Protein AF-0000000078475470 (afdb_homodimer)

Solvent-accessible surface area (backbone atoms only — not comparable to full-atom values): 21097 Å² total; per-residue (Å²): 136,82,81,76,80,75,72,73,76,76,74,81,59,77,70,47,57,29,51,56,54,46,68,74,45,90,46,67,30,31,39,58,38,41,37,49,52,50,45,49,52,49,49,50,22,52,55,44,31,75,74,72,42,61,34,54,57,49,36,16,52,53,17,25,58,45,14,45,54,48,48,57,52,49,42,61,72,50,69,65,55,60,82,60,83,47,68,68,58,36,50,48,43,41,26,40,58,49,34,24,51,44,67,66,46,59,40,46,81,42,69,44,88,88,37,98,38,32,37,31,42,36,29,77,67,33,67,70,33,56,40,49,51,54,54,81,87,40,71,78,72,63,58,40,35,27,55,50,14,23,53,50,16,34,31,48,64,69,64,44,70,49,52,39,76,76,47,65,44,36,63,81,77,68,67,56,26,29,33,37,39,32,34,38,34,54,57,41,48,52,52,53,59,68,65,53,131,135,83,80,78,78,76,71,72,75,73,73,82,56,78,70,47,58,28,50,56,54,46,70,73,44,89,45,68,30,32,37,58,37,42,38,50,52,52,44,50,51,49,50,50,22,50,56,43,30,76,74,71,42,62,35,53,58,48,37,18,51,54,16,24,56,44,15,47,54,48,48,56,52,50,42,59,72,49,68,67,53,60,81,60,84,46,67,66,58,36,51,49,43,42,27,39,60,51,34,25,50,45,68,68,46,60,40,45,80,42,69,45,88,89,37,97,38,30,37,30,43,34,27,76,68,33,69,70,35,56,40,49,50,55,54,81,87,42,70,78,69,63,57,41,35,26,55,51,14,22,53,48,16,35,30,48,66,70,65,45,70,49,54,38,76,74,48,63,43,35,64,81,75,69,66,56,26,30,35,38,39,34,33,39,33,55,59,39,50,54,51,53,59,66,66,54,129

pLDDT: mean 77.33, std 17.81, range [25.09, 96.38]

InterPro domains:
  IPR007194 Transport protein particle (TRAPP) component [PF04051] (34-161)
  IPR016696 TRAPP I complex, subunit 5 [PTHR20902] (4-161)
  IPR016696 TRAPP I complex, subunit 5 [cd14943] (40-160)
  IPR024096 NO signalling/Golgi transport ligand-binding domain superfamily [SSF111126] (27-160)

Organism: Eimeria tenella (NCBI:txid5802)

Secondary structure (DSSP, 8-state):
------------SS--HHHHHHHH---EEEHHHHHHHHHHHHHHHHHHHHTT--HHHHHHHHHHHHHHHHHHHHHHHTS------SHHHHHHHIIIIIHHHHHSSPPEEEE-SS-TTEEEEEETT-HHHHT----GGGTT--THHHHHHHHHHHHHHTT-TT-EEEEEESTTSS-SS-EEEEEE-HHHHHHHHHT--/------------SS--HHHHHHHH---EEEHHHHHHHHHHHHHHHHHHHHTT--HHHHHHHHHHHHHHHHHHHHHHHTS------SHHHHHHHIIIIIHHHHHSSPPEEEE-SS-TTEEEEEETT-HHHHT----GGGTT--THHHHHHHHHHHHHHTT-TT-EEEEEESTTSS-SS-EEEEEE-HHHHHHHHHT--

Radius of gyration: 23.29 Å; Cα contacts (8 Å, |Δi|>4): 597; chains: 2; bounding box: 43×76×58 Å

Nearest PDB structures (foldseek):
  1wc8-assembly1_A-2  TM=8.097E-01  e=1.375E-05  Mus musculus
  1wc9-assembly1_A-2  TM=8.105E-01  e=2.017E-05  Mus musculus
  2j3r-assembly1_A  TM=7.777E-01  e=2.958E-05  Mus musculus
  7kmt-assembly1_F  TM=7.726E-01  e=6.024E-05  Saccharomyces cerevisiae
  2j3w-assembly1_D  TM=7.262E-01  e=3.889E-05  Mus musculus

Structure (mmCIF, N/CA/C/O backbone):
data_AF-0000000078475470-model_v1
#
loop_
_entity.id
_entity.type
_entity.pdbx_description
1 polymer 'Transport protein particle component Bet3 domain-containing protein, putative'
#
loop_
_atom_site.group_PDB
_atom_site.id
_atom_site.type_symbol
_atom_site.label_atom_id
_atom_site.label_alt_id
_atom_site.label_comp_id
_atom_site.label_asym_id
_atom_site.label_entity_id
_atom_site.label_seq_id
_atom_site.pdbx_PDB_ins_code
_atom_site.Cartn_x
_atom_site.Cartn_y
_atom_site.Cartn_z
_atom_site.occupancy
_atom_site.B_iso_or_equiv
_atom_site.auth_seq_id
_atom_site.auth_comp_id
_atom_site.auth_asym_id
_atom_site.auth_atom_id
_atom_site.pdbx_PDB_model_num
ATOM 1 N N . MET A 1 1 ? -28.75 -25.766 -22.438 1 25.75 1 MET A N 1
ATOM 2 C CA . MET A 1 1 ? -27.625 -25.922 -21.531 1 25.75 1 MET A CA 1
ATOM 3 C C . MET A 1 1 ? -26.516 -24.922 -21.844 1 25.75 1 MET A C 1
ATOM 5 O O . MET A 1 1 ? -25.703 -25.156 -22.734 1 25.75 1 MET A O 1
ATOM 9 N N . ASP A 1 2 ? -26.812 -23.547 -21.812 1 28.69 2 ASP A N 1
ATOM 10 C CA . ASP A 1 2 ? -26.203 -22.359 -22.422 1 28.69 2 ASP A CA 1
ATOM 11 C C . ASP A 1 2 ? -24.828 -22.062 -21.797 1 28.69 2 ASP A C 1
ATOM 13 O O . ASP A 1 2 ? -24.703 -22.016 -20.578 1 28.69 2 ASP A O 1
ATOM 17 N N . LYS A 1 3 ? -23.703 -22.547 -22.391 1 32.81 3 LYS A N 1
ATOM 18 C CA . LYS A 1 3 ? -22.266 -22.391 -22.188 1 32.81 3 LYS A CA 1
ATOM 19 C C . LYS A 1 3 ? -21.906 -20.922 -21.938 1 32.81 3 LYS A C 1
ATOM 21 O O . LYS A 1 3 ? -22.203 -20.062 -22.766 1 32.81 3 LYS A O 1
ATOM 26 N N . THR A 1 4 ? -21.969 -20.438 -20.719 1 29.33 4 THR A N 1
ATOM 27 C CA . THR A 1 4 ? -21.719 -19.125 -20.125 1 29.33 4 THR A CA 1
ATOM 28 C C . THR A 1 4 ? -20.391 -18.562 -20.594 1 29.33 4 THR A C 1
ATOM 30 O O . THR A 1 4 ? -19.359 -19.234 -20.484 1 29.33 4 THR A O 1
ATOM 33 N N . LYS A 1 5 ? -20.375 -17.578 -21.562 1 32.44 5 LYS A N 1
ATOM 34 C CA . LYS A 1 5 ? -19.375 -16.734 -22.234 1 32.44 5 LYS A CA 1
ATOM 35 C C . LYS A 1 5 ? -18.406 -16.125 -21.219 1 32.44 5 LYS A C 1
ATOM 37 O O . LYS A 1 5 ? -18.781 -15.227 -20.453 1 32.44 5 LYS A O 1
ATOM 42 N N . THR A 1 6 ? -17.656 -16.984 -20.453 1 31.48 6 THR A N 1
ATOM 43 C CA . THR A 1 6 ? -16.594 -16.391 -19.641 1 31.48 6 THR A CA 1
ATOM 44 C C . THR A 1 6 ? -15.719 -15.469 -20.5 1 31.48 6 THR A C 1
ATOM 46 O O . THR A 1 6 ? -15.008 -15.93 -21.391 1 31.48 6 THR A O 1
ATOM 49 N N . GLU A 1 7 ? -16.266 -14.398 -20.984 1 31.81 7 GLU A N 1
ATOM 50 C CA . GLU A 1 7 ? -15.578 -13.328 -21.703 1 31.81 7 GLU A CA 1
ATOM 51 C C . GLU A 1 7 ? -14.195 -13.078 -21.125 1 31.81 7 GLU A C 1
ATOM 53 O O . GLU A 1 7 ? -14.055 -12.812 -19.922 1 31.81 7 GLU A O 1
ATOM 58 N N . ARG A 1 8 ? -13.18 -13.742 -21.609 1 31.08 8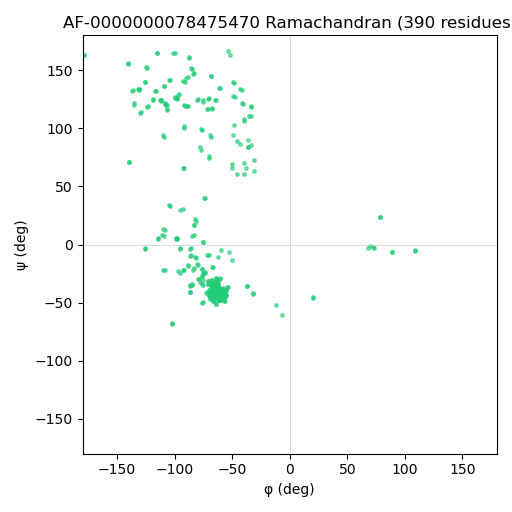 ARG A N 1
ATOM 59 C CA . ARG A 1 8 ? -11.758 -13.477 -21.422 1 31.08 8 ARG A CA 1
ATOM 60 C C . ARG A 1 8 ? -11.469 -11.977 -21.469 1 31.08 8 ARG A C 1
ATOM 62 O O . ARG A 1 8 ? -11.664 -11.336 -22.516 1 31.08 8 ARG A O 1
ATOM 69 N N . ARG A 1 9 ? -11.844 -11.203 -20.547 1 32.34 9 ARG A N 1
ATOM 70 C CA . ARG A 1 9 ? -11.398 -9.812 -20.531 1 32.34 9 ARG A CA 1
ATOM 71 C C . ARG A 1 9 ? -9.969 -9.688 -21.031 1 32.34 9 ARG A C 1
ATOM 73 O O . ARG A 1 9 ? -9.039 -10.227 -20.422 1 32.34 9 ARG A O 1
ATOM 80 N N . ARG A 1 10 ? -9.711 -9.609 -22.344 1 33.12 10 ARG A N 1
ATOM 81 C CA . ARG A 1 10 ? -8.516 -9.266 -23.125 1 33.12 10 ARG A CA 1
ATOM 82 C C . ARG A 1 10 ? -7.656 -8.258 -22.375 1 33.12 10 ARG A C 1
ATOM 84 O O . ARG A 1 10 ? -8.055 -7.109 -22.172 1 33.12 10 ARG A O 1
ATOM 91 N N . SER A 1 11 ? -7.012 -8.602 -21.391 1 36.56 11 SER A N 1
ATOM 92 C CA . SER A 1 11 ? -6.016 -7.895 -20.594 1 36.56 11 SER A CA 1
ATOM 93 C C . SER A 1 11 ? -4.945 -7.27 -21.484 1 36.56 11 SER A C 1
ATOM 95 O O . SER A 1 11 ? -3.912 -6.809 -20.984 1 36.56 11 SER A O 1
ATOM 97 N N . LEU A 1 12 ? -4.867 -7.688 -22.891 1 36.88 12 LEU A N 1
ATOM 98 C CA . LEU A 1 12 ? -3.668 -7.277 -23.609 1 36.88 12 LEU A CA 1
ATOM 99 C C . LEU A 1 12 ? -3.566 -5.754 -23.672 1 36.88 12 LEU A C 1
ATOM 101 O O . LEU A 1 12 ? -2.861 -5.211 -24.531 1 36.88 12 LEU A O 1
ATOM 105 N N . GLY A 1 13 ? -4.566 -5.008 -23.312 1 36.53 13 GLY A N 1
ATOM 106 C CA . GLY A 1 13 ? -4.617 -3.598 -23.656 1 36.53 13 GLY A CA 1
ATOM 107 C C . GLY A 1 13 ? -3.373 -2.836 -23.234 1 36.53 13 GLY A C 1
ATOM 108 O O . GLY A 1 13 ? -2.488 -3.393 -22.594 1 36.53 13 GLY A O 1
ATOM 109 N N . HIS A 1 14 ? -3.223 -1.528 -23.797 1 43.78 14 HIS A N 1
ATOM 110 C CA . HIS A 1 14 ? -2.23 -0.488 -23.547 1 43.78 14 HIS A CA 1
ATOM 111 C C . HIS A 1 14 ? -1.808 -0.458 -22.078 1 43.78 14 HIS A C 1
ATOM 113 O O . HIS A 1 14 ? -2.652 -0.532 -21.188 1 43.78 14 HIS A O 1
ATOM 119 N N . PRO A 1 15 ? -0.534 -0.893 -21.969 1 49.06 15 PRO A N 1
ATOM 120 C CA . PRO A 1 15 ? -0.061 -0.804 -20.578 1 49.06 15 PRO A CA 1
ATOM 121 C C . PRO A 1 15 ? -0.654 0.386 -19.828 1 49.06 15 PRO A C 1
ATOM 123 O O . PRO A 1 15 ? -0.747 1.485 -20.375 1 49.06 15 PRO A O 1
ATOM 126 N N . SER A 1 16 ? -1.349 0.108 -18.828 1 56.56 16 SER A N 1
ATOM 127 C CA . SER A 1 16 ? -1.861 1.193 -18 1 56.56 16 SER A CA 1
ATOM 128 C C . SER A 1 16 ? -0.756 2.182 -17.641 1 56.56 16 SER A C 1
ATOM 130 O O . SER A 1 16 ? 0.429 1.856 -17.734 1 56.56 16 SER A O 1
ATOM 132 N N . LEU A 1 17 ? -1.025 3.445 -17.641 1 56.09 17 LEU A N 1
ATOM 133 C CA . LEU A 1 17 ? -0.081 4.488 -17.25 1 56.09 17 LEU A CA 1
ATOM 134 C C . LEU A 1 17 ? 0.782 4.031 -16.078 1 56.09 17 LEU A C 1
ATOM 136 O O . LEU A 1 17 ? 1.984 4.301 -16.047 1 56.09 17 LEU A O 1
ATOM 140 N N . MET A 1 18 ? 0.152 3.258 -15.195 1 58.56 18 MET A N 1
ATOM 141 C CA . MET A 1 18 ? 0.906 2.75 -14.055 1 58.56 18 MET A CA 1
ATOM 142 C C . MET A 1 18 ? 2.025 1.821 -14.508 1 58.56 18 MET A C 1
ATOM 144 O O . MET A 1 18 ? 3.162 1.938 -14.047 1 58.56 18 MET A O 1
ATOM 148 N N . GLU A 1 19 ? 1.667 1.006 -15.469 1 61.31 19 GLU A N 1
ATOM 149 C CA . GLU A 1 19 ? 2.646 0.028 -15.93 1 61.31 19 GLU A CA 1
ATOM 150 C C . GLU A 1 19 ? 3.814 0.71 -16.641 1 61.31 19 GLU A C 1
ATOM 152 O O . GLU A 1 19 ? 4.969 0.313 -16.453 1 61.31 19 GLU A O 1
ATOM 157 N N . ARG A 1 20 ? 3.482 1.732 -17.312 1 62.44 20 ARG A N 1
ATOM 158 C CA . ARG A 1 20 ? 4.52 2.445 -18.047 1 62.44 20 ARG A CA 1
ATOM 159 C C . ARG A 1 20 ? 5.469 3.166 -17.094 1 62.44 20 ARG A C 1
ATOM 161 O O . ARG A 1 20 ? 6.688 3.139 -17.281 1 62.44 20 ARG A O 1
ATOM 168 N N . SER A 1 21 ? 4.836 3.783 -16.125 1 62.03 21 SER A N 1
ATOM 169 C CA . SER A 1 21 ? 5.648 4.535 -15.164 1 62.03 21 SER A CA 1
ATOM 170 C C . SER A 1 21 ? 6.531 3.609 -14.336 1 62.03 21 SER A C 1
ATOM 172 O O . SER A 1 21 ? 7.664 3.959 -14 1 62.03 21 SER A O 1
ATOM 174 N N . LEU A 1 22 ? 6.035 2.471 -14.047 1 66.69 22 LEU A N 1
ATOM 175 C CA . LEU A 1 22 ? 6.754 1.525 -13.203 1 66.69 22 LEU A CA 1
ATOM 176 C C . LEU A 1 22 ? 7.879 0.849 -13.977 1 66.69 22 LEU A C 1
ATOM 178 O O . LEU A 1 22 ? 8.875 0.423 -13.391 1 66.69 22 LEU A O 1
ATOM 182 N N . GLN A 1 23 ? 7.66 0.785 -15.242 1 61.44 23 GLN A N 1
ATOM 183 C CA . GLN A 1 23 ? 8.648 0.094 -16.062 1 61.44 23 GLN A CA 1
ATOM 184 C C . GLN A 1 23 ? 10 0.795 -16 1 61.44 23 GLN A C 1
ATOM 186 O O . GLN A 1 23 ? 11.047 0.14 -16.016 1 61.44 23 GLN A O 1
ATOM 191 N N . ARG A 1 24 ? 9.922 2.043 -15.938 1 58.38 24 ARG A N 1
ATOM 192 C CA . ARG A 1 24 ? 11.172 2.789 -16.016 1 58.38 24 ARG A CA 1
ATOM 193 C C . ARG A 1 24 ? 11.781 2.98 -14.625 1 58.38 24 ARG A C 1
ATOM 195 O O . ARG A 1 24 ? 12.984 3.201 -14.492 1 58.38 24 ARG A O 1
ATOM 202 N N . SER A 1 25 ? 10.93 2.795 -13.594 1 57.91 25 SER A N 1
ATOM 203 C CA . SER A 1 25 ? 11.43 3.281 -12.312 1 57.91 25 SER A CA 1
ATOM 204 C C . SER A 1 25 ? 11.758 2.127 -11.375 1 57.91 25 SER A C 1
ATOM 206 O O . SER A 1 25 ? 10.898 1.292 -11.078 1 57.91 25 SER A O 1
ATOM 208 N N . THR A 1 26 ? 12.984 1.66 -11.328 1 62.44 26 THR A N 1
ATOM 209 C CA . THR A 1 26 ? 13.477 0.777 -10.281 1 62.44 26 THR A CA 1
ATOM 210 C C . THR A 1 26 ? 13.711 1.552 -8.984 1 62.44 26 THR A C 1
ATOM 212 O O . THR A 1 26 ? 14.695 1.322 -8.289 1 62.44 26 THR A O 1
ATOM 215 N N . HIS A 1 27 ? 12.758 2.482 -8.727 1 71.62 27 HIS A N 1
ATOM 216 C CA . HIS A 1 27 ? 12.898 3.297 -7.523 1 71.62 27 HIS A CA 1
ATOM 217 C C . HIS A 1 27 ? 12.359 2.572 -6.297 1 71.62 27 HIS A C 1
ATOM 219 O O . HIS A 1 27 ? 11.594 1.615 -6.422 1 71.62 27 HIS A O 1
ATOM 225 N N . GLU A 1 28 ? 13.031 2.895 -5.238 1 84.06 28 GLU A N 1
ATOM 226 C CA . GLU A 1 28 ? 12.672 2.307 -3.951 1 84.06 28 GLU A CA 1
ATOM 227 C C . GLU A 1 28 ? 11.938 3.309 -3.07 1 84.06 28 GLU A C 1
ATOM 229 O O . GLU A 1 28 ? 12.094 4.52 -3.229 1 84.06 28 GLU A O 1
ATOM 234 N N . VAL A 1 29 ? 11 2.793 -2.402 1 86.31 29 VAL A N 1
ATOM 235 C CA . VAL A 1 29 ? 10.242 3.584 -1.438 1 86.31 29 VAL A CA 1
ATOM 236 C C . VAL A 1 29 ? 10.484 3.049 -0.028 1 86.31 29 VAL A C 1
ATOM 238 O O . VAL A 1 29 ? 11.016 1.948 0.143 1 86.31 29 VAL A O 1
ATOM 241 N N . SER A 1 30 ? 10.102 3.9 0.881 1 87.38 30 SER A N 1
ATOM 242 C CA . SER A 1 30 ? 10.344 3.504 2.264 1 87.38 30 SER A CA 1
ATOM 243 C C . SER A 1 30 ? 9.461 2.324 2.662 1 87.38 30 SER A C 1
ATOM 245 O O . SER A 1 30 ? 8.312 2.227 2.229 1 87.38 30 SER A O 1
ATOM 247 N N . LEU A 1 31 ? 10.031 1.524 3.465 1 87.88 31 LEU A N 1
ATOM 248 C CA . LEU A 1 31 ? 9.273 0.421 4.039 1 87.88 31 LEU A CA 1
ATOM 249 C C . LEU A 1 31 ? 8.125 0.942 4.898 1 87.88 31 LEU A C 1
ATOM 251 O O . LEU A 1 31 ? 7.062 0.321 4.969 1 87.88 31 LEU A O 1
ATOM 255 N N . SER A 1 32 ? 8.336 2.057 5.508 1 87.31 32 SER A N 1
ATOM 256 C CA . SER A 1 32 ? 7.305 2.658 6.344 1 87.31 32 SER A CA 1
ATOM 257 C C . SER A 1 32 ? 6.055 2.975 5.535 1 87.31 32 SER A C 1
ATOM 259 O O . SER A 1 32 ? 4.941 2.629 5.941 1 87.31 32 SER A O 1
ATOM 261 N N . SER A 1 33 ? 6.254 3.594 4.398 1 90.06 33 SER A N 1
ATOM 262 C CA . SER A 1 33 ? 5.125 3.949 3.543 1 90.06 33 SER A CA 1
ATOM 263 C C . SER A 1 33 ? 4.348 2.711 3.109 1 90.06 33 SER A C 1
ATOM 265 O O . SER A 1 33 ? 3.115 2.703 3.137 1 90.06 33 SER A O 1
ATOM 267 N N . PHE A 1 34 ? 5.094 1.678 2.766 1 91.25 34 PHE A N 1
ATOM 268 C CA . PHE A 1 34 ? 4.48 0.41 2.385 1 91.25 34 PHE A CA 1
ATOM 269 C C . PHE A 1 34 ? 3.691 -0.181 3.547 1 91.25 34 PHE A C 1
ATOM 271 O O . PHE A 1 34 ? 2.549 -0.61 3.373 1 91.25 34 PHE A O 1
ATOM 278 N N . SER A 1 35 ? 4.277 -0.145 4.605 1 90.06 35 SER A N 1
ATOM 279 C CA . SER A 1 35 ? 3.67 -0.744 5.789 1 90.06 35 SER A CA 1
ATOM 280 C C . SER A 1 35 ? 2.391 -0.011 6.184 1 90.06 35 SER A C 1
ATOM 282 O O . SER A 1 35 ? 1.399 -0.64 6.559 1 90.06 35 SER A O 1
ATOM 284 N N . PHE A 1 36 ? 2.365 1.237 6.102 1 90.31 36 PHE A N 1
ATOM 285 C CA . PHE A 1 36 ? 1.178 2.01 6.445 1 90.31 36 PHE A CA 1
ATOM 286 C C . PHE A 1 36 ? 0.047 1.729 5.461 1 90.31 36 PHE A C 1
ATOM 288 O O . PHE A 1 36 ? -1.11 1.587 5.863 1 90.31 36 PHE A O 1
ATOM 295 N N . LEU A 1 37 ? 0.373 1.621 4.199 1 90.56 37 LEU A N 1
ATOM 296 C CA . LEU A 1 37 ? -0.648 1.309 3.205 1 90.56 37 LEU A CA 1
ATOM 297 C C . LEU A 1 37 ? -1.221 -0.086 3.434 1 90.56 37 LEU A C 1
ATOM 299 O O . LEU A 1 37 ? -2.438 -0.281 3.371 1 90.56 37 LEU A O 1
ATOM 303 N N . PHE A 1 38 ? -0.316 -0.967 3.658 1 92 38 PHE A N 1
ATOM 304 C CA . PHE A 1 38 ? -0.782 -2.334 3.865 1 92 38 PHE A CA 1
ATOM 305 C C . PHE A 1 38 ? -1.632 -2.43 5.129 1 92 38 PHE A C 1
ATOM 307 O O . PHE A 1 38 ? -2.617 -3.17 5.164 1 92 38 PHE A O 1
ATOM 314 N N . SER A 1 39 ? -1.245 -1.705 6.141 1 89.19 39 SER A N 1
ATOM 315 C CA . SER A 1 39 ? -2.037 -1.674 7.367 1 89.19 39 SER A CA 1
ATOM 316 C C . SER A 1 39 ? -3.449 -1.163 7.102 1 89.19 39 SER A C 1
ATOM 318 O O . SER A 1 39 ? -4.414 -1.658 7.684 1 89.19 39 SER A O 1
ATOM 320 N N . GLU A 1 40 ? -3.566 -0.203 6.25 1 90.44 40 GLU A N 1
ATOM 321 C CA . GLU A 1 40 ? -4.887 0.303 5.887 1 90.44 40 GLU A CA 1
ATOM 322 C C . GLU A 1 40 ? -5.699 -0.754 5.145 1 90.44 40 GLU A C 1
ATOM 324 O O . GLU A 1 40 ? -6.91 -0.864 5.34 1 90.44 40 GLU A O 1
ATOM 329 N N . MET A 1 41 ? -5.016 -1.498 4.328 1 90.38 41 MET A N 1
ATOM 330 C CA . MET A 1 41 ? -5.688 -2.578 3.607 1 90.38 41 MET A CA 1
ATOM 331 C C . MET A 1 41 ? -6.219 -3.631 4.574 1 90.38 41 MET A C 1
ATOM 333 O O . MET A 1 41 ? -7.324 -4.145 4.395 1 90.38 41 MET A O 1
ATOM 337 N N . VAL A 1 42 ? -5.434 -3.912 5.52 1 88.81 42 VAL A N 1
ATOM 338 C CA . VAL A 1 42 ? -5.844 -4.871 6.543 1 88.81 42 VAL A CA 1
ATOM 339 C C . VAL A 1 42 ? -7.031 -4.312 7.328 1 88.81 42 VAL A C 1
ATOM 341 O O . VAL A 1 42 ? -7.992 -5.031 7.605 1 88.81 42 VAL A O 1
ATOM 344 N N . GLN A 1 43 ? -6.945 -3.039 7.652 1 85.75 43 GLN A N 1
ATOM 345 C CA . GLN A 1 43 ? -8.047 -2.4 8.367 1 85.75 43 GLN A CA 1
ATOM 346 C C . GLN A 1 43 ? -9.336 -2.447 7.551 1 85.75 43 GLN A C 1
ATOM 348 O O . GLN A 1 43 ? -10.414 -2.67 8.102 1 85.75 43 GLN A O 1
ATOM 353 N N . TYR A 1 44 ? -9.156 -2.188 6.332 1 86.06 44 TYR A N 1
ATOM 354 C CA . TYR A 1 44 ? -10.289 -2.303 5.422 1 86.06 44 TYR A CA 1
ATOM 355 C C . TYR A 1 44 ? -10.867 -3.711 5.453 1 86.06 44 TYR A C 1
ATOM 357 O O . TYR A 1 44 ? -12.094 -3.883 5.523 1 86.06 44 TYR A O 1
ATOM 365 N N . SER A 1 45 ? -10.031 -4.695 5.375 1 87.81 45 SER A N 1
ATOM 366 C CA . SER A 1 45 ? -10.469 -6.086 5.391 1 87.81 45 SER A CA 1
ATOM 367 C C . SER A 1 45 ? -11.133 -6.449 6.715 1 87.81 45 SER A C 1
ATOM 369 O O . SER A 1 45 ? -12.102 -7.207 6.742 1 87.81 45 SER A O 1
ATOM 371 N N . LEU A 1 46 ? -10.625 -5.879 7.754 1 84.56 46 LEU A N 1
ATOM 372 C CA . LEU A 1 46 ? -11.188 -6.105 9.078 1 84.56 46 LEU A CA 1
ATOM 373 C C . LEU A 1 46 ? -12.578 -5.488 9.195 1 84.56 46 LEU A C 1
ATOM 375 O O . LEU A 1 46 ? -13.484 -6.094 9.773 1 84.56 46 LEU A O 1
ATOM 379 N N . ASN A 1 47 ? -12.703 -4.324 8.648 1 84.25 47 ASN A N 1
ATOM 380 C CA . ASN A 1 47 ? -14.008 -3.672 8.648 1 84.25 47 ASN A CA 1
ATOM 381 C C . ASN A 1 47 ? -15.023 -4.449 7.816 1 84.25 47 ASN A C 1
ATOM 383 O O . ASN A 1 47 ? -16.203 -4.523 8.172 1 84.25 47 ASN A O 1
ATOM 387 N N . ALA A 1 48 ? -14.57 -4.969 6.762 1 83.5 48 ALA A N 1
ATOM 388 C CA . ALA A 1 48 ? -15.438 -5.797 5.926 1 83.5 48 ALA A CA 1
ATOM 389 C C . ALA A 1 48 ? -15.883 -7.055 6.672 1 83.5 48 ALA A C 1
ATOM 391 O O . ALA A 1 48 ? -17 -7.531 6.484 1 83.5 48 ALA A O 1
ATOM 392 N N . ALA A 1 49 ? -15.008 -7.551 7.488 1 82.38 49 ALA A N 1
ATOM 393 C CA . ALA A 1 49 ? -15.328 -8.734 8.281 1 82.38 49 ALA A CA 1
ATOM 394 C C . ALA A 1 49 ? -16.453 -8.461 9.258 1 82.38 49 ALA A C 1
ATOM 396 O O . ALA A 1 49 ? -17.266 -9.344 9.562 1 82.38 49 ALA A O 1
ATOM 397 N N . LYS A 1 50 ? -16.547 -7.23 9.703 1 83.38 50 LYS A N 1
ATOM 398 C CA . LYS A 1 50 ? -17.625 -6.832 10.602 1 83.38 50 LYS A CA 1
ATOM 399 C C . LYS A 1 50 ? -18.984 -6.879 9.891 1 83.38 50 LYS A C 1
ATOM 401 O O . LYS A 1 50 ? -20.031 -6.996 10.531 1 83.38 50 LYS A O 1
ATOM 406 N N . LYS A 1 51 ? -18.969 -6.859 8.633 1 83.38 51 LYS A N 1
ATOM 407 C CA . LYS A 1 51 ? -20.188 -6.895 7.832 1 83.38 51 LYS A CA 1
ATOM 408 C C . LYS A 1 51 ? -20.484 -8.312 7.344 1 83.38 51 LYS A C 1
ATOM 410 O O . LYS A 1 51 ? -21.359 -8.508 6.492 1 83.38 51 LYS A O 1
ATOM 415 N N . GLY A 1 52 ? -19.719 -9.289 7.777 1 84.44 52 GLY A N 1
ATOM 416 C CA . GLY A 1 52 ? -20.031 -10.68 7.488 1 84.44 52 GLY A CA 1
ATOM 417 C C . GLY A 1 52 ? -19.078 -11.305 6.488 1 84.44 52 GLY A C 1
ATOM 418 O O . GLY A 1 52 ? -19.188 -12.492 6.176 1 84.44 52 GLY A O 1
ATOM 419 N N . TYR A 1 53 ? -18.234 -10.578 5.961 1 79.06 53 TYR A N 1
ATOM 420 C CA . TYR A 1 53 ? -17.266 -11.141 5.031 1 79.06 53 TYR A CA 1
ATOM 421 C C . TYR A 1 53 ? -16.031 -11.641 5.766 1 79.06 53 TYR A C 1
ATOM 423 O O . TYR A 1 53 ? -15.664 -11.102 6.82 1 79.06 53 TYR A O 1
ATOM 431 N N . ARG A 1 54 ? -15.477 -12.766 5.246 1 82.88 54 ARG A N 1
ATOM 432 C CA . ARG A 1 54 ? -14.195 -13.172 5.824 1 82.88 54 ARG A CA 1
ATOM 433 C C . ARG A 1 54 ? -13.078 -12.227 5.406 1 82.88 54 ARG A C 1
ATOM 435 O O . ARG A 1 54 ? -12.914 -11.945 4.219 1 82.88 54 ARG A O 1
ATOM 442 N N . MET A 1 55 ? -12.359 -11.664 6.297 1 86.5 55 MET A N 1
ATOM 443 C CA . MET A 1 55 ? -11.25 -10.742 6.027 1 86.5 55 MET A CA 1
ATOM 444 C C . MET A 1 55 ? -10.242 -11.375 5.078 1 86.5 55 MET A C 1
ATOM 446 O O . MET A 1 55 ? -9.711 -10.703 4.191 1 86.5 55 MET A O 1
ATOM 450 N N . GLU A 1 56 ? -10.023 -12.703 5.234 1 84.88 56 GLU A N 1
ATOM 451 C CA . GLU A 1 56 ? -9.055 -13.422 4.406 1 84.88 56 GLU A CA 1
ATOM 452 C C . GLU A 1 56 ? -9.461 -13.383 2.934 1 84.88 56 GLU A C 1
ATOM 454 O O . GLU A 1 56 ? -8.602 -13.305 2.051 1 84.88 56 GLU A O 1
ATOM 459 N N . ASP A 1 57 ? -10.75 -13.422 2.717 1 90 57 ASP A N 1
ATOM 460 C CA . ASP A 1 57 ? -11.234 -13.398 1.341 1 90 57 ASP A CA 1
ATOM 461 C C . ASP A 1 57 ? -10.938 -12.062 0.673 1 90 57 ASP A C 1
ATOM 463 O O . ASP A 1 57 ? -10.586 -12.016 -0.508 1 90 57 ASP A O 1
ATOM 467 N N . ARG A 1 58 ? -11.047 -11.055 1.418 1 90.12 58 ARG A N 1
ATOM 468 C CA . ARG A 1 58 ? -10.773 -9.727 0.872 1 90.12 58 ARG A CA 1
ATOM 469 C C . ARG A 1 58 ? -9.289 -9.555 0.567 1 90.12 58 ARG A C 1
ATOM 471 O O . ARG A 1 58 ? -8.922 -9.062 -0.5 1 90.12 58 ARG A O 1
ATOM 478 N N . LEU A 1 59 ? -8.477 -9.969 1.493 1 90.81 59 LEU A N 1
ATOM 479 C CA . LEU A 1 59 ? -7.039 -9.898 1.277 1 90.81 59 LEU A CA 1
ATOM 480 C C . LEU A 1 59 ? -6.629 -10.75 0.079 1 90.81 59 LEU A C 1
ATOM 482 O O . LEU A 1 59 ? -5.801 -10.328 -0.731 1 90.81 59 LEU A O 1
ATOM 486 N N . HIS A 1 60 ? -7.266 -11.891 0 1 92.25 60 HIS A N 1
ATOM 487 C CA . HIS A 1 60 ? -6.996 -12.789 -1.116 1 92.25 60 HIS A CA 1
ATOM 488 C C . HIS A 1 60 ? -7.379 -12.148 -2.445 1 92.25 60 HIS A C 1
ATOM 490 O O . HIS A 1 60 ? -6.609 -12.203 -3.41 1 92.25 60 HIS A O 1
ATOM 496 N N . GLU A 1 61 ? -8.508 -11.562 -2.49 1 93.75 61 GLU A N 1
ATOM 497 C CA . GLU A 1 61 ? -8.984 -10.922 -3.709 1 93.75 61 GLU A CA 1
ATOM 498 C C . GLU A 1 61 ? -8.055 -9.789 -4.137 1 93.75 61 GLU A C 1
ATOM 500 O O . GLU A 1 61 ? -7.762 -9.633 -5.324 1 93.75 61 GLU A O 1
ATOM 505 N N . MET A 1 62 ? -7.641 -9.031 -3.209 1 93.81 62 MET A N 1
ATOM 506 C CA . MET A 1 62 ? -6.695 -7.965 -3.512 1 93.81 62 MET A CA 1
ATOM 507 C C . MET A 1 62 ? -5.398 -8.523 -4.078 1 93.81 62 MET A C 1
ATOM 509 O O . MET A 1 62 ? -4.875 -8.016 -5.07 1 93.81 62 MET A O 1
ATOM 513 N N . GLY A 1 63 ? -4.898 -9.555 -3.408 1 95.44 63 GLY A N 1
ATOM 514 C CA . GLY A 1 63 ? -3.713 -10.219 -3.93 1 95.44 63 GLY A CA 1
ATOM 515 C C . GLY A 1 63 ? -3.891 -10.727 -5.348 1 95.44 63 GLY A C 1
ATOM 516 O O . GLY A 1 63 ? -3.004 -10.555 -6.188 1 95.44 63 GLY A O 1
ATOM 517 N N . LEU A 1 64 ? -5.035 -11.305 -5.594 1 95.56 64 LEU A N 1
ATOM 518 C CA . LEU A 1 64 ? -5.348 -11.836 -6.914 1 95.56 64 LEU A CA 1
ATOM 519 C C . LEU A 1 64 ? -5.223 -10.758 -7.98 1 95.56 64 LEU A C 1
ATOM 521 O O . LEU A 1 64 ? -4.586 -10.969 -9.016 1 95.56 64 LEU A O 1
ATOM 525 N N . ARG A 1 65 ? -5.723 -9.617 -7.738 1 93.62 65 ARG A N 1
ATOM 526 C CA . ARG A 1 65 ? -5.695 -8.508 -8.688 1 93.62 65 ARG A CA 1
ATOM 527 C C . ARG A 1 65 ? -4.27 -8.016 -8.914 1 93.62 65 ARG A C 1
ATOM 529 O O . ARG A 1 65 ? -3.891 -7.688 -10.039 1 93.62 65 ARG A O 1
ATOM 536 N N . ILE A 1 66 ? -3.52 -7.98 -7.863 1 94.44 66 ILE A N 1
ATOM 537 C CA . ILE A 1 66 ? -2.125 -7.562 -7.969 1 94.44 66 ILE A CA 1
ATOM 538 C C . ILE A 1 66 ? -1.345 -8.578 -8.797 1 94.44 66 ILE A C 1
ATOM 540 O O . ILE A 1 66 ? -0.555 -8.203 -9.672 1 94.44 66 ILE A O 1
ATOM 544 N N . GLY A 1 67 ? -1.567 -9.859 -8.547 1 95.31 67 GLY A N 1
ATOM 545 C CA . GLY A 1 67 ? -0.89 -10.906 -9.297 1 95.31 67 GLY A CA 1
ATOM 546 C C . GLY A 1 67 ? -1.082 -10.781 -10.797 1 95.31 67 GLY A C 1
ATOM 547 O O . GLY A 1 67 ? -0.129 -10.93 -11.562 1 95.31 67 GLY A O 1
ATOM 548 N N . TYR A 1 68 ? -2.26 -10.438 -11.18 1 92 68 TYR A N 1
ATOM 549 C CA . TYR A 1 68 ? -2.561 -10.273 -12.594 1 92 68 TYR A CA 1
ATOM 550 C C . TYR A 1 68 ? -1.727 -9.156 -13.211 1 92 68 TYR A C 1
ATOM 552 O O . TYR A 1 68 ? -1.271 -9.273 -14.352 1 92 68 TYR A O 1
ATOM 560 N N . LYS A 1 69 ? -1.469 -8.125 -12.469 1 88.88 69 LYS A N 1
ATOM 561 C CA . LYS A 1 69 ? -0.818 -6.93 -12.992 1 88.88 69 LYS A CA 1
ATOM 562 C C . LYS A 1 69 ? 0.701 -7.059 -12.938 1 88.88 69 LYS A C 1
ATOM 564 O O . LYS A 1 69 ? 1.405 -6.566 -13.82 1 88.88 69 LYS A O 1
ATOM 569 N N . VAL A 1 70 ? 1.146 -7.699 -11.938 1 92.44 70 VAL A N 1
ATOM 570 C CA . VAL A 1 70 ? 2.584 -7.723 -11.688 1 92.44 70 VAL A CA 1
ATOM 571 C C . VAL A 1 70 ? 3.277 -8.586 -12.734 1 92.44 70 VAL A C 1
ATOM 573 O O . VAL A 1 70 ? 4.414 -8.312 -13.133 1 92.44 70 VAL A O 1
ATOM 576 N N . LEU A 1 71 ? 2.631 -9.641 -13.188 1 90.44 71 LEU A N 1
ATOM 577 C CA . LEU A 1 71 ? 3.26 -10.516 -14.172 1 90.44 71 LEU A CA 1
ATOM 578 C C . LEU A 1 71 ? 3.641 -9.734 -15.43 1 90.44 71 LEU A C 1
ATOM 580 O O . LEU A 1 71 ? 4.742 -9.891 -15.953 1 90.44 71 LEU A O 1
ATOM 584 N N . GLU A 1 72 ? 2.812 -8.906 -15.797 1 85.31 72 GLU A N 1
ATOM 585 C CA . GLU A 1 72 ? 3.072 -8.094 -16.984 1 85.31 72 GLU A CA 1
ATOM 586 C C . GLU A 1 72 ? 4.289 -7.195 -16.781 1 85.31 72 GLU A C 1
ATOM 588 O O . GLU A 1 72 ? 5.133 -7.07 -17.672 1 85.31 72 GLU A O 1
ATOM 593 N N . LEU A 1 73 ? 4.395 -6.621 -15.727 1 84.81 73 LEU A N 1
ATOM 594 C CA . LEU A 1 73 ? 5.492 -5.715 -15.406 1 84.81 73 LEU A CA 1
ATOM 595 C C . LEU A 1 73 ? 6.824 -6.457 -15.383 1 84.81 73 LEU A C 1
ATOM 597 O O . LEU A 1 73 ? 7.789 -6.031 -16.016 1 84.81 73 LEU A O 1
ATOM 601 N N . VAL A 1 74 ? 6.836 -7.5 -14.68 1 87.81 74 VAL A N 1
ATOM 602 C CA . VAL A 1 74 ? 8.086 -8.227 -14.5 1 87.81 74 VAL A CA 1
ATOM 603 C C . VAL A 1 74 ? 8.5 -8.891 -15.812 1 87.81 74 VAL A C 1
ATOM 605 O O . VAL A 1 74 ? 9.688 -8.969 -16.125 1 87.81 74 VAL A O 1
ATOM 608 N N . ALA A 1 75 ? 7.477 -9.438 -16.516 1 83.69 75 ALA A N 1
ATOM 609 C CA . ALA A 1 75 ? 7.77 -10.031 -17.812 1 83.69 75 ALA A CA 1
ATOM 610 C C . ALA A 1 75 ? 8.398 -9.008 -18.75 1 83.69 75 ALA A C 1
ATOM 612 O O . ALA A 1 75 ? 9.289 -9.344 -19.547 1 83.69 75 ALA A O 1
ATOM 613 N N . PHE A 1 76 ? 7.945 -7.828 -18.672 1 80.88 76 PHE A N 1
ATOM 614 C CA . PHE A 1 76 ? 8.484 -6.746 -19.5 1 80.88 76 PHE A CA 1
ATOM 615 C C . PHE A 1 76 ? 9.914 -6.426 -19.094 1 80.88 76 PHE A C 1
ATOM 617 O O . PHE A 1 76 ? 10.773 -6.215 -19.969 1 80.88 76 PHE A O 1
ATOM 624 N N . ARG A 1 77 ? 10.219 -6.309 -17.891 1 80.62 77 ARG A N 1
ATOM 625 C CA . ARG A 1 77 ? 11.539 -5.922 -17.391 1 80.62 77 ARG A CA 1
ATOM 626 C C . ARG A 1 77 ? 12.562 -7.027 -17.625 1 80.62 77 ARG A C 1
ATOM 628 O O . ARG A 1 77 ? 13.734 -6.75 -17.891 1 80.62 77 ARG A O 1
ATOM 635 N N . GLU A 1 78 ? 12.125 -8.133 -17.359 1 78.44 78 GLU A N 1
ATOM 636 C CA . GLU A 1 78 ? 13.062 -9.25 -17.453 1 78.44 78 GLU A CA 1
ATOM 637 C C . GLU A 1 78 ? 13.18 -9.727 -18.906 1 78.44 78 GLU A C 1
ATOM 639 O O . GLU A 1 78 ? 14.008 -10.602 -19.203 1 78.44 78 GLU A O 1
ATOM 644 N N . ARG A 1 79 ? 12.867 -8.945 -19.953 1 65.75 79 ARG A N 1
ATOM 645 C CA . ARG A 1 79 ? 12.977 -9.273 -21.375 1 65.75 79 ARG A CA 1
ATOM 646 C C . ARG A 1 79 ? 13.039 -10.789 -21.578 1 65.75 79 ARG A C 1
ATOM 648 O O . ARG A 1 79 ? 12.547 -11.297 -22.594 1 65.75 79 ARG A O 1
ATOM 655 N N . ALA A 1 80 ? 13.82 -11.367 -20.781 1 53.03 80 ALA A N 1
ATOM 656 C CA . ALA A 1 80 ? 14.133 -12.789 -20.938 1 53.03 80 ALA A CA 1
ATOM 657 C C . ALA A 1 80 ? 12.93 -13.656 -20.562 1 53.03 80 ALA A C 1
ATOM 659 O O . ALA A 1 80 ? 12.992 -14.883 -20.656 1 53.03 80 ALA A O 1
ATOM 660 N N . ALA A 1 81 ? 11.945 -12.922 -20 1 56.06 81 ALA A N 1
ATOM 661 C CA . ALA A 1 81 ? 11.047 -13.953 -19.484 1 56.06 81 ALA A CA 1
ATOM 662 C C . ALA A 1 81 ? 10.352 -14.688 -20.625 1 56.06 81 ALA A C 1
ATOM 664 O O . ALA A 1 81 ? 9.445 -14.148 -21.266 1 56.06 81 ALA A O 1
ATOM 665 N N . LYS A 1 82 ? 11.125 -15.547 -21.281 1 62.84 82 LYS A N 1
ATOM 666 C CA . LYS A 1 82 ? 10.477 -16.562 -22.109 1 62.84 82 LYS A CA 1
ATOM 667 C C . LYS A 1 82 ? 9.242 -17.125 -21.406 1 62.84 82 LYS A C 1
ATOM 669 O O . LYS A 1 82 ? 9.219 -17.25 -20.188 1 62.84 82 LYS A O 1
ATOM 674 N N . ARG A 1 83 ? 8.156 -16.953 -22.078 1 69.06 83 ARG A N 1
ATOM 675 C CA . ARG A 1 83 ? 6.941 -17.562 -21.547 1 69.06 83 ARG A CA 1
ATOM 676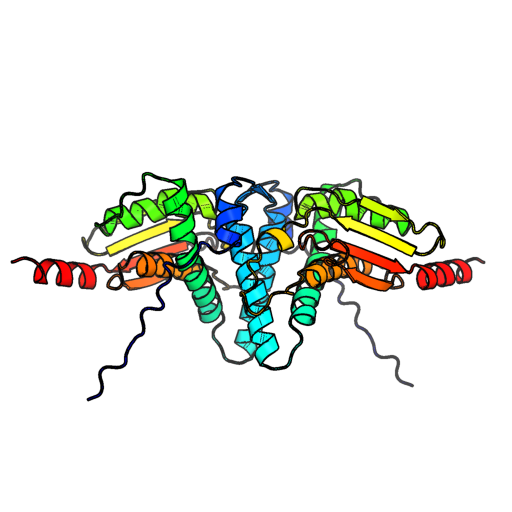 C C . ARG A 1 83 ? 7.238 -18.953 -20.969 1 69.06 83 ARG A C 1
ATOM 678 O O . ARG A 1 83 ? 7.738 -19.828 -21.672 1 69.06 83 ARG A O 1
ATOM 685 N N . GLU A 1 84 ? 7.207 -18.922 -19.641 1 73.69 84 GLU A N 1
ATOM 686 C CA . GLU A 1 84 ? 7.387 -20.219 -18.984 1 73.69 84 GLU A CA 1
ATOM 687 C C . GLU A 1 84 ? 6.211 -21.141 -19.25 1 73.69 84 GLU A C 1
ATOM 689 O O . GLU A 1 84 ? 5.078 -20.859 -18.859 1 73.69 84 GLU A O 1
ATOM 694 N N . ILE A 1 85 ? 6.586 -22.25 -19.953 1 78.75 85 ILE A N 1
ATOM 695 C CA . ILE A 1 85 ? 5.504 -23.156 -20.344 1 78.75 85 ILE A CA 1
ATOM 696 C C . ILE A 1 85 ? 5.371 -24.266 -19.312 1 78.75 85 ILE A C 1
ATOM 698 O O . ILE A 1 85 ? 4.328 -24.922 -19.234 1 78.75 85 ILE A O 1
ATOM 702 N N . ARG A 1 86 ? 6.473 -24.516 -18.625 1 87.25 86 ARG A N 1
ATOM 703 C CA . ARG A 1 86 ? 6.402 -25.516 -17.562 1 87.25 86 ARG A CA 1
ATOM 704 C C . ARG A 1 86 ? 6.047 -24.891 -16.219 1 87.25 86 ARG A C 1
ATOM 706 O O . ARG A 1 86 ? 6.57 -23.828 -15.875 1 87.25 86 ARG A O 1
ATOM 713 N N . ILE A 1 87 ? 5.215 -25.578 -15.484 1 88.38 87 ILE A N 1
ATOM 714 C CA . ILE A 1 87 ? 4.695 -25.047 -14.227 1 88.38 87 ILE A CA 1
ATOM 715 C C . ILE A 1 87 ? 5.836 -24.875 -13.227 1 88.38 87 ILE A C 1
ATOM 717 O O . ILE A 1 87 ? 5.879 -23.875 -12.492 1 88.38 87 ILE A O 1
ATOM 721 N N . VAL A 1 88 ? 6.746 -25.828 -13.211 1 88.69 88 VAL A N 1
ATOM 722 C CA . VAL A 1 88 ? 7.836 -25.75 -12.25 1 88.69 88 VAL A CA 1
ATOM 723 C C . VAL A 1 88 ? 8.734 -24.562 -12.57 1 88.69 88 VAL A C 1
ATOM 725 O O . VAL A 1 88 ? 9.156 -23.844 -11.664 1 88.69 88 VAL A O 1
ATOM 728 N N . SER A 1 89 ? 9.039 -24.359 -13.797 1 91 89 SER A N 1
ATOM 729 C CA . SER A 1 89 ? 9.82 -23.219 -14.227 1 91 89 SER A CA 1
ATOM 730 C C . SER A 1 89 ? 9.125 -21.906 -13.883 1 91 89 SER A C 1
ATOM 732 O O . SER A 1 89 ? 9.773 -20.938 -13.484 1 91 89 SER A O 1
ATOM 734 N N . PHE A 1 90 ? 7.828 -21.953 -14.062 1 92.56 90 PHE A N 1
ATOM 735 C CA . PHE A 1 90 ? 7.062 -20.766 -13.742 1 92.56 90 PHE A CA 1
ATOM 736 C C . PHE A 1 90 ? 7.09 -20.484 -12.242 1 92.56 90 PHE A C 1
ATOM 738 O O . PHE A 1 90 ? 7.266 -19.328 -11.828 1 92.56 90 PHE A O 1
ATOM 745 N N . LEU A 1 91 ? 6.941 -21.5 -11.469 1 93 91 LEU A N 1
ATOM 746 C CA . LEU A 1 91 ? 6.992 -21.328 -10.023 1 93 91 LEU A CA 1
ATOM 747 C C . LEU A 1 91 ? 8.359 -20.828 -9.586 1 93 91 LEU A C 1
ATOM 749 O O . LEU A 1 91 ? 8.461 -20.016 -8.664 1 93 91 LEU A O 1
ATOM 753 N N . SER A 1 92 ? 9.352 -21.297 -10.234 1 93.94 92 SER A N 1
ATOM 754 C CA . SER A 1 92 ? 10.703 -20.828 -9.953 1 93.94 92 SER A CA 1
ATOM 755 C C . SER A 1 92 ? 10.867 -19.344 -10.305 1 93.94 92 SER A C 1
ATOM 757 O O . SER A 1 92 ? 11.484 -18.594 -9.555 1 93.94 92 SER A O 1
ATOM 759 N N . PHE A 1 93 ? 10.344 -19.031 -11.398 1 94.25 93 PHE A N 1
ATOM 760 C CA . PHE A 1 93 ? 10.344 -17.641 -11.836 1 94.25 93 PHE A CA 1
ATOM 761 C C . PHE A 1 93 ? 9.617 -16.766 -10.836 1 94.25 93 PHE A C 1
ATOM 763 O O . PHE A 1 93 ? 10.102 -15.68 -10.492 1 94.25 93 PHE A O 1
ATOM 770 N N . VAL A 1 94 ? 8.508 -17.203 -10.383 1 95 94 VAL A N 1
ATOM 771 C CA . VAL A 1 94 ? 7.711 -16.469 -9.398 1 95 94 VAL A CA 1
ATOM 772 C C . VAL A 1 94 ? 8.508 -16.328 -8.102 1 95 94 VAL A C 1
ATOM 774 O O . VAL A 1 94 ? 8.609 -15.227 -7.547 1 95 94 VAL A O 1
ATOM 777 N N . ALA A 1 95 ? 9.07 -17.406 -7.668 1 95.62 95 ALA A N 1
ATOM 778 C CA . ALA A 1 95 ? 9.781 -17.453 -6.391 1 95.62 95 ALA A CA 1
ATOM 779 C C . ALA A 1 95 ? 11.008 -16.547 -6.41 1 95.62 95 ALA A C 1
ATOM 781 O O . ALA A 1 95 ? 11.391 -15.992 -5.379 1 95.62 95 ALA A O 1
ATOM 782 N N . SER A 1 96 ? 11.539 -16.375 -7.52 1 94.5 96 SER A N 1
ATOM 783 C CA . SER A 1 96 ? 12.789 -15.633 -7.613 1 94.5 96 SER A CA 1
ATOM 784 C C . SER A 1 96 ? 12.555 -14.203 -8.102 1 94.5 96 SER A C 1
ATOM 786 O O . SER A 1 96 ? 12.375 -13.289 -7.297 1 94.5 96 SER A O 1
ATOM 788 N N . ALA A 1 97 ? 12.156 -14.078 -9.336 1 92.88 97 ALA A N 1
ATOM 789 C CA . ALA A 1 97 ? 12.133 -12.758 -9.977 1 92.88 97 ALA A CA 1
ATOM 790 C C . ALA A 1 97 ? 10.938 -11.945 -9.492 1 92.88 97 ALA A C 1
ATOM 792 O O . ALA A 1 97 ? 11.094 -10.805 -9.039 1 92.88 97 ALA A O 1
ATOM 793 N N . VAL A 1 98 ? 9.758 -12.531 -9.539 1 94.06 98 VAL A N 1
ATOM 794 C CA . VAL A 1 98 ? 8.547 -11.781 -9.234 1 94.06 98 VAL A CA 1
ATOM 795 C C . VAL A 1 98 ? 8.523 -11.406 -7.758 1 94.06 98 VAL A C 1
ATOM 797 O O . VAL A 1 98 ? 8.25 -10.258 -7.402 1 94.06 98 VAL A O 1
ATOM 800 N N . TRP A 1 99 ? 8.82 -12.398 -6.945 1 94.81 99 TRP A N 1
ATOM 801 C CA . TRP A 1 99 ? 8.75 -12.18 -5.504 1 94.81 99 TRP A CA 1
ATOM 802 C C . TRP A 1 99 ? 9.789 -11.148 -5.066 1 94.81 99 TRP A C 1
ATOM 804 O O . TRP A 1 99 ? 9.516 -10.297 -4.219 1 94.81 99 TRP A O 1
ATOM 814 N N . ARG A 1 100 ? 10.914 -11.164 -5.672 1 92 100 ARG A N 1
ATOM 815 C CA . ARG A 1 100 ? 11.953 -10.188 -5.371 1 92 100 ARG A CA 1
ATOM 816 C C . ARG A 1 100 ? 11.531 -8.781 -5.797 1 92 100 ARG A C 1
ATOM 818 O O . ARG A 1 100 ? 11.828 -7.801 -5.113 1 92 100 ARG A O 1
ATOM 825 N N . CYS A 1 101 ? 10.875 -8.766 -6.844 1 89.81 101 CYS A N 1
ATOM 826 C CA . CYS A 1 101 ? 10.383 -7.488 -7.34 1 89.81 101 CYS A CA 1
ATOM 827 C C . CYS A 1 101 ? 9.383 -6.875 -6.371 1 89.81 101 CYS A C 1
ATOM 829 O O . CYS A 1 101 ? 9.383 -5.66 -6.152 1 89.81 101 CYS A O 1
ATOM 831 N N . LEU A 1 102 ? 8.617 -7.637 -5.801 1 92.12 102 LEU A N 1
ATOM 832 C CA . LEU A 1 102 ? 7.543 -7.148 -4.949 1 92.12 102 LEU A CA 1
ATOM 833 C C . LEU A 1 102 ? 8.039 -6.922 -3.523 1 92.12 102 LEU A C 1
ATOM 835 O O . LEU A 1 102 ? 7.691 -5.918 -2.896 1 92.12 102 LEU A O 1
ATOM 839 N N . PHE A 1 103 ? 8.867 -7.832 -3.029 1 90.81 103 PHE A N 1
ATOM 840 C CA . PHE A 1 103 ? 9.109 -7.82 -1.591 1 90.81 103 PHE A CA 1
ATOM 841 C C . PHE A 1 103 ? 10.602 -7.738 -1.295 1 90.81 103 PHE A C 1
ATOM 843 O O . PHE A 1 103 ? 11.008 -7.688 -0.132 1 90.81 103 PHE A O 1
ATOM 850 N N . GLY A 1 104 ? 11.398 -7.762 -2.293 1 89.25 104 GLY A N 1
ATOM 851 C CA . GLY A 1 104 ? 12.82 -7.52 -2.143 1 89.25 104 GLY A CA 1
ATOM 852 C C . GLY A 1 104 ? 13.617 -8.781 -1.854 1 89.25 104 GLY A C 1
ATOM 853 O O . GLY A 1 104 ? 14.844 -8.742 -1.778 1 89.25 104 GLY A O 1
ATOM 854 N N . ARG A 1 105 ? 12.93 -9.891 -1.646 1 90.38 105 ARG A N 1
ATOM 855 C CA . ARG A 1 105 ? 13.602 -11.164 -1.394 1 90.38 105 ARG A CA 1
ATOM 856 C C . ARG A 1 105 ? 12.883 -12.312 -2.105 1 90.38 105 ARG A C 1
ATOM 858 O O . ARG A 1 105 ? 11.672 -12.25 -2.332 1 90.38 105 ARG A O 1
ATOM 865 N N . SER A 1 106 ? 13.68 -13.359 -2.354 1 94.38 106 SER A N 1
ATOM 866 C CA . SER A 1 106 ? 13.109 -14.531 -3.018 1 94.38 106 SER A CA 1
ATOM 867 C C . SER A 1 106 ? 12.508 -15.5 -2.008 1 94.38 106 SER A C 1
ATOM 869 O O . SER A 1 106 ? 12.797 -15.422 -0.812 1 94.38 106 SER A O 1
ATOM 871 N N . MET A 1 107 ? 11.664 -16.328 -2.523 1 94.19 107 MET A N 1
ATOM 872 C CA . MET A 1 107 ? 11.133 -17.453 -1.764 1 94.19 107 MET A CA 1
ATOM 873 C C . MET A 1 107 ? 11.867 -18.75 -2.119 1 94.19 107 MET A C 1
ATOM 875 O O . MET A 1 107 ? 12.617 -18.781 -3.096 1 94.19 107 MET A O 1
ATOM 879 N N . GLU A 1 108 ? 11.625 -19.719 -1.225 1 93.94 108 GLU A N 1
ATOM 880 C CA . GLU A 1 108 ? 12.148 -21.062 -1.504 1 93.94 108 GLU A CA 1
ATOM 881 C C . GLU A 1 108 ? 11.078 -21.953 -2.113 1 93.94 108 GLU A C 1
ATOM 883 O O . GLU A 1 108 ? 9.969 -22.062 -1.585 1 93.94 108 GLU A O 1
ATOM 888 N N . LEU A 1 109 ? 11.422 -22.531 -3.277 1 93.75 109 LEU A N 1
ATOM 889 C CA . LEU A 1 109 ? 10.547 -23.531 -3.877 1 93.75 109 LEU A CA 1
ATOM 890 C C . LEU A 1 109 ? 10.891 -24.922 -3.375 1 93.75 109 LEU A C 1
ATOM 892 O O . LEU A 1 109 ? 12.023 -25.391 -3.537 1 93.75 109 LEU A O 1
ATOM 896 N N . LEU A 1 110 ? 9.875 -25.547 -2.705 1 89.56 110 LEU A N 1
ATOM 897 C CA . LEU A 1 110 ? 10.086 -26.875 -2.145 1 89.56 110 LEU A CA 1
ATOM 898 C C . LEU A 1 110 ? 9.164 -27.891 -2.811 1 89.56 110 LEU A C 1
ATOM 900 O O . LEU A 1 110 ? 8.008 -27.594 -3.098 1 89.56 110 LEU A O 1
ATOM 904 N N . ARG A 1 111 ? 9.742 -29 -3.199 1 88.75 111 ARG A N 1
ATOM 905 C CA . ARG A 1 111 ? 8.961 -30.109 -3.734 1 88.75 111 ARG A CA 1
ATOM 906 C C . ARG A 1 111 ? 8.664 -31.141 -2.652 1 88.75 111 ARG A C 1
ATOM 908 O O . ARG A 1 111 ? 9.547 -31.5 -1.87 1 88.75 111 ARG A O 1
ATOM 915 N N . ALA A 1 112 ? 7.355 -31.438 -2.633 1 79.5 112 ALA A N 1
ATOM 916 C CA . ALA A 1 112 ? 7.004 -32.469 -1.652 1 79.5 112 ALA A CA 1
ATOM 917 C C . ALA A 1 112 ? 7.719 -33.781 -1.953 1 79.5 112 ALA A C 1
ATOM 919 O O . ALA A 1 112 ? 7.91 -34.125 -3.117 1 79.5 112 ALA A O 1
ATOM 920 N N . GLN A 1 113 ? 8.273 -34.406 -0.957 1 76.94 113 GLN A N 1
ATOM 921 C CA . GLN A 1 113 ? 9.047 -35.625 -1.099 1 76.94 113 GLN A CA 1
ATOM 922 C C . GLN A 1 113 ? 8.188 -36.781 -1.617 1 76.94 113 GLN A C 1
ATOM 924 O O . GLN A 1 113 ? 8.641 -37.594 -2.422 1 76.94 113 GLN A O 1
ATOM 929 N N . ASP A 1 114 ? 6.996 -36.844 -1.259 1 75.31 114 ASP A N 1
ATOM 930 C CA . ASP A 1 114 ? 6.176 -38.031 -1.496 1 75.31 114 ASP A CA 1
ATOM 931 C C . ASP A 1 114 ? 5.406 -37.906 -2.811 1 75.31 114 ASP A C 1
ATOM 933 O O . ASP A 1 114 ? 4.891 -38.906 -3.326 1 75.31 114 ASP A O 1
ATOM 937 N N . THR A 1 115 ? 5.242 -36.75 -3.238 1 72.31 115 THR A N 1
ATOM 938 C CA . THR A 1 115 ? 4.461 -36.594 -4.461 1 72.31 115 THR A CA 1
ATOM 939 C C . THR A 1 115 ? 5.121 -35.594 -5.402 1 72.31 115 THR A C 1
ATOM 941 O O . THR A 1 115 ? 5.672 -34.562 -4.957 1 72.31 115 THR A O 1
ATOM 944 N N . GLU A 1 116 ? 5.215 -36 -6.668 1 73.88 116 GLU A N 1
ATOM 945 C CA . GLU A 1 116 ? 5.793 -35.125 -7.684 1 73.88 116 GLU A CA 1
ATOM 946 C C . GLU A 1 116 ? 4.816 -34.031 -8.078 1 73.88 116 GLU A C 1
ATOM 948 O O . GLU A 1 116 ? 5.172 -33.125 -8.836 1 73.88 116 GLU A O 1
ATOM 953 N N . LEU A 1 117 ? 3.668 -34.031 -7.43 1 79.56 117 LEU A N 1
ATOM 954 C CA . LEU A 1 117 ? 2.627 -33.125 -7.898 1 79.56 117 LEU A CA 1
ATOM 955 C C . LEU A 1 117 ? 2.338 -32.062 -6.855 1 79.56 117 LEU A C 1
ATOM 957 O O . LEU A 1 117 ? 1.431 -31.234 -7.035 1 79.56 117 LEU A O 1
ATOM 961 N N . GLU A 1 118 ? 3.17 -32.125 -5.824 1 84.25 118 GLU A N 1
ATOM 962 C CA . GLU A 1 118 ? 2.953 -31.125 -4.773 1 84.25 118 GLU A CA 1
ATOM 963 C C . GLU A 1 118 ? 4.176 -30.234 -4.598 1 84.25 118 GLU A C 1
ATOM 965 O O . GLU A 1 118 ? 5.297 -30.719 -4.438 1 84.25 118 GLU A O 1
ATOM 970 N N . TYR A 1 119 ? 3.941 -29.047 -4.695 1 88.38 119 TYR A N 1
ATOM 971 C CA . TYR A 1 119 ? 4.992 -28.047 -4.516 1 88.38 119 TYR A CA 1
ATOM 972 C C . TYR A 1 119 ? 4.605 -27.031 -3.447 1 88.38 119 TYR A C 1
ATOM 974 O O . TYR A 1 119 ? 3.418 -26.797 -3.209 1 88.38 119 TYR A O 1
ATOM 982 N N . MET A 1 120 ? 5.68 -26.484 -2.824 1 89.5 120 MET A N 1
ATOM 983 C CA . MET A 1 120 ? 5.461 -25.469 -1.796 1 89.5 120 MET A CA 1
ATOM 984 C C . MET A 1 120 ? 6.359 -24.266 -2.027 1 89.5 120 MET A C 1
ATOM 986 O O . MET A 1 120 ? 7.535 -24.406 -2.365 1 89.5 120 MET A O 1
ATOM 990 N N . LEU A 1 121 ? 5.809 -23.156 -1.943 1 93 121 LEU A N 1
ATOM 991 C CA . LEU A 1 121 ? 6.582 -21.906 -1.866 1 93 121 LEU A CA 1
ATOM 992 C C . LEU A 1 121 ? 6.68 -21.422 -0.425 1 93 121 LEU A C 1
ATOM 994 O O . LEU A 1 121 ? 5.664 -21.297 0.261 1 93 121 LEU A O 1
ATOM 998 N N . ASN A 1 122 ? 7.926 -21.219 -0.03 1 90.31 122 ASN A N 1
ATOM 999 C CA . ASN A 1 122 ? 8.141 -20.828 1.358 1 90.31 122 ASN A CA 1
ATOM 1000 C C . ASN A 1 122 ? 8.898 -19.5 1.457 1 90.31 122 ASN A C 1
ATOM 1002 O O . ASN A 1 122 ? 9.992 -19.359 0.914 1 90.31 122 ASN A O 1
ATOM 1006 N N . ASP A 1 123 ? 8.297 -18.5 2.051 1 90.69 123 ASP A N 1
ATOM 1007 C CA . ASP A 1 123 ? 8.945 -17.266 2.447 1 90.69 123 ASP A CA 1
ATOM 1008 C C . ASP A 1 123 ? 9.133 -17.203 3.963 1 90.69 123 ASP A C 1
ATOM 1010 O O . ASP A 1 123 ? 8.164 -17.094 4.711 1 90.69 123 ASP A O 1
ATOM 1014 N N . LYS A 1 124 ? 10.328 -17.172 4.391 1 85.75 124 LYS A N 1
ATOM 1015 C CA . LYS A 1 124 ? 10.641 -17.266 5.812 1 85.75 124 LYS A CA 1
ATOM 1016 C C . LYS A 1 124 ? 10.336 -15.953 6.527 1 85.75 124 LYS A C 1
ATOM 1018 O O . LYS A 1 124 ? 10.156 -15.93 7.746 1 85.75 124 LYS A O 1
ATOM 1023 N N . GLU A 1 125 ? 10.359 -14.906 5.82 1 85.56 125 GLU A N 1
ATOM 1024 C CA . GLU A 1 125 ? 10.117 -13.586 6.402 1 85.56 125 GLU A CA 1
ATOM 1025 C C . GLU A 1 125 ? 9.258 -12.727 5.488 1 85.56 125 GLU A C 1
ATOM 1027 O O . GLU A 1 125 ? 9.711 -11.703 4.977 1 85.56 125 GLU A O 1
ATOM 1032 N N . LEU A 1 126 ? 8.031 -13.156 5.449 1 86.88 126 LEU A N 1
ATOM 1033 C CA . LEU A 1 126 ? 7.141 -12.398 4.582 1 86.88 126 LEU A CA 1
ATOM 1034 C C . LEU A 1 126 ? 6.977 -10.969 5.086 1 86.88 126 LEU A C 1
ATOM 1036 O O . LEU A 1 126 ? 6.551 -10.75 6.223 1 86.88 126 LEU A O 1
ATOM 1040 N N . LEU A 1 127 ? 7.266 -10.047 4.254 1 85.5 127 LEU A N 1
ATOM 1041 C CA . LEU A 1 127 ? 7.285 -8.633 4.594 1 85.5 127 LEU A CA 1
ATOM 1042 C C . LEU A 1 127 ? 5.941 -8.188 5.168 1 85.5 127 LEU A C 1
ATOM 1044 O O . LEU A 1 127 ? 5.898 -7.414 6.129 1 85.5 127 LEU A O 1
ATOM 1048 N N . THR A 1 128 ? 4.832 -8.648 4.648 1 87.06 128 THR A N 1
ATOM 1049 C CA . THR A 1 128 ? 3.492 -8.219 5.031 1 87.06 128 THR A CA 1
ATOM 1050 C C . THR A 1 128 ? 3.115 -8.789 6.398 1 87.06 128 THR A C 1
ATOM 1052 O O . THR A 1 128 ? 2.25 -8.242 7.086 1 87.06 128 THR A O 1
ATOM 1055 N N . ASN A 1 129 ? 3.703 -9.836 6.781 1 81.31 129 ASN A N 1
ATOM 1056 C CA . ASN A 1 129 ? 3.439 -10.406 8.102 1 81.31 129 ASN A CA 1
ATOM 1057 C C . ASN A 1 129 ? 4.199 -9.656 9.195 1 81.31 129 ASN A C 1
ATOM 1059 O O . ASN A 1 129 ? 3.736 -9.586 10.336 1 81.31 129 ASN A O 1
ATOM 1063 N N . LYS A 1 130 ? 5.266 -9.156 8.844 1 73.44 130 LYS A N 1
ATOM 1064 C CA . LYS A 1 130 ? 6.141 -8.508 9.82 1 73.44 130 LYS A CA 1
ATOM 1065 C C . LYS A 1 130 ? 5.547 -7.188 10.305 1 73.44 130 LYS A C 1
ATOM 1067 O O . LYS A 1 130 ? 5.738 -6.797 11.453 1 73.44 130 LYS A O 1
ATOM 1072 N N . PHE A 1 131 ? 4.832 -6.539 9.484 1 66.44 131 PHE A N 1
ATOM 1073 C CA . PHE A 1 131 ? 4.48 -5.164 9.82 1 66.44 131 PHE A CA 1
ATOM 1074 C C . PHE A 1 131 ? 2.992 -5.051 10.133 1 66.44 131 PHE A C 1
ATOM 1076 O O . PHE A 1 131 ? 2.439 -3.949 10.156 1 66.44 131 PHE A O 1
ATOM 1083 N N . ILE A 1 132 ? 2.348 -6.109 10.211 1 66.06 132 ILE A N 1
ATOM 1084 C CA . ILE A 1 132 ? 0.95 -6.078 10.633 1 66.06 132 ILE A CA 1
ATOM 1085 C C . ILE A 1 132 ? 0.859 -6.27 12.141 1 66.06 132 ILE A C 1
ATOM 1087 O O . ILE A 1 132 ? 1.488 -7.176 12.695 1 66.06 132 ILE A O 1
ATOM 1091 N N . SER A 1 133 ? 0.636 -5.152 12.914 1 54.22 133 SER A N 1
ATOM 1092 C CA . SER A 1 133 ? 0.383 -5.363 14.336 1 54.22 133 SER A CA 1
ATOM 1093 C C . SER A 1 133 ? -1.049 -5.828 14.578 1 54.22 133 SER A C 1
ATOM 1095 O O . SER A 1 133 ? -2 -5.09 14.312 1 54.22 133 SER A O 1
ATOM 1097 N N . PRO A 1 134 ? -1.296 -7.195 14.43 1 50.41 134 PRO A N 1
ATOM 1098 C CA . PRO A 1 134 ? -2.691 -7.547 14.703 1 50.41 134 PRO A CA 1
ATOM 1099 C C . PRO A 1 134 ? -3.203 -6.961 16.016 1 50.41 134 PRO A C 1
ATOM 1101 O O . PRO A 1 134 ? -2.426 -6.758 16.953 1 50.41 134 PRO A O 1
ATOM 1104 N N . PRO A 1 135 ? -4.418 -6.227 15.906 1 49.94 135 PRO A N 1
ATOM 1105 C CA . PRO A 1 135 ? -5.02 -5.949 17.219 1 49.94 135 PRO A CA 1
ATOM 1106 C C . PRO A 1 135 ? -4.973 -7.156 18.156 1 49.94 135 PRO A C 1
ATOM 1108 O O . PRO A 1 135 ? -4.957 -8.297 17.688 1 49.94 135 PRO A O 1
ATOM 1111 N N . ARG A 1 136 ? -4.555 -6.805 19.344 1 50.38 136 ARG A N 1
ATOM 1112 C CA . ARG A 1 136 ? -4.445 -7.801 20.406 1 50.38 136 ARG A CA 1
ATOM 1113 C C . ARG A 1 136 ? -5.512 -8.883 20.25 1 50.38 136 ARG A C 1
ATOM 1115 O O . ARG A 1 136 ? -5.25 -10.062 20.5 1 50.38 136 ARG A O 1
ATOM 1122 N N . ASP A 1 137 ? -6.613 -8.445 19.938 1 52.72 137 ASP A N 1
ATOM 1123 C CA . ASP A 1 137 ? -7.727 -9.391 19.938 1 52.72 137 ASP A CA 1
ATOM 1124 C C . ASP A 1 137 ? -7.75 -10.219 18.656 1 52.72 137 ASP A C 1
ATOM 1126 O O . ASP A 1 137 ? -8.5 -11.195 18.562 1 52.72 137 ASP A O 1
ATOM 1130 N N . LEU A 1 138 ? -7.012 -9.648 17.75 1 54.88 138 LEU A N 1
ATOM 1131 C CA . LEU A 1 138 ? -7.066 -10.422 16.516 1 54.88 138 LEU A CA 1
ATOM 1132 C C . LEU A 1 138 ? -5.777 -11.211 16.312 1 54.88 138 LEU A C 1
ATOM 1134 O O . LEU A 1 138 ? -5.004 -10.922 15.398 1 54.88 138 LEU A O 1
ATOM 1138 N N . GLY A 1 139 ? -5.152 -11.672 17.328 1 50.47 139 GLY A N 1
ATOM 1139 C CA . GLY A 1 139 ? -3.975 -12.523 17.328 1 50.47 139 GLY A CA 1
ATOM 1140 C C . GLY A 1 139 ? -3.645 -13.102 15.969 1 50.47 139 GLY A C 1
ATOM 1141 O O . GLY A 1 139 ? -2.471 -13.258 15.617 1 50.47 139 GLY A O 1
ATOM 1142 N N . HIS A 1 140 ? -4.586 -13.711 15.344 1 53.75 140 HIS A N 1
ATOM 1143 C CA . HIS A 1 140 ? -4.34 -14.672 14.273 1 53.75 140 HIS A CA 1
ATOM 1144 C C . HIS A 1 140 ? -4.426 -14.008 12.906 1 53.75 140 HIS A C 1
ATOM 1146 O O . HIS A 1 140 ? -4.82 -14.648 11.922 1 53.75 140 HIS A O 1
ATOM 1152 N N . LEU A 1 141 ? -4.105 -12.719 12.828 1 62.25 141 LEU A N 1
ATOM 1153 C CA . LEU A 1 141 ? -4.27 -12.25 11.461 1 62.25 141 LEU A CA 1
ATOM 1154 C C . LEU A 1 141 ? -3.107 -12.703 10.586 1 62.25 141 LEU A C 1
ATOM 1156 O O . LEU A 1 141 ? -1.942 -12.508 10.938 1 62.25 141 LEU A O 1
ATOM 1160 N N . ASN A 1 142 ? -3.264 -13.758 9.82 1 67.69 142 ASN A N 1
ATOM 1161 C CA . ASN A 1 142 ? -2.262 -14.211 8.859 1 67.69 142 ASN A CA 1
ATOM 1162 C C . ASN A 1 142 ? -2.5 -13.602 7.48 1 67.69 142 ASN A C 1
ATOM 1164 O O . ASN A 1 142 ? -3.586 -13.75 6.914 1 67.69 142 ASN A O 1
ATOM 1168 N N . CYS A 1 143 ? -1.473 -12.859 7.027 1 81.94 143 CYS A N 1
ATOM 1169 C CA . CYS A 1 143 ? -1.597 -12.219 5.723 1 81.94 143 CYS A CA 1
ATOM 1170 C C . CYS A 1 143 ? -1.239 -13.188 4.602 1 81.94 143 CYS A C 1
ATOM 1172 O O . CYS A 1 143 ? -0.896 -12.766 3.496 1 81.94 143 CYS A O 1
ATOM 1174 N N . GLY A 1 144 ? -1.252 -14.469 5.012 1 86.44 144 GLY A N 1
ATOM 1175 C CA . GLY A 1 144 ? -0.987 -15.5 4.016 1 86.44 144 GLY A CA 1
ATOM 1176 C C . GLY A 1 144 ? -1.995 -15.508 2.881 1 86.44 144 GLY A C 1
ATOM 1177 O O . GLY A 1 144 ? -1.655 -15.836 1.742 1 86.44 144 GLY A O 1
ATOM 1178 N N . ALA A 1 145 ? -3.186 -15.102 3.209 1 89.69 145 ALA A N 1
ATOM 1179 C CA . ALA A 1 145 ? -4.234 -15.023 2.193 1 89.69 145 ALA A CA 1
ATOM 1180 C C . ALA A 1 145 ? -3.869 -14.016 1.104 1 89.69 145 ALA A C 1
ATOM 1182 O O . ALA A 1 145 ? -4.18 -14.227 -0.071 1 89.69 145 ALA A O 1
ATOM 1183 N N . PHE A 1 146 ? -3.223 -13.008 1.492 1 92.94 146 PHE A N 1
ATOM 1184 C CA . PHE A 1 146 ? -2.781 -12 0.541 1 92.94 146 PHE A CA 1
ATOM 1185 C C . PHE A 1 146 ? -1.733 -12.57 -0.408 1 92.94 146 PHE A C 1
ATOM 1187 O O . PHE A 1 146 ? -1.838 -12.406 -1.626 1 92.94 146 PHE A O 1
ATOM 1194 N N . ALA A 1 147 ? -0.756 -13.227 0.133 1 93.62 147 ALA A N 1
ATOM 1195 C CA . ALA A 1 147 ? 0.292 -13.859 -0.662 1 93.62 147 ALA A CA 1
ATOM 1196 C C . ALA A 1 147 ? -0.287 -14.938 -1.579 1 93.62 147 ALA A C 1
ATOM 1198 O O . ALA A 1 147 ? 0.093 -15.031 -2.748 1 93.62 147 ALA A O 1
ATOM 1199 N N . ALA A 1 148 ? -1.203 -15.688 -1.03 1 93.5 148 ALA A N 1
ATOM 1200 C CA . ALA A 1 148 ? -1.871 -16.719 -1.814 1 93.5 148 ALA A CA 1
ATOM 1201 C C . ALA A 1 148 ? -2.607 -16.109 -3.008 1 93.5 148 ALA A C 1
ATOM 1203 O O . ALA A 1 148 ? -2.568 -16.672 -4.109 1 93.5 148 ALA A O 1
ATOM 1204 N N . GLY A 1 149 ? -3.215 -15.055 -2.734 1 95.25 149 GLY A N 1
ATOM 1205 C CA . GLY A 1 149 ? -3.896 -14.359 -3.812 1 95.25 149 GLY A CA 1
ATOM 1206 C C . GLY A 1 149 ? -2.959 -13.906 -4.918 1 95.25 149 GLY A C 1
ATOM 1207 O O . GLY A 1 149 ? -3.258 -14.078 -6.102 1 95.25 149 GLY A O 1
ATOM 1208 N N . ILE A 1 150 ? -1.875 -13.32 -4.543 1 96.31 150 ILE A N 1
ATOM 1209 C CA . ILE A 1 150 ? -0.896 -12.859 -5.52 1 96.31 150 ILE A CA 1
ATOM 1210 C C . ILE A 1 150 ? -0.456 -14.023 -6.402 1 96.31 150 ILE A C 1
ATOM 1212 O O . ILE A 1 150 ? -0.478 -13.93 -7.629 1 96.31 150 ILE A O 1
ATOM 1216 N N . ILE A 1 151 ? -0.12 -15.109 -5.801 1 95.75 151 ILE A N 1
ATOM 1217 C CA . ILE A 1 151 ? 0.386 -16.266 -6.531 1 95.75 151 ILE A CA 1
ATOM 1218 C C . ILE A 1 151 ? -0.702 -16.812 -7.453 1 95.75 151 ILE A C 1
ATOM 1220 O O . ILE A 1 151 ? -0.432 -17.156 -8.609 1 95.75 151 ILE A O 1
ATOM 1224 N N . GLU A 1 152 ? -1.874 -16.875 -6.977 1 94.94 152 GLU A N 1
ATOM 1225 C CA . GLU A 1 152 ? -2.98 -17.344 -7.809 1 94.94 152 GLU A CA 1
ATOM 1226 C C . GLU A 1 152 ? -3.195 -16.422 -9.008 1 94.94 152 GLU A C 1
ATOM 1228 O O . GLU A 1 152 ? -3.424 -16.891 -10.125 1 94.94 152 GLU A O 1
ATOM 1233 N N . GLY A 1 153 ? -3.17 -15.164 -8.727 1 96 153 GLY A N 1
ATOM 1234 C CA . GLY A 1 153 ? -3.271 -14.227 -9.836 1 96 153 GLY A CA 1
ATOM 1235 C C . GLY A 1 153 ? -2.186 -14.414 -10.875 1 96 153 GLY A C 1
ATOM 1236 O O . GLY A 1 153 ? -2.453 -14.336 -12.078 1 96 153 GLY A O 1
ATOM 1237 N N . LEU A 1 154 ? -0.998 -14.648 -10.43 1 95.44 154 LEU A N 1
ATOM 1238 C CA . LEU A 1 154 ? 0.125 -14.914 -11.328 1 95.44 154 LEU A CA 1
ATOM 1239 C C . LEU A 1 154 ? -0.123 -16.156 -12.156 1 95.44 154 LEU A C 1
ATOM 1241 O O . LEU A 1 154 ? 0.083 -16.156 -13.375 1 95.44 154 LEU A O 1
ATOM 1245 N N . LEU A 1 155 ? -0.6 -17.188 -11.531 1 93.94 155 LEU A N 1
ATOM 1246 C CA . LEU A 1 155 ? -0.875 -18.453 -12.211 1 93.94 155 LEU A CA 1
ATOM 1247 C C . LEU A 1 155 ? -1.969 -18.281 -13.258 1 93.94 155 LEU A C 1
ATOM 1249 O O . LEU A 1 155 ? -1.833 -18.766 -14.383 1 93.94 155 LEU A O 1
ATOM 1253 N N . CYS A 1 156 ? -2.955 -17.562 -12.898 1 93.31 156 CYS A N 1
ATOM 1254 C CA . CYS A 1 156 ? -4.062 -17.328 -13.82 1 93.31 156 CYS A CA 1
ATOM 1255 C C . CYS A 1 156 ? -3.609 -16.5 -15.016 1 93.31 156 CYS A C 1
ATOM 1257 O O . CYS A 1 156 ? -3.953 -16.812 -16.156 1 93.31 156 CYS A O 1
ATOM 1259 N N . SER A 1 157 ? -2.857 -15.547 -14.695 1 92.88 157 SER A N 1
ATOM 1260 C CA . SER A 1 157 ? -2.371 -14.672 -15.758 1 92.88 157 SER A CA 1
ATOM 1261 C C . SER A 1 157 ? -1.465 -15.43 -16.719 1 92.88 157 SER A C 1
ATOM 1263 O O . SER A 1 157 ? -1.447 -15.141 -17.922 1 92.88 157 SER A O 1
ATOM 1265 N N . ALA A 1 158 ? -0.741 -16.344 -16.281 1 92.06 158 ALA A N 1
ATOM 1266 C CA . ALA A 1 158 ? 0.16 -17.156 -17.094 1 92.06 158 ALA A CA 1
ATOM 1267 C C . ALA A 1 158 ? -0.573 -18.344 -17.688 1 92.06 158 ALA A C 1
ATOM 1269 O O . ALA A 1 158 ? 0.039 -19.188 -18.344 1 92.06 158 ALA A O 1
ATOM 1270 N N . GLU A 1 159 ? -1.815 -18.516 -17.359 1 90.62 159 GLU A N 1
ATOM 1271 C CA . GLU A 1 159 ? -2.695 -19.531 -17.938 1 90.62 159 GLU A CA 1
ATOM 1272 C C . GLU A 1 159 ? -2.422 -20.906 -17.328 1 90.62 159 GLU A C 1
ATOM 1274 O O . GLU A 1 159 ? -2.59 -21.922 -18 1 90.62 159 GLU A O 1
ATOM 1279 N N . PHE A 1 160 ? -1.897 -20.922 -16.188 1 91.31 160 PHE A N 1
ATOM 1280 C CA . PHE A 1 160 ? -1.82 -22.141 -15.398 1 91.31 160 PHE A CA 1
ATOM 1281 C C . PHE A 1 160 ? -3.027 -22.266 -14.477 1 91.31 160 PHE A C 1
ATOM 1283 O O . PHE A 1 160 ? -2.875 -22.359 -13.258 1 91.31 160 PHE A O 1
ATOM 1290 N N . VAL A 1 161 ? -4.172 -22.422 -15.062 1 86.69 161 VAL A N 1
ATOM 1291 C CA . VAL A 1 161 ? -5.438 -22.297 -14.344 1 86.69 161 VAL A CA 1
ATOM 1292 C C . VAL A 1 161 ? -5.746 -23.625 -13.633 1 86.69 161 VAL A C 1
ATOM 1294 O O . VAL A 1 161 ? -6.609 -23.672 -12.75 1 86.69 161 VAL A O 1
ATOM 1297 N N . ARG A 1 162 ? -5.008 -24.703 -13.914 1 85.88 162 ARG A N 1
ATOM 1298 C CA . ARG A 1 162 ? -5.32 -26.016 -13.352 1 85.88 162 ARG A CA 1
ATOM 1299 C C . ARG A 1 162 ? -4.496 -26.266 -12.094 1 85.88 162 ARG A C 1
ATOM 1301 O O . ARG A 1 162 ? -4.672 -27.297 -11.438 1 85.88 162 ARG A O 1
ATOM 1308 N N . VAL A 1 163 ? -3.637 -25.344 -11.812 1 88.25 163 VAL A N 1
ATOM 1309 C CA . VAL A 1 163 ? -2.867 -25.453 -10.578 1 88.25 163 VAL A CA 1
ATOM 1310 C C . VAL A 1 163 ? -3.709 -24.984 -9.398 1 88.25 163 VAL A C 1
ATOM 1312 O O . VAL A 1 163 ? -4.254 -23.875 -9.422 1 88.25 163 VAL A O 1
ATOM 1315 N N . ARG A 1 164 ? -3.832 -25.859 -8.406 1 86.44 164 ARG A N 1
ATOM 1316 C CA . ARG A 1 164 ? -4.68 -25.547 -7.266 1 86.44 164 ARG A CA 1
ATOM 1317 C C . ARG A 1 164 ? -3.846 -25.266 -6.023 1 86.44 164 ARG A C 1
ATOM 1319 O O . ARG A 1 164 ? -2.996 -26.078 -5.641 1 86.44 164 ARG A O 1
ATOM 1326 N N . LEU A 1 165 ? -4.059 -24.062 -5.543 1 87 165 LEU A N 1
ATOM 1327 C CA . LEU A 1 165 ? -3.512 -23.781 -4.219 1 87 165 LEU A CA 1
ATOM 1328 C C . LEU A 1 165 ? -4.297 -24.531 -3.145 1 87 165 LEU A C 1
ATOM 1330 O O . LEU A 1 165 ? -5.5 -24.312 -2.986 1 87 165 LEU A O 1
ATOM 1334 N N . VAL A 1 166 ? -3.678 -25.422 -2.457 1 83.88 166 VAL A N 1
ATOM 1335 C CA . VAL A 1 166 ? -4.336 -26.312 -1.498 1 83.88 166 VAL A CA 1
ATOM 1336 C C . VAL A 1 166 ? -4.449 -25.609 -0.146 1 83.88 166 VAL A C 1
ATOM 1338 O O . VAL A 1 166 ? -5.422 -25.812 0.586 1 83.88 166 VAL A O 1
ATOM 1341 N N . GLY A 1 167 ? -3.453 -24.781 0.208 1 83 167 GLY A N 1
ATOM 1342 C CA . GLY A 1 167 ? -3.482 -24.094 1.488 1 83 167 GLY A CA 1
ATOM 1343 C C . GLY A 1 167 ? -2.297 -23.172 1.698 1 83 167 GLY A C 1
ATOM 1344 O O . GLY A 1 167 ? -1.379 -23.141 0.875 1 83 167 GLY A O 1
ATOM 1345 N N . TRP A 1 168 ? -2.516 -22.328 2.666 1 80.44 168 TRP A N 1
ATOM 1346 C CA . TRP A 1 168 ? -1.428 -21.484 3.127 1 80.44 168 TRP A CA 1
ATOM 1347 C C . TRP A 1 168 ? -1.311 -21.516 4.648 1 80.44 168 TRP A C 1
ATOM 1349 O O . TRP A 1 168 ? -2.279 -21.828 5.344 1 80.44 168 TRP A O 1
ATOM 1359 N N . CYS A 1 169 ? -0.116 -21.672 5.164 1 67.56 169 CYS A N 1
ATOM 1360 C CA . CYS A 1 169 ? 0.022 -21.734 6.613 1 67.56 169 CYS A CA 1
ATOM 1361 C C . CYS A 1 169 ? 1.105 -20.781 7.098 1 67.56 169 CYS A C 1
ATOM 1363 O O . CYS A 1 169 ? 2.088 -20.531 6.395 1 67.56 169 CYS A O 1
ATOM 1365 N N . CYS A 1 170 ? 0.857 -19.688 7.855 1 60.06 170 CYS A N 1
ATOM 1366 C CA . CYS A 1 170 ? 1.932 -19.062 8.609 1 60.06 170 CYS A CA 1
ATOM 1367 C C . CYS A 1 170 ? 2.287 -19.875 9.852 1 60.06 170 CYS A C 1
ATOM 1369 O O . CYS A 1 170 ? 3.42 -19.812 10.328 1 60.06 170 CYS A O 1
ATOM 1371 N N . CYS A 1 171 ? 1.349 -20.5 10.344 1 53.69 171 CYS A N 1
ATOM 1372 C CA . CYS A 1 171 ? 1.338 -20.906 11.75 1 53.69 171 CYS A CA 1
ATOM 1373 C C . CYS A 1 171 ? 2.084 -22.219 11.953 1 53.69 171 CYS A C 1
ATOM 1375 O O . CYS A 1 171 ? 1.984 -22.844 13.008 1 53.69 171 CYS A O 1
ATOM 1377 N N . CYS A 1 172 ? 2.701 -22.641 10.898 1 53.16 172 CYS A N 1
ATOM 1378 C CA . CYS A 1 172 ? 3.197 -23.984 11.188 1 53.16 172 CYS A CA 1
ATOM 1379 C C . CYS A 1 172 ? 4.301 -23.938 12.242 1 53.16 172 CYS A C 1
ATOM 1381 O O . CYS A 1 172 ? 4.414 -24.859 13.062 1 53.16 172 CYS A O 1
ATOM 1383 N N . CYS A 1 173 ? 5.047 -22.922 12.172 1 56.91 173 CYS A N 1
ATOM 1384 C CA . CYS A 1 173 ? 6.199 -22.938 13.062 1 56.91 173 CYS A CA 1
ATOM 1385 C C . CYS A 1 173 ? 6.016 -21.938 14.203 1 56.91 173 CYS A C 1
ATOM 1387 O O . CYS A 1 173 ? 6.906 -21.766 15.039 1 56.91 173 CYS A O 1
ATOM 1389 N N . GLY A 1 174 ? 4.891 -21.469 14.359 1 60.31 174 GLY A N 1
ATOM 1390 C CA . GLY A 1 174 ? 4.645 -20.531 15.453 1 60.31 174 GLY A CA 1
ATOM 1391 C C . GLY A 1 174 ? 5.25 -19.172 15.211 1 60.31 174 GLY A C 1
ATOM 1392 O O . GLY A 1 174 ? 5.09 -18.266 16.031 1 60.31 174 GLY A O 1
ATOM 1393 N N . CYS A 1 175 ? 5.941 -18.891 14.211 1 62.34 175 CYS A N 1
ATOM 1394 C CA . CYS A 1 175 ? 6.699 -17.656 14.039 1 62.34 175 CYS A CA 1
ATOM 1395 C C . CYS A 1 175 ? 5.805 -16.531 13.523 1 62.34 175 CYS A C 1
ATOM 1397 O O . CYS A 1 175 ? 6.109 -15.359 13.719 1 62.34 175 CYS A O 1
ATOM 1399 N N . TRP A 1 176 ? 4.898 -16.672 13.047 1 64.81 176 TRP A N 1
ATOM 1400 C CA . TRP A 1 176 ? 3.898 -15.703 12.594 1 64.81 176 TRP A CA 1
ATOM 1401 C C . TRP A 1 176 ? 4.434 -14.867 11.438 1 64.81 176 TRP A C 1
ATOM 1403 O O . TRP A 1 176 ? 3.723 -14.016 10.906 1 64.81 176 TRP A O 1
ATOM 1413 N N . VAL A 1 177 ? 5.68 -15.07 11.047 1 73.81 177 VAL A N 1
ATOM 1414 C CA . VAL A 1 177 ? 6.25 -14.227 10 1 73.81 177 VAL A CA 1
ATOM 1415 C C . VAL A 1 177 ? 6.406 -15.031 8.711 1 73.81 177 VAL A C 1
ATOM 1417 O O . VAL A 1 177 ? 6.441 -14.469 7.617 1 73.81 177 VAL A O 1
ATOM 1420 N N . CYS A 1 178 ? 6.453 -16.375 8.891 1 76.81 178 CYS A N 1
ATOM 1421 C CA . CYS A 1 178 ? 6.68 -17.203 7.711 1 76.81 178 CYS A CA 1
ATOM 1422 C C . CYS A 1 178 ? 5.367 -17.5 6.992 1 76.81 178 CYS A C 1
ATOM 1424 O O . CYS A 1 178 ? 4.289 -17.312 7.562 1 76.81 178 CYS A O 1
ATOM 1426 N N . CYS A 1 179 ? 5.445 -17.719 5.648 1 80.56 179 CYS A N 1
ATOM 1427 C CA . CYS A 1 179 ? 4.289 -18.109 4.848 1 80.56 179 CYS A CA 1
ATOM 1428 C C . CYS A 1 179 ? 4.641 -19.234 3.889 1 80.56 179 CYS A C 1
ATOM 1430 O O . CYS A 1 179 ? 5.613 -19.141 3.139 1 80.56 179 CYS A O 1
ATOM 1432 N N . CYS A 1 180 ? 3.879 -20.297 4.098 1 82.94 180 CYS A N 1
ATOM 1433 C CA . CYS A 1 180 ? 4.047 -21.453 3.217 1 82.94 180 CYS A CA 1
ATOM 1434 C C . CYS A 1 180 ? 2.809 -21.656 2.354 1 82.94 180 CYS A C 1
ATOM 1436 O O . CYS A 1 180 ? 1.69 -21.719 2.869 1 82.94 180 CYS A O 1
ATOM 1438 N N . LEU A 1 181 ? 3.029 -21.688 1.046 1 87.88 181 LEU A N 1
ATOM 1439 C CA . LEU A 1 181 ? 1.949 -21.891 0.088 1 87.88 181 LEU A CA 1
ATOM 1440 C C . LEU A 1 181 ? 2.092 -23.25 -0.612 1 87.88 181 LEU A C 1
ATOM 1442 O O . LEU A 1 181 ? 3.129 -23.531 -1.219 1 87.88 181 LEU A O 1
ATOM 1446 N N . CYS A 1 182 ? 1.069 -24.047 -0.513 1 86.44 182 CYS A N 1
ATOM 1447 C CA . CYS A 1 182 ? 1.132 -25.406 -1.029 1 86.44 182 CYS A CA 1
ATOM 1448 C C . CYS A 1 182 ? 0.272 -25.562 -2.279 1 86.44 182 CYS A C 1
ATOM 1450 O O . CYS A 1 182 ? -0.867 -25.094 -2.314 1 86.44 182 CYS A O 1
ATOM 1452 N N . PHE A 1 183 ? 0.849 -26.281 -3.311 1 88.81 183 PHE A N 1
ATOM 1453 C CA . PHE A 1 183 ? 0.184 -26.422 -4.602 1 88.81 183 PHE A CA 1
ATOM 1454 C C . PHE A 1 183 ? 0.057 -27.891 -4.98 1 88.81 183 PHE A C 1
ATOM 1456 O O . PHE A 1 183 ? 0.96 -28.688 -4.715 1 88.81 183 PHE A O 1
ATOM 1463 N N . ASP A 1 184 ? -1.063 -28.203 -5.523 1 86.56 184 ASP A N 1
ATOM 1464 C CA . ASP A 1 184 ? -1.304 -29.5 -6.152 1 86.56 184 ASP A CA 1
ATOM 1465 C C . ASP A 1 184 ? -1.354 -29.359 -7.676 1 86.56 184 ASP A C 1
ATOM 1467 O O . ASP A 1 184 ? -2.188 -28.641 -8.211 1 86.56 184 ASP A O 1
ATOM 1471 N N . LEU A 1 185 ? -0.46 -30.047 -8.391 1 86.38 185 LEU A N 1
ATOM 1472 C CA . LEU A 1 185 ? -0.335 -29.953 -9.844 1 86.38 185 LEU A CA 1
ATOM 1473 C C . LEU A 1 185 ? -1.052 -31.094 -10.531 1 86.38 185 LEU A C 1
ATOM 1475 O O . LEU A 1 185 ? -0.951 -31.266 -11.75 1 86.38 185 LEU A O 1
ATOM 1479 N N . ALA A 1 186 ? -1.738 -31.906 -9.742 1 78.75 186 ALA A N 1
ATOM 1480 C CA . ALA A 1 186 ? -2.354 -33.125 -10.281 1 78.75 186 ALA A CA 1
ATOM 1481 C C . ALA A 1 186 ? -3.289 -32.781 -11.445 1 78.75 186 ALA A C 1
ATOM 1483 O O . ALA A 1 186 ? -3.262 -33.438 -12.484 1 78.75 186 ALA A O 1
ATOM 1484 N N . ALA A 1 187 ? -4.055 -31.766 -11.234 1 75.38 187 ALA A N 1
ATOM 1485 C CA . ALA A 1 187 ? -4.996 -31.391 -12.289 1 75.38 187 ALA A CA 1
ATOM 1486 C C . ALA A 1 187 ? -4.266 -30.875 -13.523 1 75.38 187 ALA A C 1
ATOM 1488 O O . ALA A 1 187 ? -4.672 -31.156 -14.656 1 75.38 187 ALA A O 1
ATOM 1489 N N . ALA A 1 188 ? -3.152 -30.281 -13.32 1 73.38 188 ALA A N 1
ATOM 1490 C CA . ALA A 1 188 ? -2.352 -29.75 -14.422 1 73.38 188 ALA A CA 1
ATOM 1491 C C . ALA A 1 188 ? -1.622 -30.875 -15.148 1 73.38 188 ALA A C 1
ATOM 1493 O O . ALA A 1 188 ? -1.51 -30.859 -16.375 1 73.38 188 ALA A O 1
ATOM 1494 N N . ALA A 1 189 ? -1.246 -31.828 -14.43 1 72.56 189 ALA A N 1
ATOM 1495 C CA . ALA A 1 189 ? -0.531 -32.969 -15 1 72.56 189 ALA A CA 1
ATOM 1496 C C . ALA A 1 189 ? -1.468 -33.844 -15.812 1 72.56 189 ALA A C 1
ATOM 1498 O O . ALA A 1 189 ? -1.094 -34.344 -16.891 1 72.56 189 ALA A O 1
ATOM 1499 N N . THR A 1 190 ? -2.611 -34.031 -15.297 1 71.56 190 THR A N 1
ATOM 1500 C CA . THR A 1 190 ? -3.584 -34.875 -15.992 1 71.56 190 THR A CA 1
ATOM 1501 C C . THR A 1 190 ? -3.963 -34.25 -17.328 1 71.56 190 THR A C 1
ATOM 1503 O O . THR A 1 190 ? -4.066 -34.938 -18.344 1 71.56 190 THR A O 1
ATOM 1506 N N . ALA A 1 191 ? -4.043 -32.969 -17.375 1 69.19 191 ALA A N 1
ATOM 1507 C CA . ALA A 1 191 ? -4.383 -32.281 -18.609 1 69.19 191 ALA A CA 1
ATOM 1508 C C . ALA A 1 191 ? -3.246 -32.375 -19.625 1 69.19 191 ALA A C 1
ATOM 1510 O O . ALA A 1 191 ? -3.482 -32.531 -20.812 1 69.19 191 ALA A O 1
ATOM 1511 N N . ALA A 1 192 ? -2.092 -32.281 -19.188 1 66.94 192 ALA A N 1
ATOM 1512 C CA . ALA A 1 192 ? -0.935 -32.406 -20.062 1 66.94 192 ALA A CA 1
ATOM 1513 C C . ALA A 1 192 ? -0.814 -33.812 -20.641 1 66.94 192 ALA A C 1
ATOM 1515 O O . ALA A 1 192 ? -0.497 -34 -21.812 1 66.94 192 ALA A O 1
ATOM 1516 N N . ALA A 1 193 ? -1.101 -34.75 -19.797 1 67.69 193 ALA A N 1
ATOM 1517 C CA . ALA A 1 193 ? -1.064 -36.156 -20.234 1 67.69 193 ALA A CA 1
ATOM 1518 C C . ALA A 1 193 ? -2.158 -36.438 -21.266 1 67.69 193 ALA A C 1
ATOM 1520 O O . ALA A 1 193 ? -1.939 -37.156 -22.234 1 67.69 193 ALA A O 1
ATOM 1521 N N . ALA A 1 194 ? -3.238 -35.75 -21.078 1 63.69 194 ALA A N 1
ATOM 1522 C CA . ALA A 1 194 ? -4.367 -35.969 -21.969 1 63.69 194 ALA A CA 1
ATOM 1523 C C . ALA A 1 194 ? -4.117 -35.281 -23.328 1 63.69 194 ALA A C 1
ATOM 1525 O O . ALA A 1 194 ? -4.727 -35.656 -24.328 1 63.69 194 ALA A O 1
ATOM 1526 N N . ALA A 1 195 ? -3.262 -34.344 -23.312 1 58.94 195 ALA A N 1
ATOM 1527 C CA . ALA A 1 195 ? -2.977 -33.594 -24.531 1 58.94 195 ALA A CA 1
ATOM 1528 C C . ALA A 1 195 ? -1.896 -34.281 -25.359 1 58.94 195 ALA A C 1
ATOM 1530 O O . ALA A 1 195 ? -1.623 -33.875 -26.484 1 58.94 195 ALA A O 1
ATOM 1531 N N . LEU A 1 196 ? -1.268 -35.25 -24.844 1 56.41 196 LEU A N 1
ATOM 1532 C CA . LEU A 1 196 ? -0.274 -36 -25.609 1 56.41 196 LEU A CA 1
ATOM 1533 C C . LEU A 1 196 ? -0.946 -36.938 -26.609 1 56.41 196 LEU A C 1
ATOM 1535 O O . LEU A 1 196 ? -1.918 -37.625 -26.266 1 56.41 196 LEU A O 1
ATOM 1539 N N . PRO A 1 197 ? -0.519 -36.719 -27.922 1 59.22 197 PRO A N 1
ATOM 1540 C CA . PRO A 1 197 ? -1.069 -37.625 -28.922 1 59.22 197 PRO A CA 1
ATOM 1541 C C . PRO A 1 197 ? -0.731 -39.094 -28.656 1 59.22 197 PRO A C 1
ATOM 1543 O O . PRO A 1 197 ? 0.292 -39.375 -28.031 1 59.22 197 PRO A O 1
ATOM 1546 N N . MET B 1 1 ? -27.281 20.375 29.094 1 25.09 1 MET B N 1
ATOM 1547 C CA . MET B 1 1 ? -26.25 20.906 28.203 1 25.09 1 MET B CA 1
ATOM 1548 C C . MET B 1 1 ? -25.016 20.016 28.203 1 25.09 1 MET B C 1
ATOM 1550 O O . MET B 1 1 ? -23.984 20.375 28.797 1 25.09 1 MET B O 1
ATOM 1554 N N . ASP B 1 2 ? -25.141 18.672 28.188 1 28.45 2 ASP B N 1
ATOM 1555 C CA . ASP B 1 2 ? -24.266 17.547 28.547 1 28.45 2 ASP B CA 1
ATOM 1556 C C . ASP B 1 2 ? -23.109 17.438 27.578 1 28.45 2 ASP B C 1
ATOM 1558 O O . ASP B 1 2 ? -23.312 17.375 26.359 1 28.45 2 ASP B O 1
ATOM 1562 N N . LYS B 1 3 ? -21.938 18.062 27.859 1 31.94 3 LYS B N 1
ATOM 1563 C CA . LYS B 1 3 ? -20.594 18.156 27.297 1 31.94 3 LYS B CA 1
ATOM 1564 C C . LYS B 1 3 ? -20.062 16.781 26.906 1 31.94 3 LYS B C 1
ATOM 1566 O O . LYS B 1 3 ? -20.031 15.867 27.719 1 31.94 3 LYS B O 1
ATOM 1571 N N . THR B 1 4 ? -20.281 16.312 25.719 1 29.34 4 THR B N 1
ATOM 1572 C CA . THR B 1 4 ? -19.953 15.086 25 1 29.34 4 THR B CA 1
ATOM 1573 C C . THR B 1 4 ? -18.469 14.758 25.141 1 29.34 4 THR B C 1
ATOM 1575 O O . THR B 1 4 ? -17.609 15.578 24.812 1 29.34 4 THR B O 1
ATOM 1578 N N . LYS B 1 5 ? -18.047 13.898 26.141 1 33.53 5 LYS B N 1
ATOM 1579 C CA . LYS B 1 5 ? -16.797 13.258 26.531 1 33.53 5 LYS B CA 1
ATOM 1580 C C . LYS B 1 5 ? -16.016 12.773 25.297 1 33.53 5 LYS B C 1
ATOM 1582 O O . LYS B 1 5 ? -16.406 11.789 24.672 1 33.53 5 LYS B O 1
ATOM 1587 N N . THR B 1 6 ? -15.617 13.664 24.359 1 31 6 THR B N 1
ATOM 1588 C CA . THR B 1 6 ? -14.719 13.211 23.312 1 31 6 THR B CA 1
ATOM 1589 C C . THR B 1 6 ? -13.523 12.469 23.891 1 31 6 THR B C 1
ATOM 1591 O O . THR B 1 6 ? -12.711 13.055 24.609 1 31 6 THR B O 1
ATOM 1594 N N . GLU B 1 7 ? -13.727 11.312 24.438 1 32.88 7 GLU B N 1
ATOM 1595 C CA . GLU B 1 7 ? -12.734 10.367 24.953 1 32.88 7 GLU B CA 1
ATOM 1596 C C . GLU B 1 7 ? -11.453 10.406 24.125 1 32.88 7 GLU B C 1
ATOM 1598 O O . GLU B 1 7 ? -11.5 10.18 22.906 1 32.88 7 GLU B O 1
ATOM 1603 N N . ARG B 1 8 ? -10.531 11.281 24.406 1 33.12 8 ARG B N 1
ATOM 1604 C CA . ARG B 1 8 ? -9.141 11.336 23.953 1 33.12 8 ARG B CA 1
ATOM 1605 C C . ARG B 1 8 ? -8.531 9.945 23.875 1 33.12 8 ARG B C 1
ATOM 1607 O O . ARG B 1 8 ? -8.336 9.289 24.906 1 33.12 8 ARG B O 1
ATOM 1614 N N . ARG B 1 9 ? -8.953 9.086 23.031 1 32.53 9 ARG B N 1
ATOM 1615 C CA . ARG B 1 9 ? -8.266 7.812 22.906 1 32.53 9 ARG B CA 1
ATOM 1616 C C . ARG B 1 9 ? -6.758 7.984 23.078 1 32.53 9 ARG B C 1
ATOM 1618 O O . ARG B 1 9 ? -6.105 8.656 22.281 1 32.53 9 ARG B O 1
ATOM 1625 N N . ARG B 1 10 ? -6.176 8.016 24.281 1 34.5 10 ARG B N 1
ATOM 1626 C CA . ARG B 1 10 ? -4.801 7.918 24.781 1 34.5 10 ARG B CA 1
ATOM 1627 C C . ARG B 1 10 ? -3.957 7.031 23.875 1 34.5 10 ARG B C 1
ATOM 1629 O O . ARG B 1 10 ? -4.141 5.812 23.844 1 34.5 10 ARG B O 1
ATOM 1636 N N . SER B 1 11 ? -3.744 7.336 22.703 1 36.81 11 SER B N 1
ATOM 1637 C CA . SER B 1 11 ? -2.889 6.699 21.719 1 36.81 11 SER B CA 1
ATOM 1638 C C . SER B 1 11 ? -1.471 6.508 22.234 1 36.81 11 SER B C 1
ATOM 1640 O O . SER B 1 11 ? -0.548 6.23 21.469 1 36.81 11 SER B O 1
ATOM 1642 N N . LEU B 1 12 ? -1.151 7.086 23.516 1 37.53 12 LEU B N 1
ATOM 1643 C CA . LEU B 1 12 ? 0.25 6.949 23.906 1 37.53 12 LEU B CA 1
ATOM 1644 C C . LEU B 1 12 ? 0.649 5.48 23.984 1 37.53 12 LEU B C 1
ATOM 1646 O O . LEU B 1 12 ? 1.603 5.133 24.688 1 37.53 12 LEU B O 1
ATOM 1650 N N . GLY B 1 13 ? -0.258 4.535 23.812 1 36.66 13 GLY B N 1
ATOM 1651 C CA . GLY B 1 13 ? 0.019 3.143 24.125 1 36.66 13 GLY B CA 1
ATOM 1652 C C . GLY B 1 13 ? 1.287 2.627 23.484 1 36.66 13 GLY B C 1
ATOM 1653 O O . GLY B 1 13 ? 1.892 3.314 22.656 1 36.66 13 GLY B O 1
ATOM 1654 N N . HIS B 1 14 ? 1.818 1.417 24.031 1 44.41 14 HIS B N 1
ATOM 1655 C CA . HIS B 1 14 ? 2.926 0.591 23.562 1 44.41 14 HIS B CA 1
ATOM 1656 C C . HIS B 1 14 ? 3.016 0.596 22.031 1 44.41 14 HIS B C 1
ATOM 1658 O O . HIS B 1 14 ? 1.998 0.473 21.344 1 44.41 14 HIS B O 1
ATOM 1664 N N . PRO B 1 15 ? 4.121 1.271 21.656 1 48.66 15 PRO B N 1
ATOM 1665 C CA . PRO B 1 15 ? 4.277 1.23 20.203 1 48.66 15 PRO B CA 1
ATOM 1666 C C . PRO B 1 15 ? 3.781 -0.077 19.594 1 48.66 15 PRO B C 1
ATOM 1668 O O . PRO B 1 15 ? 4.023 -1.153 20.141 1 48.66 15 PRO B O 1
ATOM 1671 N N . SER B 1 16 ? 2.834 0.015 18.766 1 56.47 16 SER B N 1
ATOM 1672 C CA . SER B 1 16 ? 2.377 -1.176 18.047 1 56.47 16 SER B CA 1
ATOM 1673 C C . SER B 1 16 ? 3.547 -1.94 17.453 1 56.47 16 SER B C 1
ATOM 1675 O O . SER B 1 16 ? 4.637 -1.389 17.281 1 56.47 16 SER B O 1
ATOM 1677 N N . LEU B 1 17 ? 3.555 -3.24 17.5 1 56.12 17 LEU B N 1
ATOM 1678 C CA . LEU B 1 17 ? 4.578 -4.09 16.906 1 56.12 17 LEU B CA 1
ATOM 1679 C C . LEU B 1 17 ? 5.055 -3.514 15.578 1 56.12 17 LEU B C 1
ATOM 1681 O O . LEU B 1 17 ? 6.246 -3.551 15.273 1 56.12 17 LEU B O 1
ATOM 1685 N N . MET B 1 18 ? 4.105 -2.906 14.859 1 58.84 18 MET B N 1
ATOM 1686 C CA . MET B 1 18 ? 4.477 -2.295 13.586 1 58.84 18 MET B CA 1
ATOM 1687 C C . MET B 1 18 ? 5.469 -1.157 13.797 1 58.84 18 MET B C 1
ATOM 1689 O O . MET B 1 18 ? 6.473 -1.065 13.094 1 58.84 18 MET B O 1
ATOM 1693 N N . GLU B 1 19 ? 5.184 -0.403 14.828 1 61.31 19 GLU B N 1
ATOM 1694 C CA . GLU B 1 19 ? 6.031 0.757 15.078 1 61.31 19 GLU B CA 1
ATOM 1695 C C . GLU B 1 19 ? 7.438 0.332 15.492 1 61.31 19 GLU B C 1
ATOM 1697 O O . GLU B 1 19 ? 8.422 0.938 15.07 1 61.31 19 GLU B O 1
ATOM 1702 N N . ARG B 1 20 ? 7.453 -0.722 16.219 1 62.41 20 ARG B N 1
ATOM 1703 C CA . ARG B 1 20 ? 8.75 -1.2 16.688 1 62.41 20 ARG B CA 1
ATOM 1704 C C . ARG B 1 20 ? 9.578 -1.751 15.531 1 62.41 20 ARG B C 1
ATOM 1706 O O . ARG B 1 20 ? 10.781 -1.484 15.445 1 62.41 20 ARG B O 1
ATOM 1713 N N . SER B 1 21 ? 8.891 -2.504 14.703 1 62.06 21 SER B N 1
ATOM 1714 C CA . SER B 1 21 ? 9.602 -3.115 13.586 1 62.06 21 SER B CA 1
ATOM 1715 C C . SER B 1 21 ? 10.078 -2.061 12.594 1 62.06 21 SER B C 1
ATOM 1717 O O . SER B 1 21 ? 11.156 -2.199 12 1 62.06 21 SER B O 1
ATOM 1719 N N . LEU B 1 22 ? 9.336 -1.05 12.445 1 67.19 22 LEU B N 1
ATOM 1720 C CA . LEU B 1 22 ? 9.656 -0.007 11.477 1 67.19 22 LEU B CA 1
ATOM 1721 C C . LEU B 1 22 ? 10.773 0.894 11.992 1 67.19 22 LEU B C 1
ATOM 1723 O O . LEU B 1 22 ? 11.508 1.49 11.203 1 67.19 22 LEU B O 1
ATOM 1727 N N . GLN B 1 23 ? 10.828 0.944 13.273 1 61.5 23 GLN B N 1
ATOM 1728 C CA . GLN B 1 23 ? 11.82 1.832 13.867 1 61.5 23 GLN B CA 1
ATOM 1729 C C . GLN B 1 23 ? 13.234 1.406 13.5 1 61.5 23 GLN B C 1
ATOM 1731 O O . GLN B 1 23 ? 14.109 2.25 13.289 1 61.5 23 GLN B O 1
ATOM 1736 N N . ARG B 1 24 ? 13.391 0.158 13.438 1 58.38 24 ARG B N 1
ATOM 1737 C CA . ARG B 1 24 ? 14.75 -0.326 13.219 1 58.38 24 ARG B CA 1
ATOM 1738 C C . ARG B 1 24 ? 15.062 -0.431 11.727 1 58.38 24 ARG B C 1
ATOM 1740 O O . ARG B 1 24 ? 16.219 -0.408 11.328 1 58.38 24 ARG B O 1
ATOM 1747 N N . SER B 1 25 ? 13.992 -0.451 10.914 1 57.88 25 SER B N 1
ATOM 1748 C CA . SER B 1 25 ? 14.281 -0.865 9.547 1 57.88 25 SER B CA 1
ATOM 1749 C C . SER B 1 25 ? 14.164 0.308 8.578 1 57.88 25 SER B C 1
ATOM 1751 O O . SER B 1 25 ? 13.109 0.954 8.5 1 57.88 25 SER B O 1
ATOM 1753 N N . THR B 1 26 ? 15.234 1.018 8.281 1 62.34 26 THR B N 1
ATOM 1754 C CA . THR B 1 26 ? 15.305 1.949 7.16 1 62.34 26 THR B CA 1
ATOM 1755 C C . THR B 1 26 ? 15.391 1.197 5.836 1 62.34 26 THR B C 1
ATOM 1757 O O . THR B 1 26 ? 16.156 1.579 4.949 1 62.34 26 THR B O 1
ATOM 1760 N N . HIS B 1 27 ? 14.586 0.1 5.773 1 71.5 27 HIS B N 1
ATOM 1761 C CA . HIS B 1 27 ? 14.617 -0.702 4.555 1 71.5 27 HIS B CA 1
ATOM 1762 C C . HIS B 1 27 ? 13.695 -0.119 3.488 1 71.5 27 HIS B C 1
ATOM 1764 O O . HIS B 1 27 ? 12.805 0.673 3.797 1 71.5 27 HIS B O 1
ATOM 1770 N N . GLU B 1 28 ? 14.188 -0.323 2.311 1 84.06 28 GLU B N 1
ATOM 1771 C CA . GLU B 1 28 ? 13.461 0.161 1.144 1 84.06 28 GLU B CA 1
ATOM 1772 C C . GLU B 1 28 ? 12.75 -0.983 0.424 1 84.06 28 GLU B C 1
ATOM 1774 O O . GLU B 1 28 ? 13.172 -2.139 0.516 1 84.06 28 GLU B O 1
ATOM 1779 N N . VAL B 1 29 ? 11.617 -0.668 -0.016 1 86.31 29 VAL B N 1
ATOM 1780 C CA . VAL B 1 29 ? 10.828 -1.611 -0.807 1 86.31 29 VAL B CA 1
ATOM 1781 C C . VAL B 1 29 ? 10.648 -1.07 -2.223 1 86.31 29 VAL B C 1
ATOM 1783 O O . VAL B 1 29 ? 10.906 0.106 -2.484 1 86.31 29 VAL B O 1
ATOM 1786 N N . SER B 1 30 ? 10.242 -1.999 -3.045 1 87.38 30 SER B N 1
ATOM 1787 C CA . SER B 1 30 ? 10.094 -1.595 -4.438 1 87.38 30 SER B CA 1
ATOM 1788 C C . SER B 1 30 ? 8.938 -0.609 -4.605 1 87.38 30 SER B C 1
ATOM 1790 O O . SER B 1 30 ? 7.918 -0.721 -3.93 1 87.38 30 SER B O 1
ATOM 1792 N N . LEU B 1 31 ? 9.164 0.267 -5.488 1 87.88 31 LEU B N 1
ATOM 1793 C CA . LEU B 1 31 ? 8.094 1.193 -5.859 1 87.88 31 LEU B CA 1
ATOM 1794 C C . LEU B 1 31 ? 6.914 0.446 -6.461 1 87.88 31 LEU B C 1
ATOM 1796 O O . LEU B 1 31 ? 5.762 0.853 -6.289 1 87.88 31 LEU B O 1
ATOM 1800 N N . SER B 1 32 ? 7.203 -0.619 -7.125 1 87.25 32 SER B N 1
ATOM 1801 C CA . SER B 1 32 ? 6.148 -1.423 -7.73 1 87.25 32 SER B CA 1
ATOM 1802 C C . SER B 1 32 ? 5.184 -1.957 -6.68 1 87.25 32 SER B C 1
ATOM 1804 O O . SER B 1 32 ? 3.965 -1.837 -6.828 1 87.25 32 SER B O 1
ATOM 1806 N N . SER B 1 33 ? 5.73 -2.504 -5.625 1 89.94 33 SER B N 1
ATOM 1807 C CA . SER B 1 33 ? 4.902 -3.049 -4.555 1 89.94 33 SER B CA 1
ATOM 1808 C C . SER B 1 33 ? 4.02 -1.97 -3.936 1 89.94 33 SER B C 1
ATOM 1810 O O . SER B 1 33 ? 2.83 -2.195 -3.693 1 89.94 33 SER B O 1
ATOM 1812 N N . PHE B 1 34 ? 4.602 -0.805 -3.738 1 91.56 34 PHE B N 1
ATOM 1813 C CA . PHE B 1 34 ? 3.855 0.332 -3.209 1 91.56 34 PHE B CA 1
ATOM 1814 C C . PHE B 1 34 ? 2.736 0.735 -4.16 1 91.56 34 PHE B C 1
ATOM 1816 O O . PHE B 1 34 ? 1.6 0.95 -3.734 1 91.56 34 PHE B O 1
ATOM 1823 N N . SER B 1 35 ? 3.084 0.79 -5.328 1 90.06 35 SER B N 1
ATOM 1824 C CA . SER B 1 35 ? 2.129 1.234 -6.34 1 90.06 35 SER B CA 1
ATOM 1825 C C . SER B 1 35 ? 0.96 0.263 -6.461 1 90.06 35 SER B C 1
ATOM 1827 O O . SER B 1 35 ? -0.191 0.683 -6.594 1 90.06 35 SER B O 1
ATOM 1829 N N . PHE B 1 36 ? 1.191 -0.966 -6.391 1 90.19 36 PHE B N 1
ATOM 1830 C CA . PHE B 1 36 ? 0.128 -1.959 -6.484 1 90.19 36 PHE B CA 1
ATOM 1831 C C . PHE B 1 36 ? -0.793 -1.88 -5.273 1 90.19 36 PHE B C 1
ATOM 1833 O O . PHE B 1 36 ? -2.016 -1.972 -5.406 1 90.19 36 PHE B O 1
ATOM 1840 N N . LEU B 1 37 ? -0.226 -1.685 -4.113 1 90.56 37 LEU B N 1
ATOM 1841 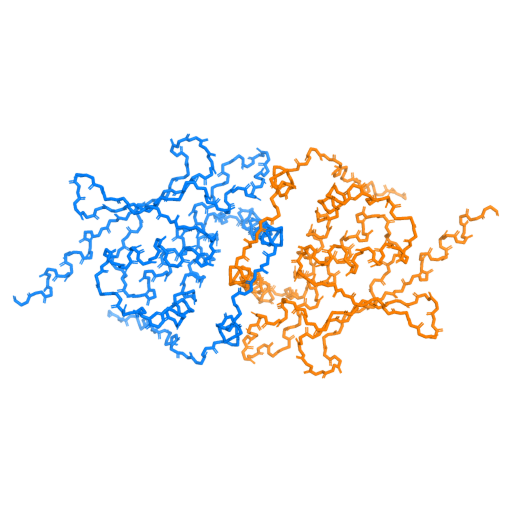C CA . LEU B 1 37 ? -1.045 -1.552 -2.912 1 90.56 37 LEU B CA 1
ATOM 1842 C C . LEU B 1 37 ? -1.909 -0.298 -2.98 1 90.56 37 LEU B C 1
ATOM 1844 O O . LEU B 1 37 ? -3.098 -0.338 -2.65 1 90.56 37 LEU B O 1
ATOM 1848 N N . PHE B 1 38 ? -1.264 0.739 -3.375 1 92 38 PHE B N 1
ATOM 1849 C CA . PHE B 1 38 ? -2.016 1.986 -3.447 1 92 38 PHE B CA 1
ATOM 1850 C C . PHE B 1 38 ? -3.125 1.891 -4.488 1 92 38 PHE B C 1
ATOM 1852 O O . PHE B 1 38 ? -4.215 2.43 -4.293 1 92 38 PHE B O 1
ATOM 1859 N N . SER B 1 39 ? -2.84 1.234 -5.578 1 89 39 SER B N 1
ATOM 1860 C CA . SER B 1 39 ? -3.859 1.026 -6.602 1 89 39 SER B CA 1
ATOM 1861 C C . SER B 1 39 ? -5.055 0.261 -6.047 1 89 39 SER B C 1
ATOM 1863 O O . SER B 1 39 ? -6.199 0.549 -6.395 1 89 39 SER B O 1
ATOM 1865 N N . GLU B 1 40 ? -4.801 -0.684 -5.211 1 90.31 40 GLU B N 1
ATOM 1866 C CA . GLU B 1 40 ? -5.891 -1.425 -4.578 1 90.31 40 GLU B CA 1
ATOM 1867 C C . GLU B 1 40 ? -6.703 -0.526 -3.652 1 90.31 40 GLU B C 1
ATOM 1869 O O . GLU B 1 40 ? -7.93 -0.65 -3.58 1 90.31 40 GLU B O 1
ATOM 1874 N N . MET B 1 41 ? -6.008 0.354 -2.992 1 90.5 41 MET B N 1
ATOM 1875 C CA . MET B 1 41 ? -6.699 1.298 -2.121 1 90.5 41 MET B CA 1
ATOM 1876 C C . MET B 1 41 ? -7.617 2.211 -2.926 1 90.5 41 MET B C 1
ATOM 1878 O O . MET B 1 41 ? -8.734 2.51 -2.498 1 90.5 41 MET B O 1
ATOM 1882 N N . VAL B 1 42 ? -7.129 2.623 -4.012 1 88.81 42 VAL B N 1
ATOM 1883 C CA . VAL B 1 42 ? -7.926 3.463 -4.898 1 88.81 42 VAL B CA 1
ATOM 1884 C C . VAL B 1 42 ? -9.125 2.674 -5.418 1 88.81 42 VAL B C 1
ATOM 1886 O O . VAL B 1 42 ? -10.242 3.191 -5.465 1 88.81 42 VAL B O 1
ATOM 1889 N N . GLN B 1 43 ? -8.875 1.428 -5.777 1 85.44 43 GLN B N 1
ATOM 1890 C CA . GLN B 1 43 ? -9.961 0.579 -6.246 1 85.44 43 GLN B CA 1
ATOM 1891 C C . GLN B 1 43 ? -11.031 0.398 -5.168 1 85.44 43 GLN B C 1
ATOM 1893 O O . GLN B 1 43 ? -12.227 0.401 -5.465 1 85.44 43 GLN B O 1
ATOM 1898 N N . TYR B 1 44 ? -10.531 0.197 -4.023 1 85.94 44 TYR B N 1
ATOM 1899 C CA . TYR B 1 44 ? -11.438 0.114 -2.885 1 85.94 44 TYR B CA 1
ATOM 1900 C C . TYR B 1 44 ? -12.273 1.384 -2.754 1 85.94 44 TYR B C 1
ATOM 1902 O O . TYR B 1 44 ? -13.484 1.32 -2.549 1 85.94 44 TYR B O 1
ATOM 1910 N N . SER B 1 45 ? -11.648 2.508 -2.844 1 87.81 45 SER B N 1
ATOM 1911 C CA . SER B 1 45 ? -12.328 3.793 -2.727 1 87.81 45 SER B CA 1
ATOM 1912 C C . SER B 1 45 ? -13.328 3.996 -3.865 1 87.81 45 SER B C 1
ATOM 1914 O O . SER B 1 45 ? -14.406 4.559 -3.66 1 87.81 45 SER B O 1
ATOM 1916 N N . LEU B 1 46 ? -12.969 3.521 -4.996 1 84.5 46 LEU B N 1
ATOM 1917 C CA . LEU B 1 46 ? -13.844 3.613 -6.16 1 84.5 46 LEU B CA 1
ATOM 1918 C C . LEU B 1 46 ? -15.078 2.74 -5.98 1 84.5 46 LEU B C 1
ATOM 1920 O O . LEU B 1 46 ? -16.188 3.146 -6.332 1 84.5 46 LEU B O 1
ATOM 1924 N N . ASN B 1 47 ? -14.859 1.577 -5.453 1 84.19 47 ASN B N 1
ATOM 1925 C CA . ASN B 1 47 ? -15.984 0.688 -5.18 1 84.19 47 ASN B CA 1
ATOM 1926 C C . ASN B 1 47 ? -16.922 1.273 -4.129 1 84.19 47 ASN B C 1
ATOM 1928 O O . ASN B 1 47 ? -18.141 1.116 -4.219 1 84.19 47 ASN B O 1
ATOM 1932 N N . ALA B 1 48 ? -16.359 1.894 -3.193 1 83.44 48 ALA B N 1
ATOM 1933 C CA . ALA B 1 48 ? -17.156 2.561 -2.172 1 83.44 48 ALA B CA 1
ATOM 1934 C C . ALA B 1 48 ? -17.984 3.693 -2.773 1 83.44 48 ALA B C 1
ATOM 1936 O O . ALA B 1 48 ? -19.109 3.953 -2.338 1 83.44 48 ALA B O 1
ATOM 1937 N N . ALA B 1 49 ? -17.422 4.336 -3.74 1 82.31 49 ALA B N 1
ATOM 1938 C CA . ALA B 1 49 ? -18.125 5.426 -4.418 1 82.31 49 ALA B CA 1
ATOM 1939 C C . ALA B 1 49 ? -19.375 4.914 -5.133 1 82.31 49 ALA B C 1
ATOM 1941 O O . ALA B 1 49 ? -20.375 5.629 -5.238 1 82.31 49 ALA B O 1
ATOM 1942 N N . LYS B 1 50 ? -19.312 3.68 -5.578 1 83.31 50 LYS B N 1
ATOM 1943 C CA . LYS B 1 50 ? -20.469 3.064 -6.227 1 83.31 50 LYS B CA 1
ATOM 1944 C C . LYS B 1 50 ? -21.609 2.869 -5.234 1 83.31 50 LYS B C 1
ATOM 1946 O O . LYS B 1 50 ? -22.781 2.777 -5.633 1 83.31 50 LYS B O 1
ATOM 1951 N N . LYS B 1 51 ? -21.328 2.887 -4.02 1 83.31 51 LYS B N 1
ATOM 1952 C CA . LYS B 1 51 ? -22.328 2.705 -2.967 1 83.31 51 LYS B CA 1
ATOM 1953 C C . LYS B 1 51 ? -22.766 4.047 -2.395 1 83.31 51 LYS B C 1
ATOM 1955 O O . LYS B 1 51 ? -23.453 4.094 -1.372 1 83.31 51 LYS B O 1
ATOM 1960 N N . GLY B 1 52 ? -22.312 5.141 -2.961 1 84.31 52 GLY B N 1
ATOM 1961 C CA . GLY B 1 52 ? -22.812 6.453 -2.578 1 84.31 52 GLY B CA 1
ATOM 1962 C C . GLY B 1 52 ? -21.812 7.27 -1.798 1 84.31 52 GLY B C 1
ATOM 1963 O O . GLY B 1 52 ? -22.078 8.414 -1.432 1 84.31 52 GLY B O 1
ATOM 1964 N N . TYR B 1 53 ? -20.75 6.734 -1.5 1 78.81 53 TYR B N 1
ATOM 1965 C CA . TYR B 1 53 ? -19.719 7.496 -0.792 1 78.81 53 TYR B CA 1
ATOM 1966 C C . TYR B 1 53 ? -18.781 8.188 -1.772 1 78.81 53 TYR B C 1
ATOM 1968 O O . TYR B 1 53 ? -18.562 7.699 -2.881 1 78.81 53 TYR B O 1
ATOM 1976 N N . ARG B 1 54 ? -18.375 9.422 -1.364 1 82.81 54 ARG B N 1
ATOM 1977 C CA . ARG B 1 54 ? -17.344 10.047 -2.201 1 82.81 54 ARG B CA 1
ATOM 1978 C C . ARG B 1 54 ? -16.016 9.328 -2.055 1 82.81 54 ARG B C 1
ATOM 1980 O O . ARG B 1 54 ? -15.539 9.102 -0.938 1 82.81 54 ARG B O 1
ATOM 1987 N N . MET B 1 55 ? -15.391 8.898 -3.092 1 86.5 55 MET B N 1
ATOM 1988 C CA . MET B 1 55 ? -14.102 8.211 -3.09 1 86.5 55 MET B CA 1
ATOM 1989 C C . MET B 1 55 ? -13.047 9.039 -2.371 1 86.5 55 MET B C 1
ATOM 1991 O O . MET B 1 55 ? -12.219 8.492 -1.637 1 86.5 55 MET B O 1
ATOM 1995 N N . GLU B 1 56 ? -13.117 10.383 -2.535 1 84.88 56 GLU B N 1
ATOM 1996 C CA . GLU B 1 56 ? -12.148 11.281 -1.92 1 84.88 56 GLU B CA 1
ATOM 1997 C C . GLU B 1 56 ? -12.211 11.203 -0.397 1 84.88 56 GLU B C 1
ATOM 1999 O O . GLU B 1 56 ? -11.18 11.297 0.276 1 84.88 56 GLU B O 1
ATOM 2004 N N . ASP B 1 57 ? -13.406 11 0.094 1 90.06 57 ASP B N 1
ATOM 2005 C CA . ASP B 1 57 ? -13.562 10.914 1.543 1 90.06 57 ASP B CA 1
ATOM 2006 C C . ASP B 1 57 ? -12.883 9.664 2.1 1 90.06 57 ASP B C 1
ATOM 2008 O O . ASP B 1 57 ? -12.273 9.711 3.174 1 90.06 57 ASP B O 1
ATOM 2012 N N . ARG B 1 58 ? -12.953 8.648 1.37 1 90.19 58 ARG B N 1
ATOM 2013 C CA . ARG B 1 58 ? -12.32 7.406 1.813 1 90.19 58 ARG B CA 1
ATOM 2014 C C . ARG B 1 58 ? -10.805 7.527 1.782 1 90.19 58 ARG B C 1
ATOM 2016 O O . ARG B 1 58 ? -10.125 7.125 2.729 1 90.19 58 ARG B O 1
ATOM 2023 N N . LEU B 1 59 ? -10.297 8.062 0.712 1 90.81 59 LEU B N 1
ATOM 2024 C CA . LEU B 1 59 ? -8.859 8.281 0.608 1 90.81 59 LEU B CA 1
ATOM 2025 C C . LEU B 1 59 ? -8.367 9.211 1.709 1 90.81 59 LEU B C 1
ATOM 2027 O O . LEU B 1 59 ? -7.316 8.969 2.309 1 90.81 59 LEU B O 1
ATOM 2031 N N . HIS B 1 60 ? -9.18 10.227 1.946 1 92.25 60 HIS B N 1
ATOM 2032 C CA . HIS B 1 60 ? -8.852 11.18 2.998 1 92.25 60 HIS B CA 1
ATOM 2033 C C . HIS B 1 60 ? -8.805 10.5 4.363 1 92.25 60 HIS B C 1
ATOM 2035 O O . HIS B 1 60 ? -7.875 10.719 5.141 1 92.25 60 HIS B O 1
ATOM 2041 N N . GLU B 1 61 ? -9.766 9.703 4.637 1 93.81 61 GLU B N 1
ATOM 2042 C CA . GLU B 1 61 ? -9.836 9 5.918 1 93.81 61 GLU B CA 1
ATOM 2043 C C . GLU B 1 61 ? -8.633 8.078 6.105 1 93.81 61 GLU B C 1
ATOM 2045 O O . GLU B 1 61 ? -8.07 7.996 7.199 1 93.81 61 GLU B O 1
ATOM 2050 N N . MET B 1 62 ? -8.305 7.41 5.086 1 93.75 62 MET B N 1
ATOM 2051 C CA . MET B 1 62 ? -7.133 6.547 5.152 1 93.75 62 MET B CA 1
ATOM 2052 C C . MET B 1 62 ? -5.875 7.363 5.441 1 93.75 62 MET B C 1
ATOM 2054 O O . MET B 1 62 ? -5.066 6.98 6.289 1 93.75 62 MET B O 1
ATOM 2058 N N . GLY B 1 63 ? -5.727 8.445 4.707 1 95.5 63 GLY B N 1
ATOM 2059 C CA . GLY B 1 63 ? -4.609 9.336 4.973 1 95.5 63 GLY B CA 1
ATOM 2060 C C . GLY B 1 63 ? -4.566 9.82 6.41 1 95.5 63 GLY B C 1
ATOM 2061 O O . GLY B 1 63 ? -3.502 9.844 7.031 1 95.5 63 GLY B O 1
ATOM 2062 N N . LEU B 1 64 ? -5.723 10.18 6.91 1 95.69 64 LEU B N 1
ATOM 2063 C CA . LEU B 1 64 ? -5.836 10.672 8.281 1 95.69 64 LEU B CA 1
ATOM 2064 C C . LEU B 1 64 ? -5.277 9.656 9.266 1 95.69 64 LEU B C 1
ATOM 2066 O O . LEU B 1 64 ? -4.484 10.008 10.141 1 95.69 64 LEU B O 1
ATOM 2070 N N . ARG B 1 65 ? -5.594 8.438 9.117 1 93.81 65 ARG B N 1
ATOM 2071 C CA . ARG B 1 65 ? -5.148 7.371 10.008 1 93.81 65 ARG B CA 1
ATOM 2072 C C . ARG B 1 65 ? -3.641 7.164 9.906 1 93.81 65 ARG B C 1
ATOM 2074 O O . ARG B 1 65 ? -2.971 6.938 10.922 1 93.81 65 ARG B O 1
ATOM 2081 N N . ILE B 1 66 ? -3.139 7.258 8.719 1 94.56 66 ILE B N 1
ATOM 2082 C CA . ILE B 1 66 ? -1.701 7.117 8.508 1 94.56 66 ILE B CA 1
ATOM 2083 C C . ILE B 1 66 ? -0.968 8.281 9.172 1 94.56 66 ILE B C 1
ATOM 2085 O O . ILE B 1 66 ? 0.052 8.078 9.836 1 94.56 66 ILE B O 1
ATOM 2089 N N . GLY B 1 67 ? -1.479 9.484 9.008 1 95.38 67 GLY B N 1
ATOM 2090 C CA . GLY B 1 67 ? -0.868 10.656 9.617 1 95.38 67 GLY B CA 1
ATOM 2091 C C . GLY B 1 67 ? -0.701 10.531 11.125 1 95.38 67 GLY B C 1
ATOM 2092 O O . GLY B 1 67 ? 0.352 10.867 11.664 1 95.38 67 GLY B O 1
ATOM 2093 N N . TYR B 1 68 ? -1.676 9.961 11.742 1 92.12 68 TYR B N 1
ATOM 2094 C CA . TYR B 1 68 ? -1.625 9.773 13.188 1 92.12 68 TYR B CA 1
ATOM 2095 C C . TYR B 1 68 ? -0.479 8.852 13.578 1 92.12 68 TYR B C 1
ATOM 2097 O O . TYR B 1 68 ? 0.187 9.07 14.594 1 92.12 68 TYR B O 1
ATOM 2105 N N . LYS B 1 69 ? -0.198 7.883 12.773 1 89.19 69 LYS B N 1
ATOM 2106 C CA . LYS B 1 69 ? 0.771 6.844 13.109 1 89.19 69 LYS B CA 1
ATOM 2107 C C . LYS B 1 69 ? 2.186 7.27 12.727 1 89.19 69 LYS B C 1
ATOM 2109 O O . LYS B 1 69 ? 3.146 6.945 13.43 1 89.19 69 LYS B O 1
ATOM 2114 N N . VAL B 1 70 ? 2.268 7.953 11.672 1 92.5 70 VAL B N 1
ATOM 2115 C CA . VAL B 1 70 ? 3.582 8.25 11.117 1 92.5 70 VAL B CA 1
ATOM 2116 C C . VAL B 1 70 ? 4.309 9.258 12.008 1 92.5 70 VAL B C 1
ATOM 2118 O O . VAL B 1 70 ? 5.531 9.211 12.141 1 92.5 70 VAL B O 1
ATOM 2121 N N . LEU B 1 71 ? 3.57 10.172 12.617 1 90.69 71 LEU B N 1
ATOM 2122 C CA . LEU B 1 71 ? 4.219 11.164 13.469 1 90.69 71 LEU B CA 1
ATOM 2123 C C . LEU B 1 71 ? 5.004 10.5 14.594 1 90.69 71 LEU B C 1
ATOM 2125 O O . LEU B 1 71 ? 6.145 10.883 14.867 1 90.69 71 LEU B O 1
ATOM 2129 N N . GLU B 1 72 ? 4.449 9.539 15.109 1 85.62 72 GLU B N 1
ATOM 2130 C CA . GLU B 1 72 ? 5.109 8.812 16.188 1 85.62 72 GLU B CA 1
ATOM 2131 C C . GLU B 1 72 ? 6.398 8.156 15.703 1 85.62 72 GLU B C 1
ATOM 2133 O O . GLU B 1 72 ? 7.426 8.211 16.391 1 85.62 72 GLU B O 1
ATOM 2138 N N . LEU B 1 73 ? 6.383 7.59 14.641 1 85.12 73 LEU B N 1
ATOM 2139 C CA . LEU B 1 73 ? 7.535 6.902 14.07 1 85.12 73 LEU B CA 1
ATOM 2140 C C . LEU B 1 73 ? 8.664 7.887 13.781 1 85.12 73 LEU B C 1
ATOM 2142 O O . LEU B 1 73 ? 9.805 7.664 14.188 1 85.12 73 LEU B O 1
ATOM 2146 N N . VAL B 1 74 ? 8.328 8.906 13.109 1 87.94 74 VAL B N 1
ATOM 2147 C CA . VAL B 1 74 ? 9.352 9.852 12.68 1 87.94 74 VAL B CA 1
ATOM 2148 C C . VAL B 1 74 ? 9.898 10.602 13.891 1 87.94 74 VAL B C 1
ATOM 2150 O O . VAL B 1 74 ? 11.094 10.906 13.953 1 87.94 74 VAL B O 1
ATOM 2153 N N . ALA B 1 75 ? 8.953 10.969 14.812 1 83.69 75 ALA B N 1
ATOM 2154 C CA . ALA B 1 75 ? 9.398 11.625 16.031 1 83.69 75 ALA B CA 1
ATOM 2155 C C . ALA B 1 75 ? 10.398 10.758 16.797 1 83.69 75 ALA B C 1
ATOM 2157 O O . ALA B 1 75 ? 11.352 11.273 17.391 1 83.69 75 ALA B O 1
ATOM 2158 N N . PHE B 1 76 ? 10.164 9.508 16.797 1 81.38 76 PHE B N 1
ATOM 2159 C CA . PHE B 1 76 ? 11.062 8.562 17.453 1 81.38 76 PHE B CA 1
ATOM 2160 C C . PHE B 1 76 ? 12.414 8.516 16.75 1 81.38 76 PHE B C 1
ATOM 2162 O O . PHE B 1 76 ? 13.461 8.492 17.406 1 81.38 76 PHE B O 1
ATOM 2169 N N . ARG B 1 77 ? 12.477 8.43 15.492 1 81.25 77 ARG B N 1
ATOM 2170 C CA . ARG B 1 77 ? 13.703 8.289 14.711 1 81.25 77 ARG B CA 1
ATOM 2171 C C . ARG B 1 77 ? 14.523 9.578 14.742 1 81.25 77 ARG B C 1
ATOM 2173 O O . ARG B 1 77 ? 15.75 9.531 14.742 1 81.25 77 ARG B O 1
ATOM 2180 N N . GLU B 1 78 ? 13.844 10.57 14.602 1 78.81 78 GLU B N 1
ATOM 2181 C CA . GLU B 1 78 ? 14.555 11.844 14.539 1 78.81 78 GLU B CA 1
ATOM 2182 C C . GLU B 1 78 ? 14.898 12.359 15.93 1 78.81 78 GLU B C 1
ATOM 2184 O O . GLU B 1 78 ? 15.594 13.367 16.078 1 78.81 78 GLU B O 1
ATOM 2189 N N . ARG B 1 79 ? 14.938 11.531 17 1 65.69 79 ARG B N 1
ATOM 2190 C CA . ARG B 1 79 ? 15.281 11.891 18.375 1 65.69 79 ARG B CA 1
ATOM 2191 C C . ARG B 1 79 ? 15.117 13.391 18.594 1 65.69 79 ARG B C 1
ATOM 2193 O O . ARG B 1 79 ? 14.766 13.82 19.703 1 65.69 79 ARG B O 1
ATOM 2200 N N . ALA B 1 80 ? 15.617 14.109 17.672 1 52.84 80 ALA B N 1
ATOM 2201 C CA . ALA B 1 80 ? 15.695 15.562 17.781 1 52.84 80 ALA B CA 1
ATOM 2202 C C . ALA B 1 80 ? 14.312 16.203 17.688 1 52.84 80 ALA B C 1
ATOM 2204 O O . ALA B 1 80 ? 14.18 17.422 17.797 1 52.84 80 ALA B O 1
ATOM 2205 N N . ALA B 1 81 ? 13.383 15.289 17.328 1 56.16 81 ALA B N 1
ATOM 2206 C CA . ALA B 1 81 ? 12.234 16.141 17.031 1 56.16 81 ALA B CA 1
ATOM 2207 C C . ALA B 1 81 ? 11.664 16.75 18.297 1 56.16 81 ALA B C 1
ATOM 2209 O O . ALA B 1 81 ? 11.055 16.047 19.109 1 56.16 81 ALA B O 1
ATOM 2210 N N . LYS B 1 82 ? 12.391 17.75 18.781 1 62.94 82 LYS B N 1
ATOM 2211 C CA . LYS B 1 82 ? 11.75 18.625 19.766 1 62.94 82 LYS B CA 1
ATOM 2212 C C . LYS B 1 82 ? 10.312 18.938 19.359 1 62.94 82 LYS B C 1
ATOM 2214 O O . LYS B 1 82 ? 10 19.031 18.172 1 62.94 82 LYS B O 1
ATOM 2219 N N . ARG B 1 83 ? 9.461 18.594 20.234 1 69.06 83 ARG B N 1
ATOM 2220 C CA . ARG B 1 83 ? 8.07 18.953 19.984 1 69.06 83 ARG B CA 1
ATOM 2221 C C . ARG B 1 83 ? 7.961 20.344 19.391 1 69.06 83 ARG B C 1
ATOM 2223 O O . ARG B 1 83 ? 8.422 21.328 19.984 1 69.06 83 ARG B O 1
ATOM 2230 N N . GLU B 1 84 ? 7.633 20.281 18.125 1 73.75 84 GLU B N 1
ATOM 2231 C CA . GLU B 1 84 ? 7.414 21.578 17.469 1 73.75 84 GLU B CA 1
ATOM 2232 C C . GLU B 1 84 ? 6.168 22.266 18.016 1 73.75 84 GLU B C 1
ATOM 2234 O O . GLU B 1 84 ? 5.055 21.75 17.875 1 73.75 84 GLU B O 1
ATOM 2239 N N . ILE B 1 85 ? 6.457 23.438 18.625 1 78.56 85 ILE B N 1
ATOM 2240 C CA . ILE B 1 85 ? 5.332 24.109 19.266 1 78.56 85 ILE B CA 1
ATOM 2241 C C . ILE B 1 85 ? 4.77 25.172 18.312 1 78.56 85 ILE B C 1
ATOM 2243 O O . ILE B 1 85 ? 3.633 25.625 18.484 1 78.56 85 ILE B O 1
ATOM 2247 N N . ARG B 1 86 ? 5.613 25.609 17.391 1 87.19 86 ARG B N 1
ATOM 2248 C CA . ARG B 1 86 ? 5.121 26.562 16.406 1 87.19 86 ARG B CA 1
ATOM 2249 C C . ARG B 1 86 ? 4.617 25.844 15.164 1 87.19 86 ARG B C 1
ATOM 2251 O O . ARG B 1 86 ? 5.242 24.891 14.688 1 87.19 86 ARG B O 1
ATOM 2258 N N . ILE B 1 87 ? 3.533 26.359 14.648 1 88.38 87 ILE B N 1
ATOM 2259 C CA . ILE B 1 87 ? 2.865 25.719 13.523 1 88.38 87 ILE B CA 1
ATOM 2260 C C . ILE B 1 87 ? 3.775 25.734 12.297 1 88.38 87 ILE B C 1
ATOM 2262 O O . ILE B 1 87 ? 3.848 24.766 11.547 1 88.38 87 ILE B O 1
ATOM 2266 N N . VAL B 1 88 ? 4.453 26.844 12.102 1 88.56 88 VAL B N 1
ATOM 2267 C CA . VAL B 1 88 ? 5.305 26.969 10.922 1 88.56 88 VAL B CA 1
ATOM 2268 C C . VAL B 1 88 ? 6.457 25.969 11.016 1 88.56 88 VAL B C 1
ATOM 2270 O O . VAL B 1 88 ? 6.805 25.312 10.023 1 88.56 88 VAL B O 1
ATOM 2273 N N . SER B 1 89 ? 7.047 25.859 12.141 1 91 89 SER B N 1
ATOM 2274 C CA . SER B 1 89 ? 8.117 24.891 12.375 1 91 89 SER B CA 1
ATOM 2275 C C . SER B 1 89 ? 7.617 23.453 12.164 1 91 89 SER B C 1
ATOM 2277 O O . SER B 1 89 ? 8.336 22.625 11.602 1 91 89 SER B O 1
ATOM 2279 N N . PHE B 1 90 ? 6.414 23.281 12.602 1 92.5 90 PHE B N 1
ATOM 2280 C CA . PHE B 1 90 ? 5.84 21.938 12.43 1 92.5 90 PHE B CA 1
ATOM 2281 C C . PHE B 1 90 ? 5.594 21.641 10.961 1 92.5 90 PHE B C 1
ATOM 2283 O O . PHE B 1 90 ? 5.891 20.531 10.492 1 92.5 90 PHE B O 1
ATOM 2290 N N . LEU B 1 91 ? 5.082 22.609 10.266 1 93 91 LEU B N 1
ATOM 2291 C CA . LEU B 1 91 ? 4.848 22.406 8.844 1 93 91 LEU B CA 1
ATOM 2292 C C . LEU B 1 91 ? 6.16 22.172 8.102 1 93 91 LEU B C 1
ATOM 2294 O O . LEU B 1 91 ? 6.215 21.375 7.172 1 93 91 LEU B O 1
ATOM 2298 N N . SER B 1 92 ? 7.152 22.828 8.531 1 93.81 92 SER B N 1
ATOM 2299 C CA . SER B 1 92 ? 8.477 22.625 7.949 1 93.81 92 SER B CA 1
ATOM 2300 C C . SER B 1 92 ? 8.992 21.219 8.227 1 93.81 92 SER B C 1
ATOM 2302 O O . SER B 1 92 ? 9.562 20.578 7.344 1 93.81 92 SER B O 1
ATOM 2304 N N . PHE B 1 93 ? 8.781 20.828 9.398 1 94.31 93 PHE B N 1
ATOM 2305 C CA . PHE B 1 93 ? 9.148 19.484 9.797 1 94.31 93 PHE B CA 1
ATOM 2306 C C . PHE B 1 93 ? 8.406 18.453 8.961 1 94.31 93 PHE B C 1
ATOM 2308 O O . PHE B 1 93 ? 9 17.469 8.5 1 94.31 93 PHE B O 1
ATOM 2315 N N . VAL B 1 94 ? 7.16 18.656 8.773 1 95 94 VAL B N 1
ATOM 2316 C CA . VAL B 1 94 ? 6.328 17.766 7.969 1 95 94 VAL B CA 1
ATOM 2317 C C . VAL B 1 94 ? 6.832 17.75 6.527 1 95 94 VAL B C 1
ATOM 2319 O O . VAL B 1 94 ? 7.02 16.688 5.945 1 95 94 VAL B O 1
ATOM 2322 N N . ALA B 1 95 ? 7.07 18.906 6 1 95.56 95 ALA B N 1
ATOM 2323 C CA . ALA B 1 95 ? 7.465 19.062 4.602 1 95.56 95 ALA B CA 1
ATOM 2324 C C . ALA B 1 95 ? 8.82 18.406 4.336 1 95.56 95 ALA B C 1
ATOM 2326 O O . ALA B 1 95 ? 9.07 17.906 3.234 1 95.56 95 ALA B O 1
ATOM 2327 N N . SER B 1 96 ? 9.594 18.359 5.309 1 94.56 96 SER B N 1
ATOM 2328 C CA . SER B 1 96 ? 10.953 17.859 5.113 1 94.56 96 SER B CA 1
ATOM 2329 C C . SER B 1 96 ? 11.102 16.438 5.613 1 94.56 96 SER B C 1
ATOM 2331 O O . SER B 1 96 ? 10.93 15.477 4.848 1 94.56 96 SER B O 1
ATOM 2333 N N . ALA B 1 97 ? 11.031 16.25 6.902 1 92.94 97 ALA B N 1
ATOM 2334 C CA . ALA B 1 97 ? 11.391 14.969 7.5 1 92.94 97 ALA B CA 1
ATOM 2335 C C . ALA B 1 97 ? 10.297 13.938 7.27 1 92.94 97 ALA B C 1
ATOM 2337 O O . ALA B 1 97 ? 10.562 12.844 6.77 1 92.94 97 ALA B O 1
ATOM 2338 N N . VAL B 1 98 ? 9.062 14.289 7.566 1 94.06 98 VAL B N 1
ATOM 2339 C CA . VAL B 1 98 ? 7.98 13.312 7.52 1 94.06 98 VAL B CA 1
ATOM 2340 C C . VAL B 1 98 ? 7.703 12.914 6.074 1 94.06 98 VAL B C 1
ATOM 2342 O O . VAL B 1 98 ? 7.586 11.727 5.762 1 94.06 98 VAL B O 1
ATOM 2345 N N . TRP B 1 99 ? 7.621 13.922 5.238 1 94.81 99 TRP B N 1
ATOM 2346 C CA . TRP B 1 99 ? 7.289 13.664 3.842 1 94.81 99 TRP B CA 1
ATOM 2347 C C . TRP B 1 99 ? 8.383 12.844 3.166 1 94.81 99 TRP B C 1
ATOM 2349 O O . TRP B 1 99 ? 8.094 11.938 2.381 1 94.81 99 TRP B O 1
ATOM 2359 N N . ARG B 1 100 ? 9.586 13.078 3.521 1 92 100 ARG B N 1
ATOM 2360 C CA . ARG B 1 100 ? 10.703 12.305 2.984 1 92 100 ARG B CA 1
ATOM 2361 C C . ARG B 1 100 ? 10.648 10.859 3.461 1 92 100 ARG B C 1
ATOM 2363 O O . ARG B 1 100 ? 10.977 9.938 2.707 1 92 100 ARG B O 1
ATOM 2370 N N . CYS B 1 101 ? 10.25 10.742 4.617 1 89.88 101 CYS B N 1
ATOM 2371 C CA . CYS B 1 101 ? 10.117 9.406 5.184 1 89.88 101 CYS B CA 1
ATOM 2372 C C . CYS B 1 101 ? 9.07 8.594 4.434 1 89.88 101 CYS B C 1
ATOM 2374 O O . CYS B 1 101 ? 9.25 7.398 4.199 1 89.88 101 CYS B O 1
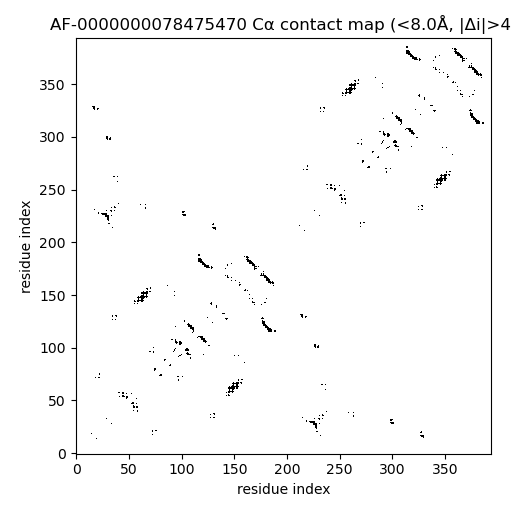ATOM 2376 N N . LEU B 1 102 ? 8.086 9.188 4.059 1 92.25 102 LEU B N 1
ATOM 2377 C CA . LEU B 1 102 ? 6.957 8.492 3.447 1 92.25 102 LEU B CA 1
ATOM 2378 C C . LEU B 1 102 ? 7.168 8.336 1.944 1 92.25 102 LEU B C 1
ATOM 2380 O O . LEU B 1 102 ? 6.895 7.27 1.383 1 92.25 102 LEU B O 1
ATOM 2384 N N . PHE B 1 103 ? 7.684 9.383 1.299 1 90.94 103 PHE B N 1
ATOM 2385 C CA . PHE B 1 103 ? 7.609 9.391 -0.157 1 90.94 103 PHE B CA 1
ATOM 2386 C C . PHE B 1 103 ? 8.992 9.586 -0.77 1 90.94 103 PHE B C 1
ATOM 2388 O O . PHE B 1 103 ? 9.141 9.594 -1.993 1 90.94 103 PHE B O 1
ATOM 2395 N N . GLY B 1 104 ? 9.961 9.773 0.038 1 89.31 104 GLY B N 1
ATOM 2396 C CA . GLY B 1 104 ? 11.344 9.805 -0.423 1 89.31 104 GLY B CA 1
ATOM 2397 C C . GLY B 1 104 ? 11.797 11.188 -0.848 1 89.31 104 GLY B C 1
ATOM 2398 O O . GLY B 1 104 ? 12.969 11.383 -1.188 1 89.31 104 GLY B O 1
ATOM 2399 N N . ARG B 1 105 ? 10.883 12.141 -0.876 1 90.44 105 ARG B N 1
ATOM 2400 C CA . ARG B 1 105 ? 11.227 13.516 -1.241 1 90.44 105 ARG B CA 1
ATOM 2401 C C . ARG B 1 105 ? 10.484 14.516 -0.364 1 90.44 105 ARG B C 1
ATOM 2403 O O . ARG B 1 105 ? 9.391 14.227 0.129 1 90.44 105 ARG B O 1
ATOM 2410 N N . SER B 1 106 ? 11.102 15.703 -0.281 1 94.44 106 SER B N 1
ATOM 2411 C CA . SER B 1 106 ? 10.484 16.766 0.515 1 94.44 106 SER B CA 1
ATOM 2412 C C . SER B 1 106 ? 9.492 17.578 -0.316 1 94.44 106 SER B C 1
ATOM 2414 O O . SER B 1 106 ? 9.523 17.531 -1.548 1 94.44 106 SER B O 1
ATOM 2416 N N . MET B 1 107 ? 8.656 18.25 0.386 1 94.19 107 MET B N 1
ATOM 2417 C CA . MET B 1 107 ? 7.766 19.234 -0.214 1 94.19 107 MET B CA 1
ATOM 2418 C C . MET B 1 107 ? 8.289 20.641 0.003 1 94.19 107 MET B C 1
ATOM 2420 O O . MET B 1 107 ? 9.211 20.859 0.799 1 94.19 107 MET B O 1
ATOM 2424 N N . GLU B 1 108 ? 7.688 21.547 -0.789 1 93.88 108 GLU B N 1
ATOM 2425 C CA . GLU B 1 108 ? 7.996 22.969 -0.601 1 93.88 108 GLU B CA 1
ATOM 2426 C C . GLU B 1 108 ? 6.934 23.656 0.249 1 93.88 108 GLU B C 1
ATOM 2428 O O . GLU B 1 108 ? 5.738 23.531 -0.023 1 93.88 108 GLU B O 1
ATOM 2433 N N . LEU B 1 109 ? 7.406 24.281 1.319 1 93.69 109 LEU B N 1
ATOM 2434 C CA . LEU B 1 109 ? 6.508 25.109 2.119 1 93.69 109 LEU B CA 1
ATOM 2435 C C . LEU B 1 109 ? 6.465 26.531 1.584 1 93.69 109 LEU B C 1
ATOM 2437 O O . LEU B 1 109 ? 7.496 27.203 1.509 1 93.69 109 LEU B O 1
ATOM 2441 N N . LEU B 1 110 ? 5.23 26.938 1.169 1 89.44 110 LEU B N 1
ATOM 2442 C CA . LEU B 1 110 ? 5.051 28.281 0.602 1 89.44 110 LEU B CA 1
ATOM 2443 C C . LEU B 1 110 ? 4.125 29.125 1.474 1 89.44 110 LEU B C 1
ATOM 2445 O O . LEU B 1 110 ? 3.133 28.609 2.002 1 89.44 110 LEU B O 1
ATOM 2449 N N . ARG B 1 111 ? 4.539 30.312 1.747 1 88.56 111 ARG B N 1
ATOM 2450 C CA . ARG B 1 111 ? 3.699 31.266 2.463 1 88.56 111 ARG B CA 1
ATOM 2451 C C . ARG B 1 111 ? 2.988 32.219 1.494 1 88.56 111 ARG B C 1
ATOM 24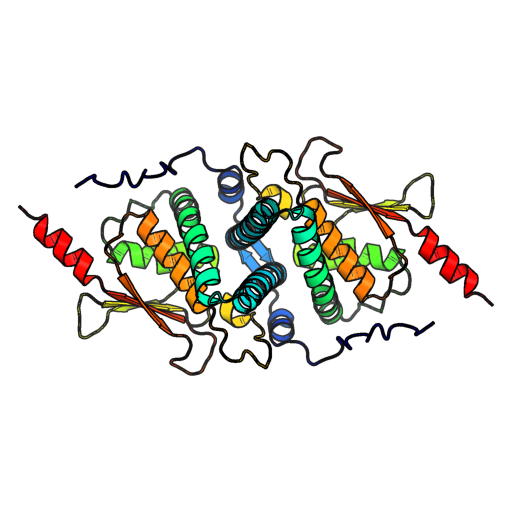53 O O . ARG B 1 111 ? 3.6 32.719 0.548 1 88.56 111 ARG B O 1
ATOM 2460 N N . ALA B 1 112 ? 1.68 32.25 1.758 1 79.44 112 ALA B N 1
ATOM 2461 C CA . ALA B 1 112 ? 0.938 33.156 0.9 1 79.44 112 ALA B CA 1
ATOM 2462 C C . ALA B 1 112 ? 1.44 34.594 1.067 1 79.44 112 ALA B C 1
ATOM 2464 O O . ALA B 1 112 ? 1.807 35 2.172 1 79.44 112 ALA B O 1
ATOM 2465 N N . GLN B 1 113 ? 1.63 35.281 -0.003 1 76.62 113 GLN B N 1
ATOM 2466 C CA . GLN B 1 113 ? 2.172 36.656 -0.004 1 76.62 113 GLN B CA 1
ATOM 2467 C C . GLN B 1 113 ? 1.234 37.625 0.709 1 76.62 113 GLN B C 1
ATOM 2469 O O . GLN B 1 113 ? 1.687 38.531 1.411 1 76.62 113 GLN B O 1
ATOM 2474 N N . ASP B 1 114 ? -0.009 37.469 0.605 1 74.88 114 ASP B N 1
ATOM 2475 C CA . ASP B 1 114 ? -0.976 38.469 1.035 1 74.88 114 ASP B CA 1
ATOM 2476 C C . ASP B 1 114 ? -1.395 38.219 2.486 1 74.88 114 ASP B C 1
ATOM 2478 O O . ASP B 1 114 ? -1.966 39.125 3.119 1 74.88 114 ASP B O 1
ATOM 2482 N N . THR B 1 115 ? -1.235 37.062 2.924 1 72.31 115 THR B N 1
ATOM 2483 C CA . THR B 1 115 ? -1.679 36.781 4.289 1 72.31 115 THR B CA 1
ATOM 2484 C C . THR B 1 115 ? -0.654 35.938 5.043 1 72.31 115 THR B C 1
ATOM 2486 O O . THR B 1 115 ? -0.063 35.031 4.473 1 72.31 115 THR B O 1
ATOM 2489 N N . GLU B 1 116 ? -0.371 36.406 6.273 1 73.69 116 GLU B N 1
ATOM 2490 C CA . GLU B 1 116 ? 0.567 35.688 7.117 1 73.69 116 GLU B CA 1
ATOM 2491 C C . GLU B 1 116 ? -0.072 34.438 7.688 1 73.69 116 GLU B C 1
ATOM 2493 O O . GLU B 1 116 ? 0.601 33.625 8.336 1 73.69 116 GLU B O 1
ATOM 2498 N N . LEU B 1 117 ? -1.312 34.188 7.297 1 79.38 117 LEU B N 1
ATOM 2499 C CA . LEU B 1 117 ? -2.037 33.125 7.961 1 79.38 117 LEU B CA 1
ATOM 2500 C C . LEU B 1 117 ? -2.332 31.984 6.984 1 79.38 117 LEU B C 1
ATOM 2502 O O . LEU B 1 117 ? -2.998 31.016 7.34 1 79.38 117 LEU B O 1
ATOM 2506 N N . GLU B 1 118 ? -1.779 32.188 5.805 1 83.88 118 GLU B N 1
ATOM 2507 C CA . GLU B 1 118 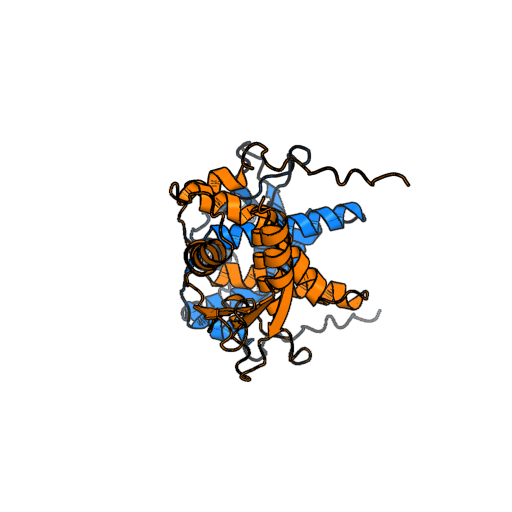? -2.025 31.156 4.805 1 83.88 118 GLU B CA 1
ATOM 2508 C C . GLU B 1 118 ? -0.721 30.5 4.352 1 83.88 118 GLU B C 1
ATOM 2510 O O . GLU B 1 118 ? 0.216 31.203 3.951 1 83.88 118 GLU B O 1
ATOM 2515 N N . TYR B 1 119 ? -0.684 29.297 4.477 1 88.19 119 TYR B N 1
ATOM 2516 C CA . TYR B 1 119 ? 0.472 28.5 4.051 1 88.19 119 TYR B CA 1
ATOM 2517 C C . TYR B 1 119 ? 0.062 27.422 3.072 1 88.19 119 TYR B C 1
ATOM 2519 O O . TYR B 1 119 ? -1.079 26.953 3.098 1 88.19 119 TYR B O 1
ATOM 2527 N N . MET B 1 120 ? 1.054 27.078 2.213 1 89.31 120 MET B N 1
ATOM 2528 C CA . MET B 1 120 ? 0.814 26.016 1.237 1 89.31 120 MET B CA 1
ATOM 2529 C C . MET B 1 120 ? 1.955 25 1.242 1 89.31 120 MET B C 1
ATOM 2531 O O . MET B 1 120 ? 3.125 25.375 1.319 1 89.31 120 MET B O 1
ATOM 2535 N N . LEU B 1 121 ? 1.621 23.797 1.259 1 92.94 121 LEU B N 1
ATOM 2536 C CA . LEU B 1 121 ? 2.576 22.734 0.987 1 92.94 121 LEU B CA 1
ATOM 2537 C C . LEU B 1 121 ? 2.447 22.25 -0.451 1 92.94 121 LEU B C 1
ATOM 2539 O O . LEU B 1 121 ? 1.351 21.906 -0.9 1 92.94 121 LEU B O 1
ATOM 2543 N N . ASN B 1 122 ? 3.598 22.266 -1.112 1 90.38 122 ASN B N 1
ATOM 2544 C CA . ASN B 1 122 ? 3.576 21.906 -2.523 1 90.38 122 ASN B CA 1
ATOM 2545 C C . ASN B 1 122 ? 4.523 20.75 -2.816 1 90.38 122 ASN B C 1
ATOM 2547 O O . ASN B 1 122 ? 5.723 20.828 -2.543 1 90.38 122 ASN B O 1
ATOM 2551 N N . ASP B 1 123 ? 4.004 19.641 -3.289 1 90.69 123 ASP B N 1
ATOM 2552 C CA . ASP B 1 123 ? 4.773 18.531 -3.846 1 90.69 123 ASP B CA 1
ATOM 2553 C C . ASP B 1 123 ? 4.633 18.469 -5.367 1 90.69 123 ASP B C 1
ATOM 2555 O O . ASP B 1 123 ? 3.555 18.172 -5.883 1 90.69 123 ASP B O 1
ATOM 2559 N N . LYS B 1 124 ? 5.699 18.672 -6.055 1 85.75 124 LYS B N 1
ATOM 2560 C CA . LYS B 1 124 ? 5.664 18.797 -7.508 1 85.75 124 LYS B CA 1
ATOM 2561 C C . LYS B 1 124 ? 5.469 17.422 -8.164 1 85.75 124 LYS B C 1
ATOM 2563 O O . LYS B 1 124 ? 5.043 17.344 -9.32 1 85.75 124 LYS B O 1
ATOM 2568 N N . GLU B 1 125 ? 5.844 16.422 -7.496 1 85.56 125 GLU B N 1
ATOM 2569 C CA . GLU B 1 125 ? 5.742 15.062 -8.039 1 85.56 125 GLU B CA 1
ATOM 2570 C C . GLU B 1 125 ? 5.281 14.07 -6.977 1 85.56 125 GLU B C 1
ATOM 2572 O O . GLU B 1 125 ? 6.027 13.164 -6.602 1 85.56 125 GLU B O 1
ATOM 2577 N N . LEU B 1 126 ? 4.023 14.258 -6.668 1 87 126 LEU B N 1
ATOM 2578 C CA . LEU B 1 126 ? 3.506 13.359 -5.641 1 87 126 LEU B CA 1
ATOM 2579 C C . LEU B 1 126 ? 3.514 11.914 -6.133 1 87 126 LEU B C 1
ATOM 2581 O O . LEU B 1 126 ? 2.902 11.602 -7.156 1 87 126 LEU B O 1
ATOM 2585 N N . LEU B 1 127 ? 4.148 11.078 -5.402 1 85.62 127 LEU B N 1
ATOM 2586 C CA . LEU B 1 127 ? 4.363 9.688 -5.773 1 85.62 127 LEU B CA 1
ATOM 2587 C C . LEU B 1 127 ? 3.039 8.984 -6.051 1 85.62 127 LEU B C 1
ATOM 2589 O O . LEU B 1 127 ? 2.932 8.195 -6.992 1 85.62 127 LEU B O 1
ATOM 2593 N N . THR B 1 128 ? 2.008 9.242 -5.293 1 87.19 128 THR B N 1
ATOM 2594 C CA . THR B 1 128 ? 0.722 8.555 -5.387 1 87.19 128 THR B CA 1
ATOM 2595 C C . THR B 1 128 ? -0.042 9.008 -6.625 1 87.19 128 THR B C 1
ATOM 2597 O O . THR B 1 128 ? -0.916 8.297 -7.121 1 87.19 128 THR B O 1
ATOM 2600 N N . ASN B 1 129 ? 0.239 10.156 -7.102 1 81.31 129 ASN B N 1
ATOM 2601 C CA . ASN B 1 129 ? -0.411 10.641 -8.312 1 81.31 129 ASN B CA 1
ATOM 2602 C C . ASN B 1 129 ? 0.216 10.031 -9.562 1 81.31 129 ASN B C 1
ATOM 2604 O O . ASN B 1 129 ? -0.46 9.852 -10.578 1 81.31 129 ASN B O 1
ATOM 2608 N N . LYS B 1 130 ? 1.41 9.742 -9.461 1 73.38 130 LYS B N 1
ATOM 2609 C CA . LYS B 1 130 ? 2.152 9.242 -10.617 1 73.38 130 LYS B CA 1
ATOM 2610 C C . LYS B 1 130 ? 1.721 7.828 -10.984 1 73.38 130 LYS B C 1
ATOM 2612 O O . LYS B 1 130 ? 1.727 7.453 -12.156 1 73.38 130 LYS B O 1
ATOM 2617 N N . PHE B 1 131 ? 1.334 7.066 -10.039 1 66.5 131 PHE B N 1
ATOM 2618 C CA . PHE B 1 131 ? 1.17 5.645 -10.312 1 66.5 131 PHE B CA 1
ATOM 2619 C C . PHE B 1 131 ? -0.304 5.258 -10.312 1 66.5 131 PHE B C 1
ATOM 2621 O O . PHE B 1 131 ? -0.642 4.074 -10.25 1 66.5 131 PHE B O 1
ATOM 2628 N N . ILE B 1 132 ? -1.139 6.176 -10.227 1 65.88 132 ILE B N 1
ATOM 2629 C CA . ILE B 1 132 ? -2.564 5.883 -10.328 1 65.88 132 ILE B CA 1
ATOM 2630 C C . ILE B 1 132 ? -3.012 6.004 -11.781 1 65.88 132 ILE B C 1
ATOM 2632 O O . ILE B 1 132 ? -2.688 6.984 -12.461 1 65.88 132 ILE B O 1
ATOM 2636 N N . SER B 1 133 ? -3.156 4.863 -12.516 1 53.72 133 SER B N 1
ATOM 2637 C CA . SER B 1 133 ? -3.744 4.98 -13.852 1 53.72 133 SER B CA 1
ATOM 2638 C C . SER B 1 133 ? -5.258 5.152 -13.773 1 53.72 133 SER B C 1
ATOM 2640 O O . SER B 1 133 ? -5.969 4.25 -13.32 1 53.72 133 SER B O 1
ATOM 2642 N N . PRO B 1 134 ? -5.723 6.445 -13.516 1 50 134 PRO B N 1
ATOM 2643 C CA . PRO B 1 134 ? -7.184 6.508 -13.477 1 50 134 PRO B CA 1
ATOM 2644 C C . PRO B 1 134 ? -7.84 5.805 -14.664 1 50 134 PRO B C 1
ATOM 2646 O O . PRO B 1 134 ? -7.258 5.746 -15.75 1 50 134 PRO B O 1
ATOM 2649 N N . PRO B 1 135 ? -8.82 4.828 -14.312 1 49.56 135 PRO B N 1
ATOM 2650 C CA . PRO B 1 135 ? -9.625 4.41 -15.461 1 49.56 135 PRO B CA 1
ATOM 2651 C C . PRO B 1 135 ? -10.023 5.578 -16.359 1 49.56 135 PRO B C 1
ATOM 2653 O O . PRO B 1 135 ? -10.141 6.711 -15.891 1 49.56 135 PRO B O 1
ATOM 2656 N N . ARG B 1 136 ? -9.812 5.293 -17.609 1 49.84 136 ARG B N 1
ATOM 2657 C CA . ARG B 1 136 ? -10.141 6.27 -18.641 1 49.84 136 ARG B CA 1
ATOM 2658 C C . ARG B 1 136 ? -11.336 7.117 -18.234 1 49.84 136 ARG B C 1
ATOM 2660 O O . ARG B 1 136 ? -11.383 8.32 -18.516 1 49.84 136 ARG B O 1
ATOM 2667 N N . ASP B 1 137 ? -12.234 6.477 -17.719 1 52.22 137 ASP B N 1
ATOM 2668 C CA . ASP B 1 137 ? -13.492 7.176 -17.453 1 52.22 137 ASP B CA 1
ATOM 2669 C C . ASP B 1 137 ? -13.406 8.016 -16.188 1 52.22 137 ASP B C 1
ATOM 2671 O O . ASP B 1 137 ? -14.305 8.812 -15.898 1 52.22 137 ASP B O 1
ATOM 2675 N N . LEU B 1 138 ? -12.398 7.605 -15.492 1 54.59 138 LEU B N 1
ATOM 2676 C CA . LEU B 1 138 ? -12.359 8.375 -14.25 1 54.59 138 LEU B CA 1
ATOM 2677 C C . LEU B 1 138 ? -11.258 9.43 -14.305 1 54.59 138 LEU B C 1
ATOM 2679 O O . LEU B 1 138 ? -10.727 9.836 -13.273 1 54.59 138 LEU B O 1
ATOM 2683 N N . GLY B 1 139 ? -10.977 9.992 -15.438 1 50.34 139 GLY B N 1
ATOM 2684 C CA . GLY B 1 139 ? -10.055 11.094 -15.664 1 50.34 139 GLY B CA 1
ATOM 2685 C C . GLY B 1 139 ? -9.508 11.695 -14.375 1 50.34 139 GLY B C 1
ATOM 2686 O O . GLY B 1 139 ? -8.32 11.984 -14.281 1 50.34 139 GLY B O 1
ATOM 2687 N N . HIS B 1 140 ? -10.383 12.211 -13.539 1 53.75 140 HIS B N 1
ATOM 2688 C CA . HIS B 1 140 ? -10.07 13.219 -12.531 1 53.75 140 HIS B CA 1
ATOM 2689 C C . HIS B 1 140 ? -9.727 12.578 -11.195 1 53.75 140 HIS B C 1
ATOM 2691 O O . HIS B 1 140 ? -10.016 13.141 -10.133 1 53.75 140 HIS B O 1
ATOM 2697 N N . LEU B 1 141 ? -9.156 11.367 -11.219 1 62.12 141 LEU B N 1
ATOM 2698 C CA . LEU B 1 141 ? -8.914 10.906 -9.859 1 62.12 141 LEU B CA 1
ATOM 2699 C C . LEU B 1 141 ? -7.711 11.609 -9.242 1 62.12 141 LEU B C 1
ATOM 2701 O O . LEU B 1 141 ? -6.637 11.648 -9.852 1 62.12 141 LEU B O 1
ATOM 2705 N N . ASN B 1 142 ? -7.914 12.625 -8.438 1 67.06 142 ASN B N 1
ATOM 2706 C CA . ASN B 1 142 ? -6.836 13.281 -7.707 1 67.06 142 ASN B CA 1
ATOM 2707 C C . ASN B 1 142 ? -6.625 12.664 -6.328 1 67.06 142 ASN B C 1
ATOM 2709 O O . ASN B 1 142 ? -7.559 12.602 -5.523 1 67.06 142 ASN B O 1
ATOM 2713 N N . CYS B 1 143 ? -5.395 12.141 -6.152 1 81.75 143 CYS B N 1
ATOM 2714 C CA . CYS B 1 143 ? -5.09 11.508 -4.875 1 81.75 143 CYS B CA 1
ATOM 2715 C C . CYS B 1 143 ? -4.672 12.547 -3.84 1 81.75 143 CYS B C 1
ATOM 2717 O O . CYS B 1 143 ? -4.027 12.211 -2.846 1 81.75 143 CYS B O 1
ATOM 2719 N N . GLY B 1 144 ? -5.012 13.805 -4.199 1 86.25 144 GLY B N 1
ATOM 2720 C CA . GLY B 1 144 ? -4.723 14.875 -3.258 1 86.25 144 GLY B CA 1
ATOM 2721 C C . GLY B 1 144 ? -5.441 14.711 -1.932 1 86.25 144 GLY B C 1
ATOM 2722 O O . GLY B 1 144 ? -4.926 15.117 -0.888 1 86.25 144 GLY B O 1
ATOM 2723 N N . ALA B 1 145 ? -6.574 14.07 -2.006 1 89.62 145 ALA B N 1
ATOM 2724 C CA . ALA B 1 145 ? -7.34 13.82 -0.788 1 89.62 145 ALA B CA 1
ATOM 2725 C C . ALA B 1 145 ? -6.566 12.922 0.172 1 89.62 145 ALA B C 1
ATOM 2727 O O . ALA B 1 145 ? -6.648 13.086 1.392 1 89.62 145 ALA B O 1
ATOM 2728 N N . PHE B 1 146 ? -5.84 12.055 -0.368 1 92.94 146 PHE B N 1
ATOM 2729 C CA . PHE B 1 146 ? -5.02 11.164 0.44 1 92.94 146 PHE B CA 1
ATOM 2730 C C . PHE B 1 146 ? -3.918 11.945 1.153 1 92.94 146 PHE B C 1
ATOM 2732 O O . PHE B 1 146 ? -3.727 11.789 2.361 1 92.94 146 PHE B O 1
ATOM 2739 N N . ALA B 1 147 ? -3.227 12.766 0.432 1 93.69 147 ALA B N 1
ATOM 2740 C CA . ALA B 1 147 ? -2.17 13.602 0.995 1 93.69 147 ALA B CA 1
ATOM 2741 C C . ALA B 1 147 ? -2.729 14.562 2.037 1 93.69 147 ALA B C 1
ATOM 2743 O O . ALA B 1 147 ? -2.131 14.758 3.098 1 93.69 147 ALA B O 1
ATOM 2744 N N . ALA B 1 148 ? -3.867 15.117 1.715 1 93.5 148 ALA B N 1
ATOM 2745 C CA . ALA B 1 148 ? -4.531 16.031 2.646 1 93.5 148 ALA B CA 1
ATOM 2746 C C . ALA B 1 148 ? -4.863 15.312 3.957 1 93.5 148 ALA B C 1
ATOM 2748 O O . ALA B 1 148 ? -4.691 15.883 5.039 1 93.5 148 ALA B O 1
ATOM 2749 N N . GLY B 1 149 ? -5.305 14.156 3.801 1 95.19 149 GLY B N 1
ATOM 2750 C CA . GLY B 1 149 ? -5.59 13.359 4.984 1 95.19 149 GLY B CA 1
ATOM 2751 C C . GLY B 1 149 ? -4.367 13.117 5.852 1 95.19 149 GLY B C 1
ATOM 2752 O O . GLY B 1 149 ? -4.43 13.25 7.074 1 95.19 149 GLY B O 1
ATOM 2753 N N . ILE B 1 150 ? -3.301 12.75 5.238 1 96.38 150 ILE B N 1
ATOM 2754 C CA . ILE B 1 150 ? -2.062 12.5 5.969 1 96.38 150 ILE B CA 1
ATOM 2755 C C . ILE B 1 150 ? -1.674 13.75 6.762 1 96.38 150 ILE B C 1
ATOM 2757 O O . ILE B 1 150 ? -1.41 13.672 7.961 1 96.38 150 ILE B O 1
ATOM 2761 N N . ILE B 1 151 ? -1.689 14.867 6.133 1 95.75 151 ILE B N 1
ATOM 2762 C CA . ILE B 1 151 ? -1.267 16.109 6.758 1 95.75 151 ILE B CA 1
ATOM 2763 C C . ILE B 1 151 ? -2.211 16.469 7.906 1 95.75 151 ILE B C 1
ATOM 2765 O O . ILE B 1 151 ? -1.768 16.875 8.984 1 95.75 151 ILE B O 1
ATOM 2769 N N . GLU B 1 152 ? -3.453 16.281 7.695 1 94.94 152 GLU B N 1
ATOM 2770 C CA . GLU B 1 152 ? -4.422 16.547 8.758 1 94.94 152 GLU B CA 1
ATOM 2771 C C . GLU B 1 152 ? -4.195 15.633 9.953 1 94.94 152 GLU B C 1
ATOM 2773 O O . GLU B 1 152 ? -4.262 16.078 11.102 1 94.94 152 GLU B O 1
ATOM 2778 N N . GLY B 1 153 ? -3.992 14.398 9.648 1 96 153 GLY B N 1
ATOM 2779 C CA . GLY B 1 153 ? -3.672 13.484 10.727 1 96 153 GLY B CA 1
ATOM 2780 C C . GLY B 1 153 ? -2.443 13.891 11.516 1 96 153 GLY B C 1
ATOM 2781 O O . GLY B 1 153 ? -2.424 13.797 12.75 1 96 153 GLY B O 1
ATOM 2782 N N . LEU B 1 154 ? -1.443 14.344 10.836 1 95.5 154 LEU B N 1
ATOM 2783 C CA . LEU B 1 154 ? -0.225 14.828 11.469 1 95.5 154 LEU B CA 1
ATOM 2784 C C . LEU B 1 154 ? -0.521 16.031 12.359 1 95.5 154 LEU B C 1
ATOM 2786 O O . LEU B 1 154 ? -0.056 16.094 13.5 1 95.5 154 LEU B O 1
ATOM 2790 N N . LEU B 1 155 ? -1.307 16.922 11.883 1 93.94 155 LEU B N 1
ATOM 2791 C CA . LEU B 1 155 ? -1.664 18.125 12.625 1 93.94 155 LEU B CA 1
ATOM 2792 C C . LEU B 1 155 ? -2.451 17.781 13.883 1 93.94 155 LEU B C 1
ATOM 2794 O O . LEU B 1 155 ? -2.166 18.297 14.969 1 93.94 155 LEU B O 1
ATOM 2798 N N . CYS B 1 156 ? -3.334 16.891 13.727 1 93.31 156 CYS B N 1
ATOM 2799 C CA . CYS B 1 156 ? -4.148 16.469 14.859 1 93.31 156 CYS B CA 1
ATOM 2800 C C . CYS B 1 156 ? -3.297 15.758 15.914 1 93.31 156 CYS B C 1
ATOM 2802 O O . CYS B 1 156 ? -3.436 16.016 17.109 1 93.31 156 CYS B O 1
ATOM 2804 N N . SER B 1 157 ? -2.475 14.961 15.414 1 92.94 157 SER B N 1
ATOM 2805 C CA . SER B 1 157 ? -1.611 14.219 16.328 1 92.94 157 SER B CA 1
ATOM 2806 C C . SER B 1 157 ? -0.678 15.156 17.094 1 92.94 157 SER B C 1
ATOM 2808 O O . SER B 1 157 ? -0.345 14.898 18.25 1 92.94 157 SER B O 1
ATOM 2810 N N . ALA B 1 158 ? -0.248 16.172 16.516 1 92.12 158 ALA B N 1
ATOM 2811 C CA . ALA B 1 158 ? 0.637 17.156 17.125 1 92.12 158 ALA B CA 1
ATOM 2812 C C . ALA B 1 158 ? -0.161 18.203 17.891 1 92.12 158 ALA B C 1
ATOM 2814 O O . ALA B 1 158 ? 0.409 19.172 18.422 1 92.12 158 ALA B O 1
ATOM 2815 N N . GLU B 1 159 ? -1.456 18.125 17.844 1 90.69 159 GLU B N 1
ATOM 2816 C CA . GLU B 1 159 ? -2.365 18.969 18.625 1 90.69 159 GLU B CA 1
ATOM 2817 C C . GLU B 1 159 ? -2.498 20.359 18 1 90.69 159 GLU B C 1
ATOM 2819 O O . GLU B 1 159 ? -2.717 21.344 18.703 1 90.69 159 GLU B O 1
ATOM 2824 N N . PHE B 1 160 ? -2.236 20.453 16.766 1 91.44 160 PHE B N 1
ATOM 2825 C CA . PHE B 1 160 ? -2.568 21.641 16.016 1 91.44 160 PHE B CA 1
ATOM 2826 C C . PHE B 1 160 ? -3.949 21.516 15.375 1 91.44 160 PHE B C 1
ATOM 2828 O O . PHE B 1 160 ? -4.09 21.609 14.156 1 91.44 160 PHE B O 1
ATOM 2835 N N . VAL B 1 161 ? -4.941 21.453 16.203 1 86.56 161 VAL B N 1
ATOM 2836 C CA . VAL B 1 161 ? -6.285 21.078 15.781 1 86.56 161 VAL B CA 1
ATOM 2837 C C . VAL B 1 161 ? -6.992 22.297 15.172 1 86.56 161 VAL B C 1
ATOM 2839 O O . VAL B 1 161 ? -8.016 22.156 14.5 1 86.56 161 VAL B O 1
ATOM 2842 N N . ARG B 1 162 ? -6.438 23.516 15.312 1 85.69 162 ARG B N 1
ATOM 2843 C CA . ARG B 1 162 ? -7.113 24.719 14.852 1 85.69 162 ARG B CA 1
ATOM 2844 C C . ARG B 1 162 ? -6.645 25.109 13.453 1 85.69 162 ARG B C 1
ATOM 2846 O O . ARG B 1 162 ? -7.145 26.078 12.867 1 85.69 162 ARG B O 1
ATOM 2853 N N . VAL B 1 163 ? -5.703 24.344 12.984 1 88.25 163 VAL B N 1
ATOM 2854 C CA . VAL B 1 163 ? -5.258 24.578 11.617 1 88.25 163 VAL B CA 1
ATOM 2855 C C . VAL B 1 163 ? -6.23 23.922 10.633 1 88.25 163 VAL B C 1
ATOM 2857 O O . VAL B 1 163 ? -6.531 22.734 10.75 1 88.25 163 VAL B O 1
ATOM 2860 N N . ARG B 1 164 ? -6.73 24.766 9.719 1 86.5 164 ARG B N 1
ATOM 2861 C CA . ARG B 1 164 ? -7.727 24.25 8.781 1 86.5 164 ARG B CA 1
ATOM 2862 C C . ARG B 1 164 ? -7.145 24.109 7.379 1 86.5 164 ARG B C 1
ATOM 2864 O O . ARG B 1 164 ? -6.574 25.062 6.844 1 86.5 164 ARG B O 1
ATOM 2871 N N . LEU B 1 165 ? -7.223 22.875 6.926 1 86.94 165 LEU B N 1
ATOM 2872 C CA . LEU B 1 165 ? -6.934 22.688 5.508 1 86.94 165 LEU B CA 1
ATOM 2873 C C . LEU B 1 165 ? -8.062 23.25 4.645 1 86.94 165 LEU B C 1
ATOM 2875 O O . LEU B 1 165 ? -9.211 22.812 4.754 1 86.94 165 LEU B O 1
ATOM 2879 N N . VAL B 1 166 ? -7.781 24.234 3.857 1 83.69 166 VAL B N 1
ATOM 2880 C CA . VAL B 1 166 ? -8.789 24.953 3.088 1 83.69 166 VAL B CA 1
ATOM 2881 C C . VAL B 1 166 ? -9.062 24.219 1.778 1 83.69 166 VAL B C 1
ATOM 2883 O O . VAL B 1 166 ? -10.195 24.219 1.285 1 83.69 166 VAL B O 1
ATOM 2886 N N . GLY B 1 167 ? -8.031 23.594 1.199 1 82.81 167 GLY B N 1
ATOM 2887 C CA . GLY B 1 167 ? -8.211 22.891 -0.059 1 82.81 167 GLY B CA 1
ATOM 2888 C C . GLY B 1 167 ? -6.945 22.219 -0.546 1 82.81 167 GLY B C 1
ATOM 2889 O O . GLY B 1 167 ? -5.879 22.375 0.052 1 82.81 167 GLY B O 1
ATOM 2890 N N . TRP B 1 168 ? -7.191 21.328 -1.457 1 80.31 168 TRP B N 1
ATOM 2891 C CA . TRP B 1 168 ? -6.086 20.688 -2.166 1 80.31 168 TRP B CA 1
ATOM 2892 C C . TRP B 1 168 ? -6.312 20.719 -3.674 1 80.31 168 TRP B C 1
ATOM 2894 O O . TRP B 1 168 ? -7.453 20.844 -4.133 1 80.31 168 TRP B O 1
ATOM 2904 N N . CYS B 1 169 ? -5.32 21.094 -4.43 1 67.75 169 CYS B N 1
ATOM 2905 C CA . CYS B 1 169 ? -5.512 21.156 -5.875 1 67.75 169 CYS B CA 1
ATOM 2906 C C . CYS B 1 169 ? -4.406 20.406 -6.605 1 67.75 169 CYS B C 1
ATOM 2908 O O . CYS B 1 169 ? -3.27 20.359 -6.137 1 67.75 169 CYS B O 1
ATOM 2910 N N . CYS B 1 170 ? -4.621 19.312 -7.305 1 60.28 170 CYS B N 1
ATOM 2911 C CA . CYS B 1 170 ? -3.646 18.859 -8.297 1 60.28 170 CYS B CA 1
ATOM 2912 C C . CYS B 1 170 ? -3.754 19.672 -9.578 1 60.28 170 CYS B C 1
ATOM 2914 O O . CYS B 1 170 ? -2.771 19.844 -10.305 1 60.28 170 CYS B O 1
ATOM 2916 N N . CYS B 1 171 ? -4.883 20.078 -9.852 1 53.97 171 CYS B N 1
ATOM 2917 C CA . CYS B 1 171 ? -5.273 20.438 -11.211 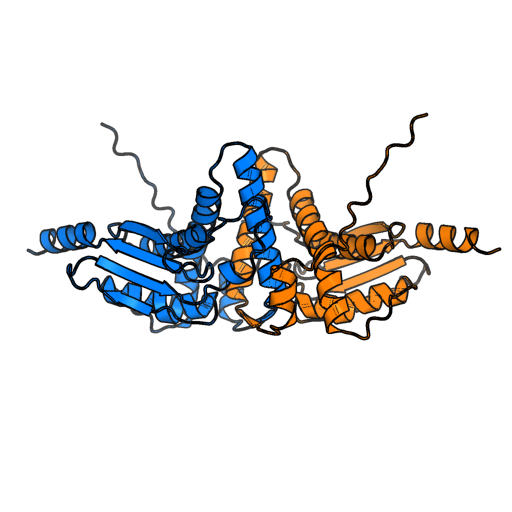1 53.97 171 CYS B CA 1
ATOM 2918 C C . CYS B 1 171 ? -4.844 21.859 -11.547 1 53.97 171 CYS B C 1
ATOM 2920 O O . CYS B 1 171 ? -5.293 22.438 -12.539 1 53.97 171 CYS B O 1
ATOM 2922 N N . CYS B 1 172 ? -4.094 22.406 -10.656 1 53.38 172 CYS B N 1
ATOM 2923 C CA . CYS B 1 172 ? -3.918 23.812 -11 1 53.38 172 CYS B CA 1
ATOM 2924 C C . CYS B 1 172 ? -3.076 23.969 -12.258 1 53.38 172 CYS B C 1
ATOM 2926 O O . CYS B 1 172 ? -3.291 24.906 -13.039 1 53.38 172 CYS B O 1
ATOM 2928 N N . CYS B 1 173 ? -2.174 23.109 -12.391 1 57.34 173 CYS B N 1
ATOM 2929 C CA . CYS B 1 173 ? -1.258 23.328 -13.508 1 57.34 173 CYS B CA 1
ATOM 2930 C C . CYS B 1 173 ? -1.488 22.281 -14.602 1 57.34 173 CYS B C 1
ATOM 2932 O O . CYS B 1 173 ? -0.779 22.281 -15.609 1 57.34 173 CYS B O 1
ATOM 2934 N N . GLY B 1 174 ? -2.525 21.609 -14.508 1 60.56 174 GLY B N 1
ATOM 2935 C CA . GLY B 1 174 ? -2.818 20.625 -15.547 1 60.56 174 GLY B CA 1
ATOM 2936 C C . GLY B 1 174 ? -1.915 19.406 -15.484 1 60.56 174 GLY B C 1
ATOM 2937 O O . GLY B 1 174 ? -2.059 18.484 -16.281 1 60.56 174 GLY B O 1
ATOM 2938 N N . CYS B 1 175 ? -1 19.297 -14.648 1 62.81 175 CYS B N 1
ATOM 2939 C CA . CYS B 1 175 ? 0.004 18.234 -14.68 1 62.81 175 CYS B CA 1
ATOM 2940 C C . CYS B 1 175 ? -0.521 16.969 -14.016 1 62.81 175 CYS B C 1
ATOM 2942 O O . CYS B 1 175 ? -0.037 15.867 -14.297 1 62.81 175 CYS B O 1
ATOM 2944 N N . TRP B 1 176 ? -1.313 16.922 -13.312 1 64.94 176 TRP B N 1
ATOM 2945 C CA . TRP B 1 176 ? -1.981 15.797 -12.68 1 64.94 176 TRP B CA 1
ATOM 2946 C C . TRP B 1 176 ? -1.052 15.102 -11.688 1 64.94 176 TRP B C 1
ATOM 2948 O O . TRP B 1 176 ? -1.444 14.133 -11.031 1 64.94 176 TRP B O 1
ATOM 2958 N N . VAL B 1 177 ? 0.176 15.586 -11.57 1 74 177 VAL B N 1
ATOM 2959 C CA . VAL B 1 177 ? 1.118 14.891 -10.695 1 74 177 VAL B CA 1
ATOM 2960 C C . VAL B 1 177 ? 1.396 15.734 -9.461 1 74 177 VAL B C 1
ATOM 2962 O O . VAL B 1 177 ? 1.785 15.211 -8.414 1 74 177 VAL B O 1
ATOM 2965 N N . CYS B 1 178 ? 1.148 17.062 -9.617 1 77 178 CYS B N 1
ATOM 2966 C CA . CYS B 1 178 ? 1.466 17.953 -8.492 1 77 178 CYS B CA 1
ATOM 2967 C C . CYS B 1 178 ? 0.315 18 -7.496 1 77 178 CYS B C 1
ATOM 2969 O O . CYS B 1 178 ? -0.806 17.594 -7.812 1 77 178 CYS B O 1
ATOM 2971 N N . CYS B 1 179 ? 0.645 18.25 -6.195 1 80.56 179 CYS B N 1
ATOM 2972 C CA . CYS B 1 179 ? -0.355 18.422 -5.148 1 80.56 179 CYS B CA 1
ATOM 2973 C C . CYS B 1 179 ? -0.023 19.609 -4.266 1 80.56 179 CYS B C 1
ATOM 2975 O O . CYS B 1 179 ? 1.091 19.719 -3.752 1 80.56 179 CYS B O 1
ATOM 2977 N N . CYS B 1 180 ? -0.989 20.516 -4.293 1 83.12 180 CYS B N 1
ATOM 2978 C CA . CYS B 1 180 ? -0.854 21.703 -3.449 1 83.12 180 CYS B CA 1
ATOM 2979 C C . CYS B 1 180 ? -1.891 21.688 -2.332 1 83.12 180 CYS B C 1
ATOM 2981 O O . CYS B 1 180 ? -3.086 21.531 -2.59 1 83.12 180 CYS B O 1
ATOM 2983 N N . LEU B 1 181 ? -1.402 21.781 -1.098 1 87.81 181 LEU B N 1
ATOM 2984 C CA . LEU B 1 181 ? -2.27 21.797 0.076 1 87.81 181 LEU B CA 1
ATOM 2985 C C . LEU B 1 181 ? -2.238 23.172 0.756 1 87.81 181 LEU B C 1
ATOM 2987 O O . LEU B 1 181 ? -1.169 23.656 1.126 1 87.81 181 LEU B O 1
ATOM 2991 N N . CYS B 1 182 ? -3.396 23.75 0.903 1 86.44 182 CYS B N 1
ATOM 2992 C CA . CYS B 1 182 ? -3.486 25.109 1.426 1 86.44 182 CYS B CA 1
ATOM 2993 C C . CYS B 1 182 ? -4.07 25.125 2.834 1 86.44 182 CYS B C 1
ATOM 2995 O O . CYS B 1 182 ? -5.059 24.438 3.104 1 86.44 182 CYS B O 1
ATOM 2997 N N . PHE B 1 183 ? -3.434 25.953 3.732 1 88.69 183 PHE B N 1
ATOM 2998 C CA . PHE B 1 183 ? -3.822 26 5.137 1 88.69 183 PHE B CA 1
ATOM 2999 C C . PHE B 1 183 ? -4.137 27.422 5.57 1 88.69 183 PHE B C 1
ATOM 3001 O O . PHE B 1 183 ? -3.475 28.359 5.137 1 88.69 183 PHE B O 1
ATOM 3008 N N . ASP B 1 184 ? -5.148 27.531 6.344 1 86.25 184 ASP B N 1
ATOM 3009 C CA . ASP B 1 184 ? -5.484 28.766 7.043 1 86.25 184 ASP B CA 1
ATOM 3010 C C . ASP B 1 184 ? -5.176 28.656 8.531 1 86.25 184 ASP B C 1
ATOM 3012 O O . ASP B 1 184 ? -5.723 27.797 9.227 1 86.25 184 ASP B O 1
ATOM 3016 N N . LEU B 1 185 ? -4.293 29.516 9.055 1 85.81 185 LEU B N 1
ATOM 3017 C CA . LEU B 1 185 ? -3.842 29.469 10.438 1 85.81 185 LEU B CA 1
ATOM 3018 C C . LEU B 1 185 ? -4.602 30.469 11.297 1 85.81 185 LEU B C 1
ATOM 3020 O O . LEU B 1 185 ? -4.27 30.672 12.461 1 85.81 185 LEU B O 1
ATOM 3024 N N . ALA B 1 186 ? -5.586 31.125 10.695 1 78.44 186 ALA B N 1
ATOM 3025 C CA . ALA B 1 186 ? -6.289 32.188 11.383 1 78.44 186 ALA B CA 1
ATOM 3026 C C . ALA B 1 186 ? -6.875 31.719 12.703 1 78.44 186 ALA B C 1
ATOM 3028 O O . ALA B 1 186 ? -6.754 32.406 13.727 1 78.44 186 ALA B O 1
ATOM 3029 N N . ALA B 1 187 ? -7.449 30.562 12.641 1 75.19 187 ALA B N 1
ATOM 3030 C CA . ALA B 1 187 ? -8.055 30.047 13.867 1 75.19 187 ALA B CA 1
ATOM 3031 C C . ALA B 1 187 ? -6.992 29.703 14.906 1 75.19 187 ALA B C 1
ATOM 3033 O O . ALA B 1 187 ? -7.195 29.922 16.109 1 75.19 187 ALA B O 1
ATOM 3034 N N . ALA B 1 188 ? -5.863 29.328 14.445 1 73 188 ALA B N 1
ATOM 3035 C CA . ALA B 1 188 ? -4.758 29 15.344 1 73 188 ALA B CA 1
ATOM 3036 C C . ALA B 1 188 ? -4.125 30.266 15.922 1 73 188 ALA B C 1
ATOM 3038 O O . ALA B 1 188 ? -3.754 30.297 17.094 1 73 188 ALA B O 1
ATOM 3039 N N . ALA B 1 189 ? -4.098 31.234 15.164 1 72.25 189 ALA B N 1
ATOM 3040 C CA . ALA B 1 189 ? -3.514 32.5 15.586 1 72.25 189 ALA B CA 1
ATOM 3041 C C . ALA B 1 189 ? -4.41 33.219 16.609 1 72.25 189 ALA B C 1
ATOM 3043 O O . ALA B 1 189 ? -3.924 33.781 17.578 1 72.25 189 ALA B O 1
ATOM 3044 N N . THR B 1 190 ? -5.664 33.156 16.344 1 70.75 190 THR B N 1
ATOM 3045 C CA . THR B 1 190 ? -6.609 33.812 17.25 1 70.75 190 THR B CA 1
ATOM 3046 C C . THR B 1 190 ? -6.57 33.156 18.625 1 70.75 190 THR B C 1
ATOM 3048 O O . THR B 1 190 ? -6.59 33.812 19.656 1 70.75 190 THR B O 1
ATOM 3051 N N . ALA B 1 191 ? -6.402 31.875 18.641 1 69.19 191 ALA B N 1
ATOM 3052 C CA . ALA B 1 191 ? -6.336 31.156 19.906 1 69.19 191 ALA B CA 1
ATOM 3053 C C . ALA B 1 191 ? -5.051 31.484 20.672 1 69.19 191 ALA B C 1
ATOM 3055 O O . ALA B 1 191 ? -5.062 31.625 21.891 1 69.19 191 ALA B O 1
ATOM 3056 N N . ALA B 1 192 ? -4.023 31.625 20 1 66.69 192 ALA B N 1
ATOM 3057 C CA . ALA B 1 192 ? -2.752 31.984 20.625 1 66.69 192 ALA B CA 1
ATOM 3058 C C . ALA B 1 192 ? -2.793 33.406 21.188 1 66.69 192 ALA B C 1
ATOM 3060 O O . ALA B 1 192 ? -2.279 33.656 22.281 1 66.69 192 ALA B O 1
ATOM 3061 N N . ALA B 1 193 ? -3.418 34.25 20.453 1 67.5 193 ALA B N 1
ATOM 3062 C CA . ALA B 1 193 ? -3.559 35.625 20.906 1 67.5 193 ALA B CA 1
ATOM 3063 C C . ALA B 1 193 ? -4.449 35.719 22.141 1 67.5 193 ALA B C 1
ATOM 3065 O O . ALA B 1 193 ? -4.184 36.5 23.047 1 67.5 193 ALA B O 1
ATOM 3066 N N . ALA B 1 194 ? -5.402 34.844 22.156 1 63.34 194 ALA B N 1
ATOM 3067 C CA . ALA B 1 194 ? -6.332 34.875 23.281 1 63.34 194 ALA B CA 1
ATOM 3068 C C . ALA B 1 194 ? -5.684 34.281 24.531 1 63.34 194 ALA B C 1
ATOM 3070 O O . ALA B 1 194 ? -6.125 34.562 25.641 1 63.34 194 ALA B O 1
ATOM 3071 N N . ALA B 1 195 ? -4.684 33.5 24.312 1 58.75 195 ALA B N 1
ATOM 3072 C CA . ALA B 1 195 ? -4.012 32.844 25.438 1 58.75 195 ALA B CA 1
ATOM 3073 C C . ALA B 1 195 ? -2.936 33.75 26.031 1 58.75 195 ALA B C 1
ATOM 3075 O O . ALA B 1 195 ? -2.361 33.406 27.078 1 58.75 195 ALA B O 1
ATOM 3076 N N . LEU B 1 196 ? -2.619 34.812 25.438 1 55.59 196 LEU B N 1
ATOM 3077 C CA . LEU B 1 196 ? -1.654 35.75 25.984 1 55.59 196 LEU B CA 1
ATOM 3078 C C . LEU B 1 196 ? -2.275 36.562 27.125 1 55.59 196 LEU B C 1
ATOM 3080 O O . LEU B 1 196 ? -3.41 37.031 27.016 1 55.59 196 LEU B O 1
ATOM 3084 N N . PRO B 1 197 ? -1.569 36.438 28.312 1 59.19 197 PRO B N 1
ATOM 3085 C CA . PRO B 1 197 ? -2.066 37.219 29.438 1 59.19 197 PRO B CA 1
ATOM 3086 C C . PRO B 1 197 ? -2.08 38.719 29.141 1 59.19 197 PRO B C 1
ATOM 3088 O O . PRO B 1 197 ? -1.283 39.188 28.328 1 59.19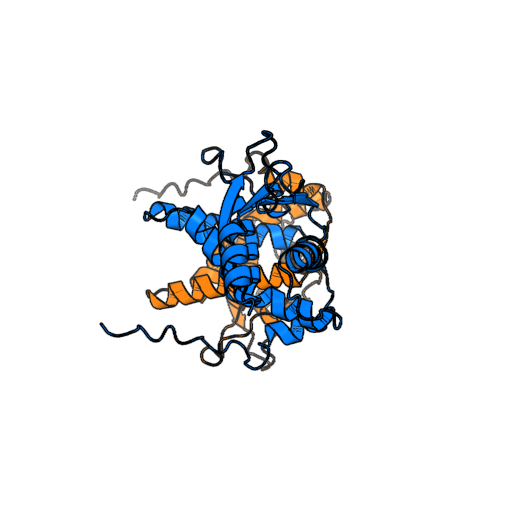 197 PRO B O 1
#

Sequence (394 aa):
MDKTKTERRRSLGHPSLMERSLQRSTHEVSLSSFSFLFSEMVQYSLNAAKKGYRMEDRLHEMGLRIGYKVLELVAFRERAAKREIRIVSFLSFVASAVWRCLFGRSMELLRAQDTELEYMLNDKELLTNKFISPPRDLGHLNCGAFAAGIIEGLLCSAEFVRVRLVGWCCCCCGCWVCCCLCFDLAAAATAAAAALPMDKTKTERRRSLGHPSLMERSLQRSTHEVSLSSFSFLFSEMVQYSLNAAKKGYRMEDRLHEMGLRIGYKVLELVAFRERAAKREIRIVSFLSFVASAVWRCLFGRSMELLRAQDTELEYMLNDKELLTNKFISPPRDLGHLNCGAFAAGIIEGLLCSAEFVRVRLVGWCCCCCGCWVCCCLCFDLAAAATAAAAALP

Foldseek 3Di:
DDPPCPPPPPPVDDQDPVLVVVLVDPDDDDLVVVLVVLLVLLVVLVVVVVVPDHSLVSLLQVLLVLLQNLLVNQCVNVVPPDLDPDPVVLVVCCQQRSCCSVQVHGWDKDADPPDNFKIKTKDAAASNQVSHPPDPVRVPDQSLSNVNSNVQNNCVNSPVNQKDFPDWDPPPPPPSRMIMIMIGCVSVVVVVVVPDD/DDDPCPPPPPVVDDQDPVLVVVLVDPDDDDLVVVLVVLLVLLVVLVVVVVVPDHSLVSLLQVLLVLLQNLLVNQCVNVVPPDLDPDPVVLVQCCQQRSCCSVQVHGWDKDADPPDNFKIKTKDAAASNQVSHPPDPVRVPDQSLSNVNSNVQNNCVNSPVNQKDFPDWDPPPVPPSGMIMIMIGCVSVVVVVVVPDD